Protein AF-M5SFY2-F1 (afdb_monomer_lite)

Foldseek 3Di:
DPPCQQAPDDPVVVVVLVVLLLPQALVLPLLLQLLLVVLQQQLVVVLVVCCVVPPCLGCVNVPALLLCCLAFQDPDLPVVLVLLVVLLVLLVVLLVLLVVLLVCLQVWQASSVLSNSLSVSCNVSVVSSVSSSVSSVVLVVSPSNRSNLLVICVLQNDQNSQQLDDDDDDDRDDDPPSPDPSSSSNSCSLQQQGTNNHGLLVVQVVVVVVVDVVVDDPPDPRDYDDSRNRRSVSSSRRSVSNSSSSVSSSVSSVVSNVSSVVVVVLVVCVQDLVNVQLLLVLVLPFPDAFFLAEDEEQAQPLQPDDDPDDSLVSLLVVVLSLLQQLLAQWHKYKYQADNNSFRRADDPPGDVVVVVVVNQVSCCQWKDPHTDQWDKHWHWYAGPVGDTHIMIIIIGFHAQAQIWTDDPNDTWRWHGDTNDIDTDDRVVSNVSGDNRRPGTHCPSSSVVSVVVSVVSVVVVVVVVVVVVVVVD

Radius of gyration: 31.2 Å; chains: 1; bounding box: 59×64×105 Å

Sequence (472 aa):
MSEDKLFGFAPDSFESSEVLHAELLFEKGACVLGRILWHLQNANEHIHVLDREEGDHAPSRIGHPIHWWVNYGESNNQKLKEETSRVLECAQTLKIASLEMQRLAPTINDYRSLVSTLSALVQEHAAELASIEAYLKWLREKSPYAPAMLFAYEVWGSTRRGDRQVGLLGDIPEEGDTNRSDIRSLTEVSLGLMTRKQLSLRFMLDRLAGDYYSDFDPEMPEFSITEQRLVPRVANFVLGECAEYFAFLRDSLRRILSTIETWQQSQTEFESEAYWRRFVEVATATTLQEPEYFDFKQTIDFWLRPKGEPKNKAKFEFCKDVAAFANAGGGVLVVGVTDDREVIGIDAGLDLENCIKSLHDAEARHLRSGNGLIRTIEFSVGDANGSPATCLAILVPETSAPMSVELRGAHYYPIRKGPGKISSSHQQVADNKSQFLKTPSFERLKSRLSAFLEYAISRMEKANVDNEAGDE

Structure (mmCIF, N/CA/C/O backbone):
data_AF-M5SFY2-F1
#
_entry.id   AF-M5SFY2-F1
#
loop_
_atom_site.group_PDB
_atom_site.id
_atom_site.type_symbol
_atom_site.label_atom_id
_atom_site.label_alt_id
_atom_site.label_comp_id
_atom_site.label_asym_id
_atom_site.label_entity_id
_atom_site.label_seq_id
_atom_site.pdbx_PDB_ins_code
_atom_site.Cartn_x
_atom_site.Cartn_y
_atom_site.Cartn_z
_atom_site.occupancy
_atom_site.B_iso_or_equiv
_atom_site.auth_seq_id
_atom_site.auth_comp_id
_atom_site.auth_asym_id
_atom_site.auth_atom_id
_atom_site.pdbx_PDB_model_num
ATOM 1 N N . MET A 1 1 ? 3.144 -1.258 -56.150 1.00 43.19 1 MET A N 1
ATOM 2 C CA . MET A 1 1 ? 4.514 -1.535 -55.668 1.00 43.19 1 MET A CA 1
ATOM 3 C C . MET A 1 1 ? 4.371 -2.104 -54.271 1.00 43.19 1 MET A C 1
ATOM 5 O O . MET A 1 1 ? 3.563 -1.557 -53.536 1.00 43.19 1 MET A O 1
ATOM 9 N N . SER A 1 2 ? 5.026 -3.221 -53.938 1.00 43.78 2 SER A N 1
ATOM 10 C CA . SER A 1 2 ? 5.050 -3.695 -52.546 1.00 43.78 2 SER A CA 1
ATOM 11 C C . SER A 1 2 ? 5.722 -2.631 -51.674 1.00 43.78 2 SER A C 1
ATOM 13 O O . SER A 1 2 ? 6.641 -1.964 -52.155 1.00 43.78 2 SER A O 1
ATOM 15 N N . GLU A 1 3 ? 5.260 -2.452 -50.433 1.00 49.88 3 GLU A N 1
ATOM 16 C CA . GLU A 1 3 ? 5.851 -1.506 -49.467 1.00 49.88 3 GLU A CA 1
ATOM 17 C C . GLU A 1 3 ? 7.378 -1.676 -49.365 1.00 49.88 3 GLU A C 1
ATOM 19 O O . GLU A 1 3 ? 8.102 -0.690 -49.269 1.00 49.88 3 GLU A O 1
ATOM 24 N N . ASP A 1 4 ? 7.877 -2.903 -49.546 1.00 47.03 4 ASP A N 1
ATOM 25 C CA . ASP A 1 4 ? 9.305 -3.251 -49.525 1.00 47.03 4 ASP A CA 1
ATOM 26 C C . ASP A 1 4 ? 10.157 -2.595 -50.622 1.00 47.03 4 ASP A C 1
ATOM 28 O O . ASP A 1 4 ? 11.375 -2.540 -50.497 1.00 47.03 4 ASP A O 1
ATOM 32 N N . LYS A 1 5 ? 9.556 -2.102 -51.715 1.00 48.56 5 LYS A N 1
ATOM 33 C CA . LYS A 1 5 ? 10.296 -1.375 -52.765 1.00 48.56 5 LYS A CA 1
ATOM 34 C C . LYS A 1 5 ? 10.323 0.138 -52.558 1.00 48.56 5 LYS A C 1
ATOM 36 O O . LYS A 1 5 ? 11.124 0.802 -53.202 1.00 48.56 5 LYS A O 1
ATOM 41 N N . LEU A 1 6 ? 9.448 0.685 -51.712 1.00 47.06 6 LEU A N 1
ATOM 42 C CA . LEU A 1 6 ? 9.335 2.134 -51.493 1.00 47.06 6 LEU A CA 1
ATOM 43 C C . LEU A 1 6 ? 10.333 2.667 -50.464 1.00 47.06 6 LEU A C 1
ATOM 45 O O . LEU A 1 6 ? 10.616 3.860 -50.450 1.00 47.06 6 LEU A O 1
ATOM 49 N N . PHE A 1 7 ? 10.903 1.792 -49.642 1.00 52.72 7 PHE A N 1
ATOM 50 C CA . PHE A 1 7 ? 11.922 2.149 -48.668 1.00 52.72 7 PHE A CA 1
ATOM 51 C C . PHE A 1 7 ? 13.176 1.372 -49.033 1.00 52.72 7 PHE A C 1
ATOM 53 O O . PHE A 1 7 ? 13.209 0.168 -48.823 1.00 52.72 7 PHE A O 1
ATOM 60 N N . GLY A 1 8 ? 14.197 2.024 -49.595 1.00 52.31 8 GLY A N 1
ATOM 61 C CA . GLY A 1 8 ? 15.459 1.399 -50.034 1.00 52.31 8 GLY A CA 1
ATOM 62 C C . GLY A 1 8 ? 16.317 0.736 -48.938 1.00 52.31 8 GLY A C 1
ATOM 63 O O . GLY A 1 8 ? 17.539 0.714 -49.049 1.00 52.31 8 GLY A O 1
ATOM 64 N N . PHE A 1 9 ? 15.709 0.227 -47.869 1.00 52.38 9 PHE A N 1
ATOM 65 C CA . PHE A 1 9 ? 16.312 -0.645 -46.876 1.00 52.38 9 PHE A CA 1
ATOM 66 C C . PHE A 1 9 ? 16.173 -2.096 -47.352 1.00 52.38 9 PHE A C 1
ATOM 68 O O . PHE A 1 9 ? 15.064 -2.611 -47.468 1.00 52.38 9 PHE A O 1
ATOM 75 N N . ALA A 1 10 ? 17.294 -2.763 -47.639 1.00 57.50 10 ALA A N 1
ATOM 76 C CA . ALA A 1 10 ? 17.276 -4.179 -47.995 1.00 57.50 10 ALA A CA 1
ATOM 77 C C . ALA A 1 10 ? 16.666 -5.003 -46.835 1.00 57.50 10 ALA A C 1
ATOM 79 O O . ALA A 1 10 ? 17.153 -4.866 -45.703 1.00 57.50 10 ALA A O 1
ATOM 80 N N . PRO A 1 11 ? 15.651 -5.855 -47.089 1.00 53.81 11 PRO A N 1
ATOM 81 C CA . PRO A 1 11 ? 15.040 -6.732 -46.082 1.00 53.81 11 PRO A CA 1
ATOM 82 C C . PRO A 1 11 ? 16.076 -7.526 -45.271 1.00 53.81 11 PRO A C 1
ATOM 84 O O . PRO A 1 11 ? 15.955 -7.647 -44.054 1.00 53.81 11 PRO A O 1
ATOM 87 N N . ASP A 1 12 ? 17.163 -7.936 -45.928 1.00 58.84 12 ASP A N 1
ATOM 88 C CA . ASP A 1 12 ? 18.273 -8.700 -45.348 1.00 58.84 12 ASP A CA 1
ATOM 89 C C . ASP A 1 12 ? 18.976 -7.985 -44.173 1.00 58.84 12 ASP A C 1
ATOM 91 O O . ASP A 1 12 ? 19.565 -8.629 -43.304 1.00 58.84 12 ASP A O 1
ATOM 95 N N . SER A 1 13 ? 18.907 -6.650 -44.092 1.00 61.41 13 SER A N 1
ATOM 96 C CA . SER A 1 13 ? 19.523 -5.902 -42.984 1.00 61.41 13 SER A CA 1
ATOM 97 C C . SER A 1 13 ? 18.715 -5.988 -41.679 1.00 61.41 13 SER A C 1
ATOM 99 O O . SER A 1 13 ? 19.295 -5.928 -40.590 1.00 61.41 13 SER A O 1
ATOM 101 N N . PHE A 1 14 ? 17.401 -6.229 -41.757 1.00 61.75 14 PHE A N 1
ATOM 102 C CA . PHE A 1 14 ? 16.549 -6.422 -40.580 1.00 61.75 14 PHE A CA 1
ATOM 103 C C . PHE A 1 14 ? 16.741 -7.799 -39.947 1.00 61.75 14 PHE A C 1
ATOM 105 O O . PHE A 1 14 ? 16.968 -7.875 -38.741 1.00 61.75 14 PHE A O 1
ATOM 112 N N . GLU A 1 15 ? 16.749 -8.864 -40.753 1.00 62.59 15 GLU A N 1
ATOM 113 C CA . GLU A 1 15 ? 17.027 -10.221 -40.262 1.00 62.59 15 GLU A CA 1
ATOM 114 C C . GLU A 1 15 ? 18.409 -10.292 -39.594 1.00 62.59 15 GLU A C 1
ATOM 116 O O . GLU A 1 15 ? 18.567 -10.885 -38.527 1.00 62.59 15 GLU A O 1
ATOM 121 N N . SER A 1 16 ? 19.403 -9.584 -40.147 1.00 68.38 16 SER A N 1
ATOM 122 C CA . SER A 1 16 ? 20.733 -9.497 -39.533 1.00 68.38 16 SER A CA 1
ATOM 123 C C . SER A 1 16 ? 20.735 -8.807 -38.159 1.00 68.38 16 SER A C 1
ATOM 125 O O . SER A 1 16 ? 21.566 -9.127 -37.310 1.00 68.38 16 SER A O 1
ATOM 127 N N . SER A 1 17 ? 19.789 -7.894 -37.912 1.00 68.06 17 SER A N 1
ATOM 128 C CA . SER A 1 17 ? 19.674 -7.154 -36.650 1.00 68.06 17 SER A CA 1
ATOM 129 C C . SER A 1 17 ? 19.019 -7.991 -35.544 1.00 68.06 17 SER A C 1
ATOM 131 O O . SER A 1 17 ? 19.441 -7.909 -34.391 1.00 68.06 17 SER A O 1
ATOM 133 N N . GLU A 1 18 ? 18.038 -8.835 -35.880 1.00 67.62 18 GLU A N 1
ATOM 134 C CA . GLU A 1 18 ? 17.427 -9.781 -34.930 1.00 67.62 18 GLU A CA 1
ATOM 135 C C . GLU A 1 18 ? 18.418 -10.863 -34.485 1.00 67.62 18 GLU A C 1
ATOM 137 O O . GLU A 1 18 ? 18.537 -11.157 -33.293 1.00 67.62 18 GLU A O 1
ATOM 142 N N . VAL A 1 19 ? 19.195 -11.411 -35.426 1.00 73.19 19 VAL A N 1
ATOM 143 C CA . VAL A 1 19 ? 20.276 -12.358 -35.106 1.00 73.19 19 VAL A CA 1
ATOM 144 C C . VAL A 1 19 ? 21.322 -11.691 -34.208 1.00 73.19 19 VAL A C 1
ATOM 146 O O . VAL A 1 19 ? 21.756 -12.270 -33.213 1.00 73.19 19 VAL A O 1
ATOM 149 N N . LEU A 1 20 ? 21.659 -10.427 -34.481 1.00 73.19 20 LEU A N 1
ATOM 150 C CA . LEU A 1 20 ? 22.608 -9.663 -33.675 1.00 73.19 20 LEU A CA 1
ATOM 151 C C . LEU A 1 20 ? 22.129 -9.422 -32.231 1.00 73.19 20 LEU A C 1
ATOM 153 O O . LEU A 1 20 ? 22.943 -9.468 -31.305 1.00 73.19 20 LEU A O 1
ATOM 157 N N . HIS A 1 21 ? 20.829 -9.175 -32.017 1.00 76.44 21 HIS A N 1
ATOM 158 C CA . HIS A 1 21 ? 20.243 -9.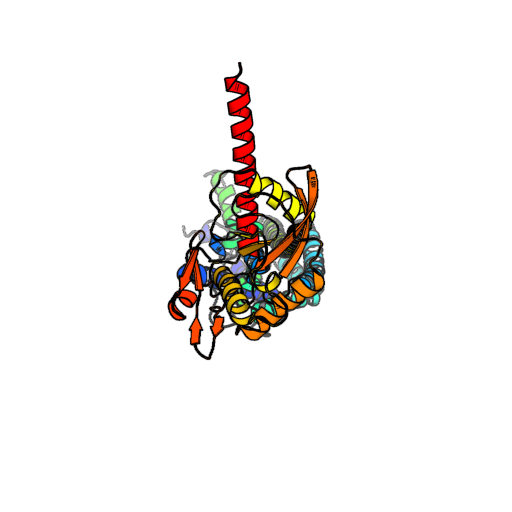105 -30.670 1.00 76.44 21 HIS A CA 1
ATOM 159 C C . HIS A 1 21 ? 20.424 -10.412 -29.912 1.00 76.44 21 HIS A C 1
ATOM 161 O O . HIS A 1 21 ? 20.854 -10.397 -28.755 1.00 76.44 21 HIS A O 1
ATOM 167 N N . ALA A 1 22 ? 20.075 -11.520 -30.575 1.00 74.50 22 ALA A N 1
ATOM 168 C CA . ALA A 1 22 ? 20.136 -12.863 -30.020 1.00 74.50 22 ALA A CA 1
ATOM 169 C C . ALA A 1 22 ? 21.541 -13.166 -29.475 1.00 74.50 22 ALA A C 1
ATOM 171 O O . ALA A 1 22 ? 21.677 -13.575 -28.323 1.00 74.50 22 ALA A O 1
ATOM 172 N N . GLU A 1 23 ? 22.569 -12.878 -30.273 1.00 78.62 23 GLU A N 1
ATOM 173 C CA . GLU A 1 23 ? 23.972 -13.107 -29.922 1.00 78.62 23 GLU A CA 1
ATOM 174 C C . GLU A 1 23 ? 24.456 -12.164 -28.806 1.00 78.62 23 GLU A C 1
ATOM 176 O O . GLU A 1 23 ? 24.963 -12.605 -27.779 1.00 78.62 23 GLU A O 1
ATOM 181 N N . LEU A 1 24 ? 24.288 -10.844 -28.948 1.00 79.69 24 LEU A N 1
ATOM 182 C CA . LEU A 1 24 ? 24.962 -9.891 -28.053 1.00 79.69 24 LEU A CA 1
ATOM 183 C C . LEU A 1 24 ? 24.267 -9.659 -26.706 1.00 79.69 24 LEU A C 1
ATOM 185 O O . LEU A 1 24 ? 24.939 -9.329 -25.723 1.00 79.69 24 LEU A O 1
ATOM 189 N N . LEU A 1 25 ? 22.939 -9.755 -26.638 1.00 83.88 25 LEU A N 1
ATOM 190 C CA . LEU A 1 25 ? 22.196 -9.463 -25.405 1.00 83.88 25 LEU A CA 1
ATOM 191 C C . LEU A 1 25 ? 21.978 -10.719 -24.568 1.00 83.88 25 LEU A C 1
ATOM 193 O O . LEU A 1 25 ? 22.165 -10.700 -23.348 1.00 83.88 25 LEU A O 1
ATOM 197 N N . PHE A 1 26 ? 21.586 -11.819 -25.210 1.00 83.81 26 PHE A N 1
ATOM 198 C CA . PHE A 1 26 ? 21.097 -12.990 -24.488 1.00 83.81 26 PHE A CA 1
ATOM 199 C C . PHE A 1 26 ? 22.206 -13.955 -24.070 1.00 83.81 26 PHE A C 1
ATOM 201 O O . PHE A 1 26 ? 22.071 -14.582 -23.020 1.00 83.81 26 PHE A O 1
ATOM 208 N N . GLU A 1 27 ? 23.345 -13.985 -24.769 1.00 75.81 27 GLU A N 1
ATOM 209 C CA . GLU A 1 27 ? 24.539 -14.713 -24.303 1.00 75.81 27 GLU A CA 1
ATOM 210 C C . GLU A 1 27 ? 25.144 -14.101 -23.029 1.00 75.81 27 GLU A C 1
ATOM 212 O O . GLU A 1 27 ? 25.834 -14.774 -22.266 1.00 75.81 27 GLU A O 1
ATOM 217 N N . LYS A 1 28 ? 24.861 -12.821 -22.766 1.00 73.00 28 LYS A N 1
ATOM 218 C CA . LYS A 1 28 ? 25.480 -12.029 -21.694 1.00 73.00 28 LYS A CA 1
ATOM 219 C C . LYS A 1 28 ? 24.600 -11.837 -20.458 1.00 73.00 28 LYS A C 1
ATOM 221 O O . LYS A 1 28 ? 24.921 -11.024 -19.596 1.00 73.00 28 LYS A O 1
ATOM 226 N N . GLY A 1 29 ? 23.508 -12.594 -20.347 1.00 80.31 29 GLY A N 1
ATOM 227 C CA . GLY A 1 29 ? 22.701 -12.642 -19.125 1.00 80.31 29 GLY A CA 1
ATOM 228 C C . GLY A 1 29 ? 21.648 -11.537 -18.979 1.00 80.31 29 GLY A C 1
ATOM 229 O O . GLY A 1 29 ? 21.069 -11.403 -17.902 1.00 80.31 29 GLY A O 1
ATOM 230 N N . ALA A 1 30 ? 21.304 -10.802 -20.047 1.00 91.75 30 ALA A N 1
ATOM 231 C CA . ALA A 1 30 ? 20.264 -9.759 -20.010 1.00 91.75 30 ALA A CA 1
ATOM 232 C C . ALA A 1 30 ? 18.838 -10.265 -19.714 1.00 91.75 30 ALA A C 1
ATOM 234 O O . ALA A 1 30 ? 17.914 -9.473 -19.513 1.00 91.75 30 ALA A O 1
ATOM 235 N N . CYS A 1 31 ? 18.650 -11.582 -19.615 1.00 93.38 31 CYS A N 1
ATOM 236 C CA . CYS A 1 31 ? 17.381 -12.208 -19.244 1.00 93.38 31 CYS A CA 1
ATOM 237 C C . CYS A 1 31 ? 16.899 -11.821 -17.836 1.00 93.38 31 CYS A C 1
ATOM 239 O O . CYS A 1 31 ? 15.710 -11.945 -17.557 1.00 93.38 31 CYS A O 1
ATOM 241 N N . VAL A 1 32 ? 17.781 -11.326 -16.954 1.00 95.31 32 VAL A N 1
ATOM 242 C CA . VAL A 1 32 ? 17.374 -10.802 -15.636 1.00 95.31 32 VAL A CA 1
ATOM 243 C C . VAL A 1 32 ? 16.347 -9.675 -15.756 1.00 95.31 32 VAL A C 1
ATOM 245 O O . VAL A 1 32 ? 15.374 -9.657 -15.009 1.00 95.31 32 VAL A O 1
ATOM 248 N N . LEU A 1 33 ? 16.491 -8.784 -16.743 1.00 96.50 33 LEU A N 1
ATOM 249 C CA . LEU A 1 33 ? 15.528 -7.707 -16.981 1.00 96.50 33 LEU A CA 1
ATOM 250 C C . LEU A 1 33 ? 14.167 -8.251 -17.415 1.00 96.50 33 LEU A C 1
ATOM 252 O O . LEU A 1 33 ? 13.142 -7.836 -16.876 1.00 96.50 33 LEU A O 1
ATOM 256 N N . GLY A 1 34 ? 14.170 -9.232 -18.320 1.00 95.62 34 GLY A N 1
ATOM 257 C CA . GLY A 1 34 ? 12.964 -9.921 -18.755 1.00 95.62 34 GLY A CA 1
ATOM 258 C C . GLY A 1 34 ? 12.252 -10.616 -17.598 1.00 95.62 34 GLY A C 1
ATOM 259 O O . GLY A 1 34 ? 11.040 -10.487 -17.474 1.00 95.62 34 GLY A O 1
ATOM 260 N N . ARG A 1 35 ? 12.987 -11.268 -16.685 1.00 95.88 35 ARG A N 1
ATOM 261 C CA . ARG A 1 35 ? 12.408 -11.880 -15.475 1.00 95.88 35 ARG A CA 1
ATOM 262 C C . ARG A 1 35 ? 11.869 -10.848 -14.485 1.00 95.88 35 ARG A C 1
ATOM 264 O O . ARG A 1 35 ? 10.784 -11.050 -13.944 1.00 95.88 35 ARG A O 1
ATOM 271 N N . ILE A 1 36 ? 12.573 -9.731 -14.277 1.00 97.31 36 ILE A N 1
ATOM 272 C CA . ILE A 1 36 ? 12.071 -8.605 -13.471 1.00 97.31 36 ILE A CA 1
ATOM 273 C C . ILE A 1 36 ? 10.716 -8.157 -14.024 1.00 97.31 36 ILE A C 1
ATOM 275 O O . ILE A 1 36 ? 9.729 -8.169 -13.292 1.00 97.31 36 ILE A O 1
ATOM 279 N N . LEU A 1 37 ? 10.635 -7.833 -15.318 1.00 96.69 37 LEU A N 1
ATOM 280 C CA . LEU A 1 37 ? 9.388 -7.378 -15.930 1.00 96.69 37 LEU A CA 1
ATOM 281 C C . LEU A 1 37 ? 8.314 -8.481 -15.970 1.00 96.69 37 LEU A C 1
ATOM 283 O O . LEU A 1 37 ? 7.137 -8.177 -15.780 1.00 96.69 37 LEU A O 1
ATOM 287 N N . TRP A 1 38 ? 8.701 -9.751 -16.122 1.00 96.00 38 TRP A N 1
ATOM 288 C CA . TRP A 1 38 ? 7.795 -10.898 -16.015 1.00 96.00 38 TRP A CA 1
ATOM 289 C C . TRP A 1 38 ? 7.101 -10.930 -14.650 1.00 96.00 38 TRP A C 1
ATOM 291 O O . TRP A 1 38 ? 5.877 -10.992 -14.587 1.00 96.00 38 TRP A O 1
ATOM 301 N N . HIS A 1 39 ? 7.855 -10.809 -13.547 1.00 95.94 39 HIS A N 1
ATOM 302 C CA . HIS A 1 39 ? 7.282 -10.802 -12.195 1.00 95.94 39 HIS A CA 1
ATOM 303 C C . HIS A 1 39 ? 6.276 -9.662 -12.002 1.00 95.94 39 HIS A C 1
ATOM 305 O O . HIS A 1 39 ? 5.235 -9.858 -11.372 1.00 95.94 39 HIS A O 1
ATOM 311 N N . LEU A 1 40 ? 6.579 -8.487 -12.556 1.00 96.00 40 LEU A N 1
ATOM 312 C CA . LEU A 1 40 ? 5.711 -7.314 -12.502 1.00 96.00 40 LEU A CA 1
ATOM 313 C C . LEU A 1 40 ? 4.402 -7.527 -13.272 1.00 96.00 40 LEU A C 1
ATOM 315 O O . LEU A 1 40 ? 3.323 -7.262 -12.738 1.00 96.00 40 LEU A O 1
ATOM 319 N N . GLN A 1 41 ? 4.487 -8.023 -14.509 1.00 95.00 41 GLN A N 1
ATOM 320 C CA . GLN A 1 41 ? 3.314 -8.254 -15.354 1.00 95.00 41 GLN A CA 1
ATOM 321 C C . GLN A 1 41 ? 2.455 -9.400 -14.827 1.00 95.00 41 GLN A C 1
ATOM 323 O O . GLN A 1 41 ? 1.243 -9.228 -14.711 1.00 95.00 41 GLN A O 1
ATOM 328 N N . ASN A 1 42 ? 3.074 -10.507 -14.411 1.00 93.94 42 ASN A N 1
ATOM 329 C CA . ASN A 1 42 ? 2.370 -11.662 -13.859 1.00 93.94 42 ASN A CA 1
ATOM 330 C C . ASN A 1 42 ? 1.573 -11.274 -12.606 1.00 93.94 42 ASN A C 1
ATOM 332 O O . ASN A 1 42 ? 0.394 -11.597 -12.477 1.00 93.94 42 ASN A O 1
ATOM 336 N N . ALA A 1 43 ? 2.185 -10.515 -11.692 1.00 92.94 43 ALA A N 1
ATOM 337 C CA . ALA A 1 43 ? 1.485 -10.025 -10.508 1.00 92.94 43 ALA A CA 1
ATOM 338 C C . ALA A 1 43 ? 0.321 -9.081 -10.860 1.00 92.94 43 ALA A C 1
ATOM 340 O O . ALA A 1 43 ? -0.719 -9.116 -10.204 1.00 92.94 43 ALA A O 1
ATOM 341 N N . ASN A 1 44 ? 0.463 -8.259 -11.904 1.00 90.69 44 ASN A N 1
ATOM 342 C CA . ASN A 1 44 ? -0.616 -7.386 -12.364 1.00 90.69 44 ASN A CA 1
ATOM 343 C C . ASN A 1 44 ? -1.777 -8.167 -13.011 1.00 90.69 44 ASN A C 1
ATOM 345 O O . ASN A 1 44 ? -2.935 -7.826 -12.783 1.00 90.69 44 ASN A O 1
ATOM 349 N N . GLU A 1 45 ? -1.499 -9.211 -13.793 1.00 89.12 45 GLU A N 1
ATOM 350 C CA . GLU A 1 45 ? -2.540 -10.096 -14.341 1.00 89.12 45 GLU A CA 1
ATOM 351 C C . GLU A 1 45 ? -3.330 -10.782 -13.226 1.00 89.12 45 GLU A C 1
ATOM 353 O O . GLU A 1 45 ? -4.559 -10.817 -13.258 1.00 89.12 45 GLU A O 1
ATOM 358 N N . HIS A 1 46 ? -2.630 -11.229 -12.187 1.00 86.56 46 HIS A N 1
ATOM 359 C CA . HIS A 1 46 ? -3.238 -11.795 -10.995 1.00 86.56 46 HIS A CA 1
ATOM 360 C C . HIS A 1 46 ? -4.148 -10.798 -10.250 1.00 86.56 46 HIS A C 1
ATOM 362 O O . HIS A 1 46 ? -5.236 -11.188 -9.831 1.00 86.56 46 HIS A O 1
ATOM 368 N N . ILE A 1 47 ? -3.782 -9.512 -10.146 1.00 83.25 47 ILE A N 1
ATOM 369 C CA . ILE A 1 47 ? -4.680 -8.483 -9.578 1.00 83.25 47 ILE A CA 1
ATOM 370 C C . ILE A 1 47 ? -5.977 -8.368 -10.388 1.00 83.25 47 ILE A C 1
ATOM 372 O O . ILE A 1 47 ? -7.052 -8.279 -9.808 1.00 83.25 47 ILE A O 1
ATOM 376 N N . HIS A 1 48 ? -5.909 -8.429 -11.719 1.00 79.94 48 HIS A N 1
ATOM 377 C CA . HIS A 1 48 ? -7.114 -8.361 -12.551 1.00 79.94 48 HIS A CA 1
ATOM 378 C C . HIS A 1 48 ? -8.043 -9.568 -12.386 1.00 79.94 48 HIS A C 1
ATOM 380 O O . HIS A 1 48 ? -9.245 -9.446 -12.629 1.00 79.94 48 HIS A O 1
ATOM 386 N N . VAL A 1 49 ? -7.506 -10.727 -11.995 1.00 80.88 49 VAL A N 1
ATOM 387 C CA . VAL A 1 49 ? -8.319 -11.888 -11.614 1.00 80.88 49 VAL A CA 1
ATOM 388 C C . VAL A 1 49 ? -9.002 -11.624 -10.275 1.00 80.88 49 VAL A C 1
ATOM 390 O O . VAL A 1 49 ? -10.223 -11.757 -10.205 1.00 80.88 49 VAL A O 1
ATOM 393 N N . LEU A 1 50 ? -8.259 -11.141 -9.271 1.00 72.75 50 LEU A N 1
ATOM 394 C CA . LEU A 1 50 ? -8.831 -10.753 -7.975 1.00 72.75 50 LEU A CA 1
ATOM 395 C C . LEU A 1 50 ? -9.960 -9.729 -8.119 1.00 72.75 50 LEU A C 1
ATOM 397 O O . LEU A 1 50 ? -11.021 -9.880 -7.524 1.00 72.75 50 LEU A O 1
ATOM 401 N N . ASP A 1 51 ? -9.782 -8.723 -8.976 1.00 74.88 51 ASP A N 1
ATOM 402 C CA . ASP A 1 51 ? -10.792 -7.691 -9.227 1.00 74.88 51 ASP A CA 1
ATOM 403 C C . ASP A 1 51 ? -12.145 -8.247 -9.691 1.00 74.88 51 ASP A C 1
ATOM 405 O O . ASP A 1 51 ? -13.193 -7.644 -9.439 1.00 74.88 51 ASP A O 1
ATOM 409 N N . ARG A 1 52 ? -12.135 -9.388 -10.390 1.00 73.44 52 ARG A N 1
ATOM 410 C CA . ARG A 1 52 ? -13.355 -10.059 -10.857 1.00 73.44 52 ARG A CA 1
ATOM 411 C C . ARG A 1 52 ? -14.016 -10.881 -9.760 1.00 73.44 52 ARG A C 1
ATOM 413 O O . ARG A 1 52 ? -15.233 -11.044 -9.797 1.00 73.44 52 ARG A O 1
ATOM 420 N N . GLU A 1 53 ? -13.231 -11.392 -8.820 1.00 74.44 53 GLU A N 1
ATOM 421 C CA . GLU A 1 53 ? -13.700 -12.254 -7.736 1.00 74.44 53 GLU A CA 1
ATOM 422 C C . GLU A 1 53 ? -14.170 -11.447 -6.511 1.00 74.44 53 GLU A C 1
ATOM 424 O O . GLU A 1 53 ? -15.118 -11.853 -5.842 1.00 74.44 53 GLU A O 1
ATOM 429 N N . GLU A 1 54 ? -13.570 -10.282 -6.237 1.00 61.06 54 GLU A N 1
ATOM 430 C CA . GLU A 1 54 ? -13.664 -9.609 -4.928 1.00 61.06 54 GLU A CA 1
ATOM 431 C C . GLU A 1 54 ? -14.601 -8.391 -4.854 1.00 61.06 54 GLU A C 1
ATOM 433 O O . GLU A 1 54 ? -14.840 -7.853 -3.768 1.00 61.06 54 GLU A O 1
ATOM 438 N N . GLY A 1 55 ? -15.140 -7.916 -5.979 1.00 63.44 55 GLY A N 1
ATOM 439 C CA . GLY A 1 55 ? -16.016 -6.740 -5.977 1.00 63.44 55 GLY A CA 1
ATOM 440 C C . GLY A 1 55 ? -15.323 -5.492 -5.405 1.00 63.44 55 GLY A C 1
ATOM 441 O O . GLY A 1 55 ? -14.257 -5.112 -5.880 1.00 63.44 55 GLY A O 1
ATOM 442 N N . ASP A 1 56 ? -15.932 -4.827 -4.414 1.00 54.53 56 ASP A N 1
ATOM 443 C CA . ASP A 1 56 ? -15.515 -3.511 -3.880 1.00 54.53 56 ASP A CA 1
ATOM 444 C C . ASP A 1 56 ? -14.199 -3.496 -3.081 1.00 54.53 56 ASP A C 1
ATOM 446 O O . ASP A 1 56 ? -13.685 -2.421 -2.773 1.00 54.53 56 ASP A O 1
ATOM 450 N N . HIS A 1 57 ? -13.627 -4.657 -2.759 1.00 54.38 57 HIS A N 1
ATOM 451 C CA . HIS A 1 57 ? -12.425 -4.759 -1.918 1.00 54.38 57 HIS A CA 1
ATOM 452 C C . HIS A 1 57 ? -11.130 -5.029 -2.685 1.00 54.38 57 HIS A C 1
ATOM 454 O O . HIS A 1 57 ? -10.061 -5.099 -2.075 1.00 54.38 57 HIS A O 1
ATOM 460 N N . ALA A 1 58 ? -11.219 -5.121 -4.009 1.00 60.16 58 ALA A N 1
ATOM 461 C CA . ALA A 1 58 ? -10.084 -5.482 -4.830 1.00 60.16 58 ALA A CA 1
ATOM 462 C C . ALA A 1 58 ? -9.023 -4.363 -4.917 1.00 60.16 58 ALA A C 1
ATOM 464 O O . ALA A 1 58 ? -9.370 -3.170 -4.890 1.00 60.16 58 ALA A O 1
ATOM 465 N N . PRO A 1 59 ? -7.730 -4.705 -5.091 1.00 61.12 59 PRO A N 1
ATOM 466 C CA . PRO A 1 59 ? -6.640 -3.731 -5.165 1.00 61.12 59 PRO A CA 1
ATOM 467 C C . PRO A 1 59 ? -6.836 -2.644 -6.232 1.00 61.12 59 PRO A C 1
ATOM 469 O O . PRO A 1 59 ? -6.401 -1.509 -6.024 1.00 61.12 59 PRO A O 1
ATOM 472 N N . SER A 1 60 ? -7.498 -2.948 -7.359 1.00 59.41 60 SER A N 1
ATOM 473 C CA . SER A 1 60 ? -7.780 -1.939 -8.392 1.00 59.41 60 SER A CA 1
ATOM 474 C C . SER A 1 60 ? -8.857 -0.932 -7.988 1.00 59.41 60 SER A C 1
ATOM 476 O O . SER A 1 60 ? -8.787 0.222 -8.408 1.00 59.41 60 SER A O 1
ATOM 478 N N . ARG A 1 61 ? -9.834 -1.332 -7.159 1.00 58.50 61 ARG A N 1
ATOM 479 C CA . ARG A 1 61 ? -10.937 -0.464 -6.714 1.00 58.50 61 ARG A CA 1
ATOM 480 C C . ARG A 1 61 ? -10.550 0.413 -5.533 1.00 58.50 61 ARG A C 1
ATOM 482 O O . ARG A 1 61 ? -11.018 1.541 -5.440 1.00 58.50 61 ARG A O 1
ATOM 489 N N . ILE A 1 62 ? -9.625 -0.062 -4.697 1.00 54.03 62 ILE A N 1
ATOM 490 C CA . ILE A 1 62 ? -8.959 0.750 -3.662 1.00 54.03 62 ILE A CA 1
ATOM 491 C C . ILE A 1 62 ? -7.947 1.733 -4.301 1.00 54.03 62 ILE A C 1
ATOM 493 O O . ILE A 1 62 ? -7.387 2.600 -3.635 1.00 54.03 62 ILE A O 1
ATOM 497 N N . GLY A 1 63 ? -7.748 1.648 -5.621 1.00 57.72 63 GLY A N 1
ATOM 498 C CA . GLY A 1 63 ? -7.122 2.681 -6.444 1.00 57.72 63 GLY A CA 1
ATOM 499 C C . GLY A 1 63 ? -5.596 2.643 -6.489 1.00 57.72 63 GLY A C 1
ATOM 500 O O . GLY A 1 63 ? -5.013 3.242 -7.387 1.00 57.72 63 GLY A O 1
ATOM 501 N N . HIS A 1 64 ? -4.926 1.924 -5.580 1.00 82.62 64 HIS A N 1
ATOM 502 C CA . HIS A 1 64 ? -3.461 1.918 -5.496 1.00 82.62 64 HIS A CA 1
ATOM 503 C C . HIS A 1 64 ? -2.927 0.585 -4.928 1.00 82.62 64 HIS A C 1
ATOM 505 O O . HIS A 1 64 ? -2.992 0.385 -3.712 1.00 82.62 64 HIS A O 1
ATOM 511 N N . PRO A 1 65 ? -2.319 -0.307 -5.747 1.00 88.12 65 PRO A N 1
ATOM 512 C CA . PRO A 1 65 ? -1.728 -1.569 -5.276 1.00 88.12 65 PRO A CA 1
ATOM 513 C C . PRO A 1 65 ? -0.727 -1.392 -4.126 1.00 88.12 65 PRO A C 1
ATOM 515 O O . PRO A 1 65 ? -0.675 -2.213 -3.215 1.00 88.12 65 PRO A O 1
ATOM 518 N N . ILE A 1 66 ? 0.031 -0.289 -4.144 1.00 93.06 66 ILE A N 1
ATOM 519 C CA . ILE A 1 66 ? 0.974 0.084 -3.081 1.00 93.06 66 ILE A CA 1
ATOM 520 C C . ILE A 1 66 ? 0.229 0.336 -1.766 1.00 93.06 66 ILE A C 1
ATOM 522 O O . ILE A 1 66 ? 0.553 -0.271 -0.749 1.00 93.06 66 ILE A O 1
ATOM 526 N N . HIS A 1 67 ? -0.795 1.193 -1.792 1.00 88.81 67 HIS A N 1
ATOM 527 C CA . HIS A 1 67 ? -1.600 1.500 -0.611 1.00 88.81 67 HIS A CA 1
ATOM 528 C C . HIS A 1 67 ? -2.278 0.243 -0.068 1.00 88.81 67 HIS A C 1
ATOM 530 O O . HIS A 1 67 ? -2.233 -0.012 1.132 1.00 88.81 67 HIS A O 1
ATOM 536 N N . TRP A 1 68 ? -2.875 -0.563 -0.948 1.00 85.88 68 TRP A N 1
ATOM 537 C CA . TRP A 1 68 ? -3.523 -1.802 -0.542 1.00 85.88 68 TRP A CA 1
ATOM 538 C C . TRP A 1 68 ? -2.551 -2.747 0.170 1.00 85.88 68 TRP A C 1
ATOM 540 O O . TRP A 1 68 ? -2.839 -3.226 1.265 1.00 85.88 68 TRP A O 1
ATOM 550 N N . TRP A 1 69 ? -1.370 -2.970 -0.411 1.00 88.62 69 TRP A N 1
ATOM 551 C CA . TRP A 1 69 ? -0.388 -3.873 0.176 1.00 88.62 69 TRP A CA 1
ATOM 552 C C . TRP A 1 69 ? 0.121 -3.374 1.531 1.00 88.62 69 TRP A C 1
ATOM 554 O O . TRP A 1 69 ? 0.125 -4.143 2.485 1.00 88.62 69 TRP A O 1
ATOM 564 N N . VAL A 1 70 ? 0.486 -2.093 1.643 1.00 90.69 70 VAL A N 1
ATOM 565 C CA . VAL A 1 70 ? 1.012 -1.512 2.894 1.00 90.69 70 VAL A CA 1
ATOM 566 C C . VAL A 1 70 ? -0.018 -1.557 4.030 1.00 90.69 70 VAL A C 1
ATOM 568 O O . VAL A 1 70 ? 0.346 -1.813 5.175 1.00 90.69 70 VAL A O 1
ATOM 571 N N . ASN A 1 71 ? -1.299 -1.331 3.733 1.00 84.69 71 ASN A N 1
ATOM 572 C CA . ASN A 1 71 ? -2.347 -1.263 4.757 1.00 84.69 71 ASN A CA 1
ATOM 573 C C . ASN A 1 71 ? -2.970 -2.625 5.102 1.00 84.69 71 ASN A C 1
ATOM 575 O O . ASN A 1 71 ? -3.424 -2.823 6.229 1.00 84.69 71 ASN A O 1
ATOM 579 N N . TYR A 1 72 ? -3.028 -3.552 4.140 1.00 81.00 72 TYR A N 1
ATOM 580 C CA . TYR A 1 72 ? -3.818 -4.784 4.273 1.00 81.00 72 TYR A CA 1
ATOM 581 C C . TYR A 1 72 ? -3.042 -6.067 3.944 1.00 81.00 72 TYR A C 1
ATOM 583 O O . TYR A 1 72 ? -3.322 -7.112 4.531 1.00 81.00 72 TYR A O 1
ATOM 591 N N . GLY A 1 73 ? -2.086 -6.013 3.010 1.00 82.56 73 GLY A N 1
ATOM 592 C CA . GLY A 1 73 ? -1.381 -7.198 2.504 1.00 82.56 73 GLY A CA 1
ATOM 593 C C . GLY A 1 73 ? -0.112 -7.579 3.278 1.00 82.56 73 GLY A C 1
ATOM 594 O O . GLY A 1 73 ? 0.207 -8.768 3.400 1.00 82.56 73 GLY A O 1
ATOM 595 N N . GLU A 1 74 ? 0.612 -6.588 3.800 1.00 89.94 74 GLU A N 1
ATOM 596 C CA . GLU A 1 74 ? 1.866 -6.752 4.531 1.00 89.94 74 GLU A CA 1
ATOM 597 C C . GLU A 1 74 ? 1.631 -6.822 6.043 1.00 89.94 74 GLU A C 1
ATOM 599 O O . GLU A 1 74 ? 1.068 -5.919 6.652 1.00 89.94 74 GLU A O 1
ATOM 604 N N . SER A 1 75 ? 2.135 -7.879 6.676 1.00 87.69 75 SER A N 1
ATOM 605 C CA . SER A 1 75 ? 2.067 -8.040 8.132 1.00 87.69 75 SER A CA 1
ATOM 606 C C . SER A 1 75 ? 3.237 -7.374 8.864 1.00 87.69 75 SER A C 1
ATOM 608 O O . SER A 1 75 ? 3.165 -7.159 10.070 1.00 87.69 75 SER A O 1
ATOM 610 N N . ASN A 1 76 ? 4.348 -7.096 8.172 1.00 92.62 76 ASN A N 1
ATOM 611 C CA . ASN A 1 76 ? 5.533 -6.462 8.745 1.00 92.62 76 ASN A CA 1
ATOM 612 C C . ASN A 1 76 ? 6.047 -5.325 7.846 1.00 92.62 76 ASN A C 1
ATOM 614 O O . ASN A 1 76 ? 6.994 -5.490 7.069 1.00 92.62 76 ASN A O 1
ATOM 618 N N . ASN A 1 77 ? 5.428 -4.151 7.998 1.00 93.81 77 ASN A N 1
ATOM 619 C CA . ASN A 1 77 ? 5.790 -2.941 7.258 1.00 93.81 77 ASN A CA 1
ATOM 620 C C . ASN A 1 77 ? 7.218 -2.455 7.547 1.00 93.81 77 ASN A C 1
ATOM 622 O O . ASN A 1 77 ? 7.836 -1.849 6.675 1.00 93.81 77 ASN A O 1
ATOM 626 N N . GLN A 1 78 ? 7.783 -2.759 8.720 1.00 95.69 78 GLN A N 1
ATOM 627 C CA . GLN A 1 78 ? 9.162 -2.388 9.043 1.00 95.69 78 GLN A CA 1
ATOM 628 C C . GLN A 1 78 ? 10.169 -3.193 8.209 1.00 95.69 78 GLN A C 1
ATOM 630 O O . GLN A 1 78 ? 11.045 -2.612 7.574 1.00 95.69 78 GLN A O 1
ATOM 635 N N . LYS A 1 79 ? 9.990 -4.516 8.114 1.00 96.81 79 LYS A N 1
ATOM 636 C CA . LYS A 1 79 ? 10.822 -5.359 7.243 1.00 96.81 79 LYS A CA 1
ATOM 637 C C . LYS A 1 79 ? 10.643 -4.997 5.767 1.00 96.81 79 LYS A C 1
ATOM 639 O O . LYS A 1 79 ? 11.614 -4.991 5.018 1.00 96.81 79 LYS A O 1
ATOM 644 N N . LEU A 1 80 ? 9.415 -4.678 5.344 1.00 97.31 80 LEU A N 1
ATOM 645 C CA . LEU A 1 80 ? 9.171 -4.177 3.989 1.00 97.31 80 LEU A CA 1
ATOM 646 C C . LEU A 1 80 ? 9.941 -2.874 3.729 1.00 97.31 80 LEU A C 1
ATOM 648 O O . LEU A 1 80 ? 10.588 -2.763 2.690 1.00 97.31 80 LEU A O 1
ATOM 652 N N . LYS A 1 81 ? 9.932 -1.926 4.675 1.00 98.12 81 LYS A N 1
ATOM 653 C CA . LYS A 1 81 ? 10.690 -0.668 4.598 1.00 98.12 81 LYS A CA 1
ATOM 654 C C . LYS A 1 81 ? 12.190 -0.911 4.446 1.00 98.12 81 LYS A C 1
ATOM 656 O O . LYS A 1 81 ? 12.814 -0.299 3.583 1.00 98.12 81 LYS A O 1
ATOM 661 N N . GLU A 1 82 ? 12.755 -1.804 5.252 1.00 98.25 82 GLU A N 1
ATOM 662 C CA . GLU A 1 82 ? 14.180 -2.156 5.223 1.00 98.25 82 GLU A CA 1
ATOM 663 C C . GLU A 1 82 ? 14.591 -2.763 3.873 1.00 98.25 82 GLU A C 1
ATOM 665 O O . GLU A 1 82 ? 15.500 -2.246 3.220 1.00 98.25 82 GLU A O 1
ATOM 670 N N . GLU A 1 83 ? 13.879 -3.791 3.398 1.00 98.31 83 GLU A N 1
ATOM 671 C CA . GLU A 1 83 ? 14.180 -4.429 2.106 1.00 98.31 83 GLU A CA 1
ATOM 672 C C . GLU A 1 83 ? 13.977 -3.468 0.926 1.00 98.31 83 GLU A C 1
ATOM 674 O O . GLU A 1 83 ? 14.820 -3.397 0.030 1.00 98.31 83 GLU A O 1
ATOM 679 N N . THR A 1 84 ? 12.900 -2.674 0.947 1.00 98.56 84 THR A N 1
ATOM 680 C CA . THR A 1 84 ? 12.629 -1.660 -0.087 1.00 98.56 84 THR A CA 1
ATOM 681 C C . THR A 1 84 ? 13.735 -0.604 -0.118 1.00 98.56 84 THR A C 1
ATOM 683 O O . THR A 1 84 ? 14.166 -0.210 -1.200 1.00 98.56 84 THR A O 1
ATOM 686 N N . SER A 1 85 ? 14.221 -0.157 1.047 1.00 98.50 85 SER A N 1
ATOM 687 C CA . SER A 1 85 ? 15.282 0.858 1.137 1.00 98.50 85 SER A CA 1
ATOM 688 C C . SER A 1 85 ? 16.600 0.343 0.566 1.00 98.50 85 SER A C 1
ATOM 690 O O . SER A 1 85 ? 17.230 1.036 -0.228 1.00 98.50 85 SER A O 1
ATOM 692 N N . ARG A 1 86 ? 16.975 -0.900 0.894 1.00 98.12 86 ARG A N 1
ATOM 693 C CA . ARG A 1 86 ? 18.173 -1.554 0.348 1.00 98.12 86 ARG A CA 1
ATOM 694 C C . ARG A 1 86 ? 18.127 -1.641 -1.179 1.00 98.12 86 ARG A C 1
ATOM 696 O O . ARG A 1 86 ? 19.100 -1.337 -1.857 1.00 98.12 86 ARG A O 1
ATOM 703 N N . VAL A 1 87 ? 16.988 -2.046 -1.737 1.00 98.50 87 VAL A N 1
ATOM 704 C CA . VAL A 1 87 ? 16.827 -2.234 -3.191 1.00 98.50 87 VAL A CA 1
ATOM 705 C C . VAL A 1 87 ? 16.683 -0.896 -3.923 1.00 98.50 87 VAL A C 1
ATOM 707 O O . VAL A 1 87 ? 17.070 -0.781 -5.088 1.00 98.50 87 VAL A O 1
ATOM 710 N N . LEU A 1 88 ? 16.177 0.141 -3.247 1.00 98.69 88 LEU A N 1
ATOM 711 C CA . LEU A 1 88 ? 16.108 1.496 -3.789 1.00 98.69 88 LEU A CA 1
ATOM 712 C C . LEU A 1 88 ? 17.494 2.037 -4.156 1.00 98.69 88 LEU A C 1
ATOM 714 O O . LEU A 1 88 ? 17.608 2.718 -5.175 1.00 98.69 88 LEU A O 1
ATOM 718 N N . GLU A 1 89 ? 18.534 1.723 -3.383 1.00 98.38 89 GLU A N 1
ATOM 719 C CA . GLU A 1 89 ? 19.912 2.114 -3.708 1.00 98.38 89 GLU A CA 1
ATOM 720 C C . GLU A 1 89 ? 20.366 1.488 -5.036 1.00 98.38 89 GLU A C 1
ATOM 722 O O . GLU A 1 89 ? 20.822 2.205 -5.927 1.00 98.38 89 GLU A O 1
ATOM 727 N N . CYS A 1 90 ? 20.123 0.187 -5.235 1.00 98.50 90 CYS A N 1
ATOM 728 C CA . CYS A 1 90 ? 20.405 -0.506 -6.497 1.00 98.50 90 CYS A CA 1
ATOM 729 C C . CYS A 1 90 ? 19.656 0.123 -7.686 1.00 98.50 90 CYS A C 1
ATOM 731 O O . CYS A 1 90 ? 20.245 0.403 -8.732 1.00 98.50 90 CYS A O 1
ATOM 733 N N . ALA A 1 91 ? 18.357 0.397 -7.527 1.00 98.56 91 ALA A N 1
ATOM 734 C CA . ALA A 1 91 ? 17.551 1.032 -8.571 1.00 98.56 91 ALA A CA 1
ATOM 735 C C . ALA A 1 91 ? 18.002 2.476 -8.863 1.00 98.56 91 ALA A C 1
ATOM 737 O O . ALA A 1 91 ? 17.934 2.938 -10.003 1.00 98.56 91 ALA A O 1
ATOM 738 N N . GLN A 1 92 ? 18.481 3.197 -7.847 1.00 98.69 92 GLN A N 1
ATOM 739 C CA . GLN A 1 92 ? 19.033 4.540 -7.995 1.00 98.69 92 GLN A CA 1
ATOM 740 C C . GLN A 1 92 ? 20.348 4.533 -8.786 1.00 98.69 92 GLN A C 1
ATOM 742 O O . GLN A 1 92 ? 20.516 5.407 -9.640 1.00 98.69 92 GLN A O 1
ATOM 747 N N . THR A 1 93 ? 21.230 3.555 -8.558 1.00 98.62 93 THR A N 1
ATOM 748 C CA . THR A 1 93 ? 22.455 3.351 -9.352 1.00 98.62 93 THR A CA 1
ATOM 749 C C . THR A 1 93 ? 22.119 3.105 -10.821 1.00 98.62 93 THR A C 1
ATOM 751 O O . THR A 1 93 ? 22.576 3.848 -11.686 1.00 98.62 93 THR A O 1
ATOM 754 N N . LEU A 1 94 ? 21.225 2.151 -11.104 1.00 98.56 94 LEU A N 1
ATOM 755 C CA . LEU A 1 94 ? 20.787 1.831 -12.469 1.00 98.56 94 LEU A CA 1
ATOM 756 C C . LEU A 1 94 ? 20.143 3.029 -13.184 1.00 98.56 94 LEU A C 1
ATOM 758 O O . LEU A 1 94 ? 20.379 3.262 -14.370 1.00 98.56 94 LEU A O 1
ATOM 762 N N . LYS A 1 95 ? 19.354 3.835 -12.464 1.00 98.44 95 LYS A N 1
ATOM 763 C CA . LYS A 1 95 ? 18.770 5.071 -13.003 1.00 98.44 95 LYS A CA 1
ATOM 764 C C . LYS A 1 95 ? 19.845 6.095 -13.389 1.00 98.44 95 LYS A C 1
ATOM 766 O O . LYS A 1 95 ? 19.714 6.755 -14.414 1.00 98.44 95 LYS A O 1
ATOM 771 N N . ILE A 1 96 ? 20.883 6.270 -12.571 1.00 98.62 96 ILE A N 1
ATOM 772 C CA . ILE A 1 96 ? 21.979 7.202 -12.883 1.00 98.62 96 ILE A CA 1
ATOM 773 C C . ILE A 1 96 ? 22.759 6.698 -14.098 1.00 98.62 96 ILE A C 1
ATOM 775 O O . ILE A 1 96 ? 22.903 7.442 -15.066 1.00 98.62 96 ILE A O 1
ATOM 779 N N . ALA A 1 97 ? 23.166 5.428 -14.084 1.00 98.50 97 ALA A N 1
ATOM 780 C CA . ALA A 1 97 ? 23.942 4.823 -15.161 1.00 98.50 97 ALA A CA 1
ATOM 781 C C . ALA A 1 97 ? 23.201 4.853 -16.507 1.00 98.50 97 ALA A C 1
ATOM 783 O O . ALA A 1 97 ? 23.766 5.235 -17.529 1.00 98.50 97 ALA A O 1
ATOM 784 N N . SER A 1 98 ? 21.901 4.542 -16.519 1.00 98.31 98 SER A N 1
ATOM 785 C CA . SER A 1 98 ? 21.093 4.605 -17.745 1.00 98.31 98 SER A CA 1
ATOM 786 C C . SER A 1 98 ? 20.905 6.031 -18.281 1.00 98.31 98 SER A C 1
ATOM 788 O O . SER A 1 98 ? 20.906 6.226 -19.496 1.00 98.31 98 SER A O 1
ATOM 790 N N . LEU A 1 99 ? 20.815 7.048 -17.415 1.00 98.25 99 LEU A N 1
ATOM 791 C CA . LEU A 1 99 ? 20.789 8.455 -17.839 1.00 98.25 99 LEU A CA 1
ATOM 792 C C . LEU A 1 99 ? 22.135 8.922 -18.403 1.00 98.25 99 LEU A C 1
ATOM 794 O O . LEU A 1 99 ? 22.169 9.712 -19.346 1.00 98.25 99 LEU A O 1
ATOM 798 N N . GLU A 1 100 ? 23.249 8.463 -17.837 1.00 97.94 100 GLU A N 1
ATOM 799 C CA . GLU A 1 100 ? 24.581 8.741 -18.379 1.00 97.94 100 GLU A CA 1
ATOM 800 C C . GLU A 1 100 ? 24.777 8.060 -19.731 1.00 97.94 100 GLU A C 1
ATOM 802 O O . GLU A 1 100 ? 25.211 8.707 -20.684 1.00 97.94 100 GLU A O 1
ATOM 807 N N . MET A 1 101 ? 24.346 6.804 -19.850 1.00 97.31 101 MET A N 1
ATOM 808 C CA . MET A 1 101 ? 24.310 6.067 -21.108 1.00 97.31 101 MET A CA 1
ATOM 809 C C . MET A 1 101 ? 23.469 6.795 -22.165 1.00 97.31 101 MET A C 1
ATOM 811 O O . MET A 1 101 ? 23.907 6.922 -23.305 1.00 97.31 101 MET A O 1
ATOM 815 N N . GLN A 1 102 ? 22.308 7.353 -21.805 1.00 96.81 102 GLN A N 1
ATOM 816 C CA . GLN A 1 102 ? 21.477 8.138 -22.726 1.00 96.81 102 GLN A CA 1
ATOM 817 C C . GLN A 1 102 ? 22.230 9.332 -23.337 1.00 96.81 102 GLN A C 1
ATOM 819 O O . GLN A 1 102 ? 22.010 9.669 -24.501 1.00 96.81 102 GLN A O 1
ATOM 824 N N . ARG A 1 103 ? 23.168 9.948 -22.604 1.00 96.69 103 ARG A N 1
ATOM 825 C CA . ARG A 1 103 ? 23.995 11.054 -23.126 1.00 96.69 103 ARG A CA 1
ATOM 826 C C . ARG A 1 103 ? 24.966 10.609 -24.222 1.00 96.69 103 ARG A C 1
ATOM 828 O O . ARG A 1 103 ? 25.452 11.461 -24.959 1.00 96.69 103 ARG A O 1
ATOM 835 N N . LEU A 1 104 ? 25.222 9.306 -24.350 1.00 95.38 104 LEU A N 1
ATOM 836 C CA . LEU A 1 104 ? 26.021 8.722 -25.428 1.00 95.38 104 LEU A CA 1
ATOM 837 C C . LEU A 1 104 ? 25.222 8.550 -26.727 1.00 95.38 104 LEU A C 1
ATOM 839 O O . LEU A 1 104 ? 25.820 8.277 -27.759 1.00 95.38 104 LEU A O 1
ATOM 843 N N . ALA A 1 105 ? 23.897 8.745 -26.728 1.00 95.75 105 ALA A N 1
ATOM 844 C CA . ALA A 1 105 ? 23.076 8.571 -27.930 1.00 95.75 105 ALA A CA 1
ATOM 845 C C . ALA A 1 105 ? 23.625 9.282 -29.190 1.00 95.75 105 ALA A C 1
ATOM 847 O O . ALA A 1 105 ? 23.629 8.656 -30.249 1.00 95.75 105 ALA A O 1
ATOM 848 N N . PRO A 1 106 ? 24.149 10.528 -29.122 1.00 96.00 106 PRO A N 1
ATOM 849 C CA . PRO A 1 106 ? 24.699 11.208 -30.296 1.00 96.00 106 PRO A CA 1
ATOM 850 C C . PRO A 1 106 ? 25.991 10.593 -30.852 1.00 96.00 106 PRO A C 1
ATOM 852 O O . PRO A 1 106 ? 26.374 10.927 -31.970 1.00 96.00 106 PRO A O 1
ATOM 855 N N . THR A 1 107 ? 26.696 9.751 -30.088 1.00 96.25 107 THR A N 1
ATOM 856 C CA . THR A 1 107 ? 27.959 9.126 -30.519 1.00 96.25 107 THR A CA 1
ATOM 857 C C . THR A 1 107 ? 27.758 7.746 -31.149 1.00 96.25 107 THR A C 1
ATOM 859 O O . THR A 1 107 ? 28.698 7.196 -31.724 1.00 96.25 107 THR A O 1
ATOM 862 N N . ILE A 1 108 ? 26.544 7.193 -31.076 1.00 96.06 108 ILE A N 1
ATOM 863 C CA . ILE A 1 108 ? 26.202 5.873 -31.606 1.00 96.06 108 ILE A CA 1
ATOM 864 C C . ILE A 1 108 ? 25.811 6.006 -33.079 1.00 96.06 108 ILE A C 1
ATOM 866 O O . ILE A 1 108 ? 24.761 6.554 -33.414 1.00 96.06 108 ILE A O 1
ATOM 870 N N . ASN A 1 109 ? 26.671 5.487 -33.957 1.00 93.06 109 ASN A N 1
ATOM 871 C CA . ASN A 1 109 ? 26.529 5.621 -35.411 1.00 93.06 109 ASN A CA 1
ATOM 872 C C . ASN A 1 109 ? 26.120 4.326 -36.124 1.00 93.06 109 ASN A C 1
ATOM 874 O O . ASN A 1 109 ? 25.769 4.373 -37.299 1.00 93.06 109 ASN A O 1
ATOM 878 N N . ASP A 1 110 ? 26.151 3.192 -35.428 1.00 93.00 110 ASP A N 1
ATOM 879 C CA . ASP A 1 110 ? 25.755 1.887 -35.950 1.00 93.00 110 ASP A CA 1
ATOM 880 C C . ASP A 1 110 ? 24.964 1.097 -34.896 1.00 93.00 110 ASP A C 1
ATOM 882 O O . ASP A 1 110 ? 25.082 1.321 -33.683 1.00 93.00 110 ASP A O 1
ATOM 886 N N . TYR A 1 111 ? 24.122 0.179 -35.364 1.00 91.00 111 TYR A N 1
ATOM 887 C CA . TYR A 1 111 ? 23.210 -0.559 -34.495 1.00 91.00 111 TYR A CA 1
ATOM 888 C C . TYR A 1 111 ? 23.927 -1.537 -33.552 1.00 91.00 111 TYR A C 1
ATOM 890 O O . TYR A 1 111 ? 23.513 -1.733 -32.408 1.00 91.00 111 TYR A O 1
ATOM 898 N N . ARG A 1 112 ? 25.051 -2.117 -33.990 1.00 92.31 112 ARG A N 1
ATOM 899 C CA . ARG A 1 112 ? 25.861 -3.023 -33.164 1.00 92.31 112 ARG A CA 1
ATOM 900 C C . ARG A 1 112 ? 26.433 -2.295 -31.951 1.00 92.31 112 ARG A C 1
ATOM 902 O O . ARG A 1 112 ? 26.421 -2.860 -30.855 1.00 92.31 112 ARG A O 1
ATOM 909 N N . SER A 1 113 ? 26.890 -1.057 -32.121 1.00 94.00 113 SER A N 1
ATOM 910 C CA . SER A 1 113 ? 27.345 -0.200 -31.025 1.00 94.00 113 SER A CA 1
ATOM 911 C C . SER A 1 113 ? 26.227 0.056 -30.013 1.00 94.00 113 SER A C 1
ATOM 913 O O . SER A 1 113 ? 26.464 -0.110 -28.821 1.00 94.00 113 SER A O 1
ATOM 915 N N . LEU A 1 114 ? 24.992 0.337 -30.459 1.00 95.19 114 LEU A N 1
ATOM 916 C CA . LEU A 1 114 ? 23.832 0.497 -29.565 1.00 95.19 114 LEU A CA 1
ATOM 917 C C . LEU A 1 114 ? 23.603 -0.742 -28.689 1.00 95.19 114 LEU A C 1
ATOM 919 O O . LEU A 1 114 ? 23.531 -0.646 -27.464 1.00 95.19 114 LEU A O 1
ATOM 923 N N . VAL A 1 115 ? 23.512 -1.913 -29.322 1.00 94.88 115 VAL A N 1
ATOM 924 C CA . VAL A 1 115 ? 23.266 -3.187 -28.631 1.00 94.88 115 VAL A CA 1
ATOM 925 C C . VAL A 1 115 ? 24.419 -3.521 -27.678 1.00 94.88 115 VAL A C 1
ATOM 927 O O . VAL A 1 115 ? 24.191 -3.974 -26.556 1.00 94.88 115 VAL A O 1
ATOM 930 N N . SER A 1 116 ? 25.660 -3.240 -28.083 1.00 93.75 116 SER A N 1
ATOM 931 C CA . SER A 1 116 ? 26.850 -3.447 -27.249 1.00 93.75 116 SER A CA 1
ATOM 932 C C . SER A 1 116 ? 26.862 -2.535 -26.023 1.00 93.75 116 SER A C 1
ATOM 934 O O . SER A 1 116 ? 27.212 -2.993 -24.938 1.00 93.75 116 SER A O 1
ATOM 936 N N . THR A 1 117 ? 26.440 -1.276 -26.166 1.00 96.19 117 THR A N 1
ATOM 937 C CA . THR A 1 117 ? 26.303 -0.325 -25.055 1.00 96.19 117 THR A CA 1
ATOM 938 C C . THR A 1 117 ? 25.247 -0.783 -24.046 1.00 96.19 117 THR A C 1
ATOM 940 O O . THR A 1 117 ? 25.523 -0.800 -22.849 1.00 96.19 117 THR A O 1
ATOM 943 N N . LEU A 1 118 ? 24.073 -1.229 -24.509 1.00 96.75 118 LEU A N 1
ATOM 944 C CA . LEU A 1 118 ? 23.034 -1.794 -23.633 1.00 96.75 118 LEU A CA 1
ATOM 945 C C . LEU A 1 118 ? 23.524 -3.053 -22.906 1.00 96.75 118 LEU A C 1
ATOM 947 O O . LEU A 1 118 ? 23.305 -3.216 -21.708 1.00 96.75 118 LEU A O 1
ATOM 951 N N . SER A 1 119 ? 24.215 -3.933 -23.632 1.00 95.38 119 SER A N 1
ATOM 952 C CA . SER A 1 119 ? 24.806 -5.149 -23.075 1.00 95.38 119 SER A CA 1
ATOM 953 C C . SER A 1 119 ? 25.839 -4.820 -21.990 1.00 95.38 119 SER A C 1
ATOM 955 O O . SER A 1 119 ? 25.804 -5.409 -20.912 1.00 95.38 119 SER A O 1
ATOM 957 N N . ALA A 1 120 ? 26.702 -3.826 -22.223 1.00 95.81 120 ALA A N 1
ATOM 958 C CA . ALA A 1 120 ? 27.686 -3.372 -21.242 1.00 95.81 120 ALA A CA 1
ATOM 959 C C . ALA A 1 120 ? 27.029 -2.853 -19.953 1.00 95.81 120 ALA A C 1
ATOM 961 O O . ALA A 1 120 ? 27.445 -3.268 -18.876 1.00 95.81 120 ALA A O 1
ATOM 962 N N . LEU A 1 121 ? 25.961 -2.047 -20.052 1.00 96.75 121 LEU A N 1
ATOM 963 C CA . LEU A 1 121 ? 25.202 -1.572 -18.885 1.00 96.75 121 LEU A CA 1
ATOM 964 C C . LEU A 1 121 ? 24.695 -2.741 -18.025 1.00 96.75 121 LEU A C 1
ATOM 966 O O . LEU A 1 121 ? 24.836 -2.734 -16.803 1.00 96.75 121 LEU A O 1
ATOM 970 N N . VAL A 1 122 ? 24.100 -3.751 -18.663 1.00 96.62 122 VAL A N 1
ATOM 971 C CA . VAL A 1 122 ? 23.567 -4.932 -17.968 1.00 96.62 122 VAL A CA 1
ATOM 972 C C . VAL A 1 122 ? 24.678 -5.720 -17.277 1.00 96.62 122 VAL A C 1
ATOM 974 O O . VAL A 1 122 ? 24.488 -6.185 -16.156 1.00 96.62 122 VAL A O 1
ATOM 977 N N . GLN A 1 123 ? 25.826 -5.879 -17.937 1.00 95.62 123 GLN A N 1
ATOM 978 C CA . GLN A 1 123 ? 26.967 -6.607 -17.384 1.00 95.62 123 GLN A CA 1
ATOM 979 C C . GLN A 1 123 ? 27.605 -5.867 -16.206 1.00 95.62 123 GLN A C 1
ATOM 981 O O . GLN A 1 123 ? 27.907 -6.489 -15.189 1.00 95.62 123 GLN A O 1
ATOM 986 N N . GLU A 1 124 ? 27.791 -4.555 -16.336 1.00 97.25 124 GLU A N 1
ATOM 987 C CA . GLU A 1 124 ? 28.383 -3.705 -15.302 1.00 97.25 124 GLU A CA 1
ATOM 988 C C . GLU A 1 124 ? 27.522 -3.665 -14.034 1.00 97.25 124 GLU A C 1
ATOM 990 O O . GLU A 1 124 ? 28.059 -3.727 -12.930 1.00 97.25 124 GLU A O 1
ATOM 995 N N . HIS A 1 125 ? 26.194 -3.662 -14.186 1.00 97.81 125 HIS A N 1
ATOM 996 C CA . HIS A 1 125 ? 25.240 -3.593 -13.073 1.00 97.81 125 HIS A CA 1
ATOM 997 C C . HIS A 1 125 ? 24.502 -4.910 -12.793 1.00 97.81 125 HIS A C 1
ATOM 999 O O . HIS A 1 125 ? 23.350 -4.928 -12.343 1.00 97.81 125 HIS A O 1
ATOM 1005 N N . ALA A 1 126 ? 25.146 -6.047 -13.070 1.00 96.50 126 ALA A N 1
ATOM 1006 C CA . ALA A 1 126 ? 24.536 -7.360 -12.873 1.00 96.50 126 ALA A CA 1
ATOM 1007 C C . ALA A 1 126 ? 24.143 -7.618 -11.403 1.00 96.50 126 ALA A C 1
ATOM 1009 O O . ALA A 1 126 ? 23.125 -8.261 -11.138 1.00 96.50 126 ALA A O 1
ATOM 1010 N N . ALA A 1 127 ? 24.912 -7.094 -10.441 1.00 97.25 127 ALA A N 1
ATOM 1011 C CA . ALA A 1 127 ? 24.655 -7.267 -9.010 1.00 97.25 127 ALA A CA 1
ATOM 1012 C C . ALA A 1 127 ? 23.412 -6.490 -8.535 1.00 97.25 127 ALA A C 1
ATOM 1014 O O . ALA A 1 127 ? 22.600 -7.007 -7.759 1.00 97.25 127 ALA A O 1
ATOM 1015 N N . GLU A 1 128 ? 23.227 -5.264 -9.024 1.00 98.50 128 GLU A N 1
ATOM 1016 C CA . GLU A 1 128 ? 22.054 -4.434 -8.762 1.00 98.50 128 GLU A CA 1
ATOM 1017 C C . GLU A 1 128 ? 20.796 -5.063 -9.364 1.00 98.50 128 GLU A C 1
ATOM 1019 O O . GLU A 1 128 ? 19.765 -5.148 -8.693 1.00 98.50 128 GLU A O 1
ATOM 1024 N N . LEU A 1 129 ? 20.888 -5.566 -10.599 1.00 97.88 129 LEU A N 1
ATOM 1025 C CA . LEU A 1 129 ? 19.790 -6.269 -11.266 1.00 97.88 129 LEU A CA 1
ATOM 1026 C C . LEU A 1 129 ? 19.396 -7.548 -10.519 1.00 97.88 129 LEU A C 1
ATOM 1028 O O . LEU A 1 129 ? 18.211 -7.763 -10.259 1.00 97.88 129 LEU A O 1
ATOM 1032 N N . ALA A 1 130 ? 20.373 -8.358 -10.103 1.00 96.88 130 ALA A N 1
ATOM 1033 C CA . ALA A 1 130 ? 20.124 -9.549 -9.293 1.00 96.88 130 ALA A CA 1
ATOM 1034 C C . ALA A 1 130 ? 19.464 -9.202 -7.947 1.00 96.88 130 ALA A C 1
ATOM 1036 O O . ALA A 1 130 ? 18.566 -9.910 -7.493 1.00 96.88 130 ALA A O 1
ATOM 1037 N N . SER A 1 131 ? 19.852 -8.081 -7.329 1.00 98.12 131 SER A N 1
ATOM 1038 C CA . SER A 1 131 ? 19.248 -7.605 -6.079 1.00 98.12 131 SER A CA 1
ATOM 1039 C C . SER A 1 131 ? 17.779 -7.203 -6.250 1.00 98.12 131 SER A C 1
ATOM 1041 O O . SER A 1 131 ? 16.958 -7.521 -5.387 1.00 98.12 131 SER A O 1
ATOM 1043 N N . ILE A 1 132 ? 17.429 -6.550 -7.365 1.00 98.50 132 ILE A N 1
ATOM 1044 C CA . ILE A 1 132 ? 16.035 -6.221 -7.706 1.00 98.50 132 ILE A CA 1
ATOM 1045 C C . ILE A 1 132 ? 15.233 -7.496 -7.997 1.00 98.50 132 ILE A C 1
ATOM 1047 O O . ILE A 1 132 ? 14.116 -7.640 -7.499 1.00 98.50 132 ILE A O 1
ATOM 1051 N N . GLU A 1 133 ? 15.790 -8.444 -8.756 1.00 97.69 133 GLU A N 1
ATOM 1052 C CA . GLU A 1 133 ? 15.128 -9.724 -9.039 1.00 97.69 133 GLU A CA 1
ATOM 1053 C C . GLU A 1 133 ? 14.852 -10.511 -7.745 1.00 97.69 133 GLU A C 1
ATOM 1055 O O . GLU A 1 133 ? 13.730 -10.971 -7.523 1.00 97.69 133 GLU A O 1
ATOM 1060 N N . ALA A 1 134 ? 15.842 -10.612 -6.853 1.00 97.75 134 ALA A N 1
ATOM 1061 C CA . ALA A 1 134 ? 15.697 -11.277 -5.559 1.00 97.75 134 ALA A CA 1
ATOM 1062 C C . ALA A 1 134 ? 14.603 -10.631 -4.695 1.00 97.75 134 ALA A C 1
ATOM 1064 O O . ALA A 1 134 ? 13.821 -11.331 -4.053 1.00 97.75 134 ALA A O 1
ATOM 1065 N N . TYR A 1 135 ? 14.496 -9.301 -4.720 1.00 98.44 135 TYR A N 1
ATOM 1066 C CA . TYR A 1 135 ? 13.434 -8.578 -4.025 1.00 98.44 135 TYR A CA 1
ATOM 1067 C C . TYR A 1 135 ? 12.038 -8.893 -4.579 1.00 98.44 135 TYR A C 1
ATOM 1069 O O . TYR A 1 135 ? 11.102 -9.109 -3.809 1.00 98.44 135 TYR A O 1
ATOM 1077 N N . LEU A 1 136 ? 11.885 -8.991 -5.903 1.00 97.81 136 LEU A N 1
ATOM 1078 C CA . LEU A 1 136 ? 10.614 -9.384 -6.521 1.00 97.81 136 LEU A CA 1
ATOM 1079 C C . LEU A 1 136 ? 10.235 -10.835 -6.202 1.00 97.81 136 LEU A C 1
ATOM 1081 O O . LEU A 1 136 ? 9.065 -11.109 -5.929 1.00 97.81 136 LEU A O 1
ATOM 1085 N N . LYS A 1 137 ? 11.211 -11.753 -6.176 1.00 96.38 137 LYS A N 1
ATOM 1086 C CA . LYS A 1 137 ? 11.002 -13.139 -5.724 1.00 96.38 137 LYS A CA 1
ATOM 1087 C C . LYS A 1 137 ? 10.535 -13.174 -4.267 1.00 96.38 137 LYS A C 1
ATOM 1089 O O . LYS A 1 137 ? 9.516 -13.798 -3.981 1.00 96.38 137 LYS A O 1
ATOM 1094 N N . TRP A 1 138 ? 11.195 -12.421 -3.386 1.00 97.44 138 TRP A N 1
ATOM 1095 C CA . TRP A 1 138 ? 10.811 -12.283 -1.978 1.00 97.44 138 TRP A CA 1
ATOM 1096 C C . TRP A 1 138 ? 9.391 -11.722 -1.797 1.00 97.44 138 TRP A C 1
ATOM 1098 O O . TRP A 1 138 ? 8.611 -12.246 -1.000 1.00 97.44 138 TRP A O 1
ATOM 1108 N N . LEU A 1 139 ? 9.009 -10.693 -2.563 1.00 96.44 139 LEU A N 1
ATOM 1109 C CA . LEU A 1 139 ? 7.632 -10.187 -2.566 1.00 96.44 139 LEU A CA 1
ATOM 1110 C C . LEU A 1 139 ? 6.645 -11.275 -3.007 1.00 96.44 139 LEU A C 1
ATOM 1112 O O . LEU A 1 139 ? 5.622 -11.481 -2.351 1.00 96.44 139 LEU A O 1
ATOM 1116 N N . ARG A 1 140 ? 6.960 -12.007 -4.082 1.00 94.50 140 ARG A N 1
ATOM 1117 C CA . ARG A 1 140 ? 6.101 -13.075 -4.609 1.00 94.50 140 ARG A CA 1
ATOM 1118 C C . ARG A 1 140 ? 5.885 -14.209 -3.607 1.00 94.50 140 ARG A C 1
ATOM 1120 O O . ARG A 1 140 ? 4.774 -14.722 -3.510 1.00 94.50 140 ARG A O 1
ATOM 1127 N N . GLU A 1 141 ? 6.916 -14.589 -2.855 1.00 94.56 141 GLU A N 1
ATOM 1128 C CA . GLU A 1 141 ? 6.819 -15.601 -1.791 1.00 94.56 141 GLU A CA 1
ATOM 1129 C C . GLU A 1 141 ? 5.818 -15.202 -0.699 1.00 94.56 141 GLU A C 1
ATOM 1131 O O . GLU A 1 141 ? 5.129 -16.058 -0.146 1.00 94.56 141 GLU A O 1
ATOM 1136 N N . LYS A 1 142 ? 5.682 -13.901 -0.412 1.00 92.25 142 LYS A N 1
ATOM 1137 C CA . LYS A 1 142 ? 4.648 -13.400 0.506 1.00 92.25 142 LYS A CA 1
ATOM 1138 C C . LYS A 1 142 ? 3.251 -13.399 -0.111 1.00 92.25 142 LYS A C 1
ATOM 1140 O O . LYS A 1 142 ? 2.258 -13.553 0.612 1.00 92.25 142 LYS A O 1
ATOM 1145 N N . SER A 1 143 ? 3.162 -13.115 -1.408 1.00 90.38 143 SER A N 1
ATOM 1146 C CA . SER A 1 143 ? 1.922 -13.109 -2.185 1.00 90.38 143 SER A CA 1
ATOM 1147 C C . SER A 1 143 ? 2.204 -12.969 -3.683 1.00 90.38 143 SER A C 1
ATOM 1149 O O . SER A 1 143 ? 2.989 -12.095 -4.060 1.00 90.38 143 SER A O 1
ATOM 1151 N N . PRO A 1 144 ? 1.488 -13.701 -4.558 1.00 90.69 144 PRO A N 1
ATOM 1152 C CA . PRO A 1 144 ? 1.632 -13.560 -6.007 1.00 90.69 144 PRO A CA 1
ATOM 1153 C C . PRO A 1 144 ? 1.318 -12.144 -6.526 1.00 90.69 144 PRO A C 1
ATOM 1155 O O . PRO A 1 144 ? 1.803 -11.774 -7.591 1.00 90.69 144 PRO A O 1
ATOM 1158 N N . TYR A 1 145 ? 0.566 -11.336 -5.769 1.00 89.06 145 TYR A N 1
ATOM 1159 C CA . TYR A 1 145 ? 0.162 -9.973 -6.142 1.00 89.06 145 TYR A CA 1
ATOM 1160 C C . TYR A 1 145 ? 1.163 -8.890 -5.710 1.00 89.06 145 TYR A C 1
ATOM 1162 O O . TYR A 1 145 ? 1.166 -7.794 -6.265 1.00 89.06 145 TYR A O 1
ATOM 1170 N N . ALA A 1 146 ? 2.017 -9.165 -4.717 1.00 93.31 146 ALA A N 1
ATOM 1171 C CA . ALA A 1 146 ? 2.880 -8.149 -4.108 1.00 93.31 146 ALA A CA 1
ATOM 1172 C C . ALA A 1 146 ? 3.858 -7.466 -5.090 1.00 93.31 146 ALA A C 1
ATOM 1174 O O . ALA A 1 146 ? 4.026 -6.247 -4.990 1.00 93.31 146 ALA A O 1
ATOM 1175 N N . PRO A 1 147 ? 4.459 -8.169 -6.078 1.00 96.50 147 PRO A N 1
ATOM 1176 C CA . PRO A 1 147 ? 5.304 -7.523 -7.085 1.00 96.50 147 PRO A CA 1
ATOM 1177 C C . PRO A 1 147 ? 4.608 -6.401 -7.871 1.00 96.50 147 PRO A C 1
ATOM 1179 O O . PRO A 1 147 ? 5.273 -5.465 -8.310 1.00 96.50 147 PRO A O 1
ATOM 1182 N N . ALA A 1 148 ? 3.276 -6.429 -8.007 1.00 94.19 148 ALA A N 1
ATOM 1183 C CA . ALA A 1 148 ? 2.532 -5.417 -8.755 1.00 94.19 148 ALA A CA 1
ATOM 1184 C C . ALA A 1 148 ? 2.611 -4.011 -8.134 1.00 94.19 148 ALA A C 1
ATOM 1186 O O . ALA A 1 148 ? 2.352 -3.026 -8.826 1.00 94.19 148 ALA A O 1
ATOM 1187 N N . MET A 1 149 ? 3.029 -3.882 -6.866 1.00 95.19 149 MET A N 1
ATOM 1188 C CA . MET A 1 149 ? 3.379 -2.584 -6.276 1.00 95.19 149 MET A CA 1
ATOM 1189 C C . MET A 1 149 ? 4.422 -1.829 -7.109 1.00 95.19 149 MET A C 1
ATOM 1191 O O . MET A 1 149 ? 4.349 -0.608 -7.223 1.00 95.19 149 MET A O 1
ATOM 1195 N N . LEU A 1 150 ? 5.369 -2.551 -7.720 1.00 97.19 150 LEU A N 1
ATOM 1196 C CA . LEU A 1 150 ? 6.419 -1.975 -8.561 1.00 97.19 150 LEU A CA 1
ATOM 1197 C C . LEU A 1 150 ? 5.957 -1.704 -9.999 1.00 97.19 150 LEU A C 1
ATOM 1199 O O . LEU A 1 150 ? 6.734 -1.194 -10.800 1.00 97.19 150 LEU A O 1
ATOM 1203 N N . PHE A 1 151 ? 4.699 -2.014 -10.321 1.00 95.19 151 PHE A N 1
ATOM 1204 C CA . PHE A 1 151 ? 4.078 -1.826 -11.635 1.00 95.19 151 PHE A CA 1
ATOM 1205 C C . PHE A 1 151 ? 2.744 -1.064 -11.543 1.00 95.19 151 PHE A C 1
ATOM 1207 O O . PHE A 1 151 ? 1.834 -1.219 -12.367 1.00 95.19 151 PHE A O 1
ATOM 1214 N N . ALA A 1 152 ? 2.615 -0.244 -10.496 1.00 92.69 152 ALA A N 1
ATOM 1215 C CA . ALA A 1 152 ? 1.413 0.521 -10.209 1.00 92.69 152 ALA A CA 1
ATOM 1216 C C . ALA A 1 152 ? 1.194 1.650 -11.230 1.00 92.69 152 ALA A C 1
ATOM 1218 O O . ALA A 1 152 ? 2.130 2.341 -11.643 1.00 92.69 152 ALA A O 1
ATOM 1219 N N . TYR A 1 153 ? -0.074 1.881 -11.583 1.00 91.81 153 TYR A N 1
ATOM 1220 C CA . TYR A 1 153 ? -0.482 2.927 -12.527 1.00 91.81 153 TYR A CA 1
ATOM 1221 C C . TYR A 1 153 ? 0.004 4.319 -12.120 1.00 91.81 153 TYR A C 1
ATOM 1223 O O . TYR A 1 153 ? 0.359 5.117 -12.973 1.00 91.81 153 TYR A O 1
ATOM 1231 N N . GLU A 1 154 ? 0.024 4.618 -10.824 1.00 91.31 154 GLU A N 1
ATOM 1232 C CA . GLU A 1 154 ? 0.423 5.931 -10.316 1.00 91.31 154 GLU A CA 1
ATOM 1233 C C . GLU A 1 154 ? 1.837 6.347 -10.751 1.00 91.31 154 GLU A C 1
ATOM 1235 O O . GLU A 1 154 ? 2.087 7.529 -10.965 1.00 91.31 154 GLU A O 1
ATOM 1240 N N . VAL A 1 155 ? 2.748 5.381 -10.906 1.00 95.44 155 VAL A N 1
ATOM 1241 C CA . VAL A 1 155 ? 4.137 5.649 -11.299 1.00 95.44 155 VAL A CA 1
ATOM 1242 C C . VAL A 1 155 ? 4.338 5.462 -12.798 1.00 95.44 155 VAL A C 1
ATOM 1244 O O . VAL A 1 155 ? 4.982 6.287 -13.437 1.00 95.44 155 VAL A O 1
ATOM 1247 N N . TRP A 1 156 ? 3.780 4.392 -13.368 1.00 95.12 156 TRP A N 1
ATOM 1248 C CA . TRP A 1 156 ? 4.000 4.048 -14.775 1.00 95.12 156 TRP A CA 1
ATOM 1249 C C . TRP A 1 156 ? 3.030 4.771 -15.722 1.00 95.12 156 TRP A C 1
ATOM 1251 O O . TRP A 1 156 ? 3.376 5.060 -16.859 1.00 95.12 156 TRP A O 1
ATOM 1261 N N . GLY A 1 157 ? 1.810 5.078 -15.287 1.00 94.19 157 GLY A N 1
ATOM 1262 C CA . GLY A 1 157 ? 0.704 5.526 -16.141 1.00 94.19 157 GLY A CA 1
ATOM 1263 C C . GLY A 1 157 ? 0.119 4.405 -17.018 1.00 94.19 157 GLY A C 1
ATOM 1264 O O . GLY A 1 157 ? 0.758 3.381 -17.258 1.00 94.19 157 GLY A O 1
ATOM 1265 N N . SER A 1 158 ? -1.106 4.587 -17.533 1.00 90.69 158 SER A N 1
ATOM 1266 C CA . SER A 1 158 ? -1.787 3.589 -18.396 1.00 90.69 158 SER A CA 1
ATOM 1267 C C . SER A 1 158 ? -0.973 3.281 -19.636 1.00 90.69 158 SER A C 1
ATOM 1269 O O . SER A 1 158 ? -0.690 2.121 -19.925 1.00 90.69 158 SER A O 1
ATOM 1271 N N . THR A 1 159 ? -0.640 4.334 -20.382 1.00 92.06 159 THR A N 1
ATOM 1272 C CA . THR A 1 159 ? -0.078 4.217 -21.725 1.00 92.06 159 THR A CA 1
ATOM 1273 C C . THR A 1 159 ? 1.262 3.505 -21.689 1.00 92.06 159 THR A C 1
ATOM 1275 O O . THR A 1 159 ? 1.443 2.514 -22.385 1.00 92.06 159 THR A O 1
ATOM 1278 N N . ARG A 1 160 ? 2.180 3.933 -20.814 1.00 92.31 160 ARG A N 1
ATOM 1279 C CA . ARG A 1 160 ? 3.523 3.342 -20.735 1.00 92.31 160 ARG A CA 1
ATOM 1280 C C . ARG A 1 160 ? 3.511 1.914 -20.216 1.00 92.31 160 ARG A C 1
ATOM 1282 O O . ARG A 1 160 ? 4.354 1.122 -20.630 1.00 92.31 160 ARG A O 1
ATOM 1289 N N . ARG A 1 161 ? 2.568 1.586 -19.328 1.00 92.12 161 ARG A N 1
ATOM 1290 C CA . ARG A 1 161 ? 2.362 0.218 -18.852 1.00 92.12 161 ARG A CA 1
ATOM 1291 C C . ARG A 1 161 ? 1.843 -0.678 -19.976 1.00 92.12 161 ARG A C 1
ATOM 1293 O O . ARG A 1 161 ? 2.375 -1.764 -20.175 1.00 92.12 161 ARG A O 1
ATOM 1300 N N . GLY A 1 162 ? 0.856 -0.196 -20.734 1.00 91.31 162 GLY A N 1
ATOM 1301 C CA . GLY A 1 162 ? 0.305 -0.892 -21.898 1.00 91.31 162 GLY A CA 1
ATOM 1302 C C . GLY A 1 162 ? 1.329 -1.082 -23.019 1.00 91.31 162 GLY A C 1
ATOM 1303 O O . GLY A 1 162 ? 1.439 -2.179 -23.558 1.00 91.31 162 GLY A O 1
ATOM 1304 N N . ASP A 1 163 ? 2.139 -0.059 -23.308 1.00 91.38 163 ASP A N 1
ATOM 1305 C CA . ASP A 1 163 ? 3.212 -0.105 -24.314 1.00 91.38 163 ASP A CA 1
ATOM 1306 C C . ASP A 1 163 ? 4.275 -1.178 -23.999 1.00 91.38 163 ASP A C 1
ATOM 1308 O O . ASP A 1 163 ? 4.958 -1.649 -24.911 1.00 91.38 163 ASP A O 1
ATOM 1312 N N . ARG A 1 164 ? 4.405 -1.564 -22.721 1.00 93.44 164 ARG A N 1
ATOM 1313 C CA . ARG A 1 164 ? 5.373 -2.551 -22.222 1.00 93.44 164 ARG A CA 1
ATOM 1314 C C . ARG A 1 164 ? 4.770 -3.932 -21.963 1.00 93.44 164 ARG A C 1
ATOM 1316 O O . ARG A 1 164 ? 5.505 -4.843 -21.594 1.00 93.44 164 ARG A O 1
ATOM 1323 N N . GLN A 1 165 ? 3.461 -4.113 -22.133 1.00 91.56 165 GLN A N 1
ATOM 1324 C CA . GLN A 1 165 ? 2.801 -5.382 -21.841 1.00 91.56 165 GLN A CA 1
ATOM 1325 C C . GLN A 1 165 ? 3.072 -6.418 -22.941 1.00 91.56 165 GLN A C 1
ATOM 1327 O O . GLN A 1 165 ? 2.812 -6.180 -24.124 1.00 91.56 165 GLN A O 1
ATOM 1332 N N . VAL A 1 166 ? 3.555 -7.591 -22.537 1.00 90.44 166 VAL A N 1
ATOM 1333 C CA . VAL A 1 166 ? 3.819 -8.741 -23.409 1.00 90.44 166 VAL A CA 1
ATOM 1334 C C . VAL A 1 166 ? 2.942 -9.897 -22.935 1.00 90.44 166 VAL A C 1
ATOM 1336 O O . VAL A 1 166 ? 2.687 -10.035 -21.744 1.00 90.44 166 VAL A O 1
ATOM 1339 N N . GLY A 1 167 ? 2.433 -10.714 -23.859 1.00 88.06 167 GLY A N 1
ATOM 1340 C CA . GLY A 1 167 ? 1.707 -11.924 -23.471 1.00 88.06 167 GLY A CA 1
ATOM 1341 C C . GLY A 1 167 ? 2.655 -12.897 -22.772 1.00 88.06 167 GLY A C 1
ATOM 1342 O O . GLY A 1 167 ? 3.648 -13.305 -23.372 1.00 88.06 167 GLY A O 1
ATOM 1343 N N . LEU A 1 168 ? 2.362 -13.242 -21.520 1.00 86.81 168 LEU A N 1
ATOM 1344 C CA . LEU A 1 168 ? 3.190 -14.150 -20.729 1.00 86.81 168 LEU A CA 1
ATOM 1345 C C . LEU A 1 168 ? 2.911 -15.607 -21.111 1.00 86.81 168 LEU A C 1
ATOM 1347 O O . LEU A 1 168 ? 1.767 -15.982 -21.380 1.00 86.81 168 LEU A O 1
ATOM 1351 N N . LEU A 1 169 ? 3.954 -16.438 -21.136 1.00 77.38 169 LEU A N 1
ATOM 1352 C CA . LEU A 1 169 ? 3.814 -17.874 -21.364 1.00 77.38 169 LEU A CA 1
ATOM 1353 C C . LEU A 1 169 ? 3.861 -18.623 -20.028 1.00 77.38 169 LEU A C 1
ATOM 1355 O O . LEU A 1 169 ? 4.824 -18.491 -19.285 1.00 77.38 169 LEU A O 1
ATOM 1359 N N . GLY A 1 170 ? 2.855 -19.458 -19.762 1.00 75.44 170 GLY A N 1
ATOM 1360 C CA . GLY A 1 170 ? 2.896 -20.530 -18.757 1.00 75.44 170 GLY A CA 1
ATOM 1361 C C . GLY A 1 170 ? 3.513 -20.181 -17.393 1.00 75.44 170 GLY A C 1
ATOM 1362 O O . GLY A 1 170 ? 3.210 -19.152 -16.795 1.00 75.44 170 GLY A O 1
ATOM 1363 N N . ASP A 1 171 ? 4.340 -21.100 -16.893 1.00 82.38 171 ASP A N 1
ATOM 1364 C CA . ASP A 1 171 ? 4.866 -21.095 -15.528 1.00 82.38 171 ASP A CA 1
ATOM 1365 C C . ASP A 1 171 ? 5.968 -20.050 -15.284 1.00 82.38 171 ASP A C 1
ATOM 1367 O O . ASP A 1 171 ? 6.491 -19.397 -16.193 1.00 82.38 171 ASP A O 1
ATOM 1371 N N . ILE A 1 172 ? 6.349 -19.927 -14.012 1.00 82.69 172 ILE A N 1
ATOM 1372 C CA . ILE A 1 172 ? 7.436 -19.073 -13.528 1.00 82.69 172 ILE A CA 1
ATOM 1373 C C . ILE A 1 172 ? 8.747 -19.387 -14.272 1.00 82.69 172 ILE A C 1
ATOM 1375 O O . ILE A 1 172 ? 9.149 -20.547 -14.287 1.00 82.69 172 ILE A O 1
ATOM 1379 N N . PRO A 1 173 ? 9.452 -18.385 -14.828 1.00 83.69 173 PRO A N 1
ATOM 1380 C CA . PRO A 1 173 ? 10.755 -18.597 -15.449 1.00 83.69 173 PRO A CA 1
ATOM 1381 C C . PRO A 1 173 ? 11.806 -18.984 -14.403 1.00 83.69 173 PRO A C 1
ATOM 1383 O O . PRO A 1 173 ? 11.927 -18.332 -13.359 1.00 83.69 173 PRO A O 1
ATOM 1386 N N . GLU A 1 174 ? 12.584 -20.022 -14.697 1.00 81.38 174 GLU A N 1
ATOM 1387 C CA . GLU A 1 174 ? 13.699 -20.470 -13.866 1.00 81.38 174 GLU A CA 1
ATOM 1388 C C . GLU A 1 174 ? 14.977 -19.652 -14.135 1.00 81.38 174 GLU A C 1
ATOM 1390 O O . GLU A 1 174 ? 15.146 -18.984 -15.166 1.00 81.38 174 GLU A O 1
ATOM 1395 N N . GLU A 1 175 ? 15.914 -19.687 -13.183 1.00 73.50 175 GLU A N 1
ATOM 1396 C CA . GLU A 1 175 ? 17.256 -19.138 -13.391 1.00 73.50 175 GLU A CA 1
ATOM 1397 C C . GLU A 1 175 ? 17.985 -19.962 -14.458 1.00 73.50 175 GLU A C 1
ATOM 1399 O O . GLU A 1 175 ? 18.413 -21.083 -14.210 1.00 73.50 175 GLU A O 1
ATOM 1404 N N . GLY A 1 176 ? 18.117 -19.397 -15.661 1.00 71.81 176 GLY A N 1
ATOM 1405 C CA . GLY A 1 176 ? 18.727 -20.073 -16.812 1.00 71.81 176 GLY A CA 1
ATOM 1406 C C . GLY A 1 176 ? 17.823 -20.167 -18.041 1.00 71.81 176 GLY A C 1
ATOM 1407 O O . GLY A 1 176 ? 18.316 -20.523 -19.109 1.00 71.81 176 GLY A O 1
ATOM 1408 N N . ASP A 1 177 ? 16.549 -19.769 -17.933 1.00 77.25 177 ASP A N 1
ATOM 1409 C CA . ASP A 1 177 ? 15.581 -19.749 -19.041 1.00 77.25 177 ASP A CA 1
ATOM 1410 C C . ASP A 1 177 ? 15.865 -18.643 -20.079 1.00 77.25 177 ASP A C 1
ATOM 1412 O O . ASP A 1 177 ? 15.077 -17.724 -20.302 1.00 77.25 177 ASP A O 1
ATOM 1416 N N . THR A 1 178 ? 17.013 -18.709 -20.750 1.00 74.00 178 THR A N 1
ATOM 1417 C CA . THR A 1 178 ? 17.439 -17.717 -21.753 1.00 74.00 178 THR A CA 1
ATOM 1418 C C . THR A 1 178 ? 16.770 -17.900 -23.119 1.00 74.00 178 THR A C 1
ATOM 1420 O O . THR A 1 178 ? 16.807 -17.005 -23.967 1.00 74.00 178 THR A O 1
ATOM 1423 N N . ASN A 1 179 ? 16.134 -19.052 -23.351 1.00 77.19 179 ASN A N 1
ATOM 1424 C CA . ASN A 1 179 ? 15.506 -19.410 -24.628 1.00 77.19 179 ASN A CA 1
ATOM 1425 C C . ASN A 1 179 ? 13.992 -19.185 -24.664 1.00 77.19 179 ASN A C 1
ATOM 1427 O O . ASN A 1 179 ? 13.369 -19.381 -25.707 1.00 77.19 179 ASN A O 1
ATOM 1431 N N . ARG A 1 180 ? 13.394 -18.757 -23.550 1.00 83.94 180 ARG A N 1
ATOM 1432 C CA . ARG A 1 180 ? 11.970 -18.435 -23.489 1.00 83.94 180 ARG A CA 1
ATOM 1433 C C . ARG A 1 180 ? 11.674 -17.157 -24.274 1.00 83.94 180 ARG A C 1
ATOM 1435 O O . ARG A 1 180 ? 12.234 -16.101 -23.986 1.00 83.94 180 ARG A O 1
ATOM 1442 N N . SER A 1 181 ? 10.798 -17.252 -25.275 1.00 88.88 181 SER A N 1
ATOM 1443 C CA . SER A 1 181 ? 10.502 -16.140 -26.187 1.00 88.88 181 SER A CA 1
ATOM 1444 C C . SER A 1 181 ? 9.872 -14.941 -25.479 1.00 88.88 181 SER A C 1
ATOM 1446 O O . SER A 1 181 ? 10.201 -13.808 -25.808 1.00 88.88 181 SER A O 1
ATOM 1448 N N . ASP A 1 182 ? 9.019 -15.175 -24.479 1.00 90.06 182 ASP A N 1
ATOM 1449 C CA . ASP A 1 182 ? 8.418 -14.112 -23.670 1.00 90.06 182 ASP A CA 1
ATOM 1450 C C . ASP A 1 182 ? 9.469 -13.362 -22.844 1.00 90.06 182 ASP A C 1
ATOM 1452 O O . ASP A 1 182 ? 9.484 -12.135 -22.859 1.00 90.06 182 ASP A O 1
ATOM 1456 N N . ILE A 1 183 ? 10.407 -14.069 -22.202 1.00 92.81 183 ILE A N 1
ATOM 1457 C CA . ILE A 1 183 ? 11.524 -13.448 -21.467 1.00 92.81 183 ILE A CA 1
ATOM 1458 C C . ILE A 1 183 ? 12.406 -12.616 -22.395 1.00 92.81 183 ILE A C 1
ATOM 1460 O O . ILE A 1 183 ? 12.808 -11.515 -22.017 1.00 92.81 183 ILE A O 1
ATOM 1464 N N . ARG A 1 184 ? 12.665 -13.092 -23.618 1.00 92.19 184 ARG A N 1
ATOM 1465 C CA . ARG A 1 184 ? 13.423 -12.322 -24.610 1.00 92.19 184 ARG A CA 1
ATOM 1466 C C . ARG A 1 184 ? 12.716 -11.026 -24.988 1.00 92.19 184 ARG A C 1
ATOM 1468 O O . ARG A 1 184 ? 13.317 -9.961 -24.864 1.00 92.19 184 ARG A O 1
ATOM 1475 N N . SER A 1 185 ? 11.433 -11.103 -25.340 1.00 92.94 185 SER A N 1
ATOM 1476 C CA . SER A 1 185 ? 10.631 -9.917 -25.652 1.00 92.94 185 SER A CA 1
ATOM 1477 C C . SER A 1 185 ? 10.537 -8.958 -24.465 1.00 92.94 185 SER A C 1
ATOM 1479 O O . SER A 1 185 ? 10.666 -7.751 -24.637 1.00 92.94 185 SER A O 1
ATOM 1481 N N . LEU A 1 186 ? 10.372 -9.468 -23.243 1.00 94.88 186 LEU A N 1
ATOM 1482 C CA . LEU A 1 186 ? 10.348 -8.651 -22.029 1.00 94.88 186 LEU A CA 1
ATOM 1483 C C . LEU A 1 186 ? 11.694 -7.956 -21.777 1.00 94.88 186 LEU A C 1
ATOM 1485 O O . LEU A 1 186 ? 11.705 -6.781 -21.423 1.00 94.88 186 LEU A O 1
ATOM 1489 N N . THR A 1 187 ? 12.825 -8.632 -22.009 1.00 95.50 187 THR A N 1
ATOM 1490 C CA . THR A 1 187 ? 14.157 -8.009 -21.951 1.00 95.50 187 THR A CA 1
ATOM 1491 C C . THR A 1 187 ? 14.293 -6.895 -22.990 1.00 95.50 187 THR A C 1
ATOM 1493 O O . THR A 1 187 ? 14.761 -5.808 -22.654 1.00 95.50 187 THR A O 1
ATOM 1496 N N . GLU A 1 188 ? 13.867 -7.127 -24.233 1.00 95.44 188 GLU A N 1
ATOM 1497 C CA . GLU A 1 188 ? 13.901 -6.106 -25.289 1.00 95.44 188 GLU A CA 1
ATOM 1498 C C . GLU A 1 188 ? 13.018 -4.903 -24.942 1.00 95.44 188 GLU A C 1
ATOM 1500 O O . GLU A 1 188 ? 13.432 -3.762 -25.140 1.00 95.44 188 GLU A O 1
ATOM 1505 N N . VAL A 1 189 ? 11.841 -5.137 -24.355 1.00 96.44 189 VAL A N 1
ATOM 1506 C CA . VAL A 1 189 ? 10.958 -4.082 -23.844 1.00 96.44 189 VAL A CA 1
ATOM 1507 C C . VAL A 1 189 ? 11.628 -3.289 -22.717 1.00 96.44 189 VAL A C 1
ATOM 1509 O O . VAL A 1 189 ? 11.623 -2.059 -22.748 1.00 96.44 189 VAL A O 1
ATOM 1512 N N . SER A 1 190 ? 12.240 -3.956 -21.733 1.00 96.94 190 SER A N 1
ATOM 1513 C CA . SER A 1 190 ? 12.949 -3.290 -20.629 1.00 96.94 190 SER A CA 1
ATOM 1514 C C . SER A 1 190 ? 14.129 -2.437 -21.106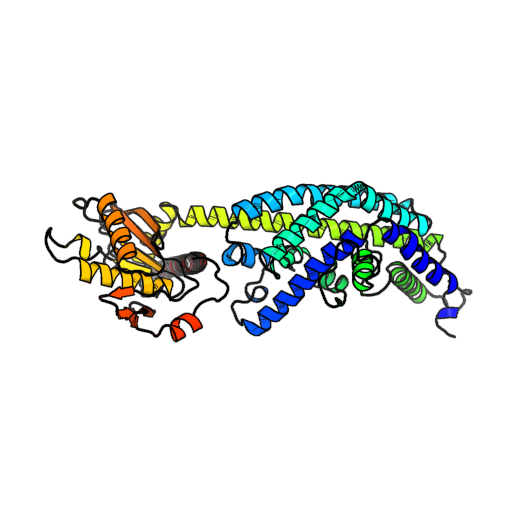 1.00 96.94 190 SER A C 1
ATOM 1516 O O . SER A 1 190 ? 14.399 -1.384 -20.532 1.00 96.94 190 SER A O 1
ATOM 1518 N N . LEU A 1 191 ? 14.824 -2.872 -22.160 1.00 97.06 191 LEU A N 1
ATOM 1519 C CA . LEU A 1 191 ? 15.940 -2.143 -22.770 1.00 97.06 191 LEU A CA 1
ATOM 1520 C C . LEU A 1 191 ? 15.493 -1.082 -23.788 1.00 97.06 191 LEU A C 1
ATOM 1522 O O . LEU A 1 191 ? 16.339 -0.392 -24.350 1.00 97.06 191 LEU A O 1
ATOM 1526 N N . GLY A 1 192 ? 14.189 -0.948 -24.047 1.00 97.06 192 GLY A N 1
ATOM 1527 C CA . GLY A 1 192 ? 13.650 -0.004 -25.026 1.00 97.06 192 GLY A CA 1
ATOM 1528 C C . GLY A 1 192 ? 13.849 -0.419 -26.488 1.00 97.06 192 GLY A C 1
ATOM 1529 O O . GLY A 1 192 ? 13.561 0.374 -27.382 1.00 97.06 192 GLY A O 1
ATOM 1530 N N . LEU A 1 193 ? 14.325 -1.639 -26.757 1.00 96.12 193 LEU A N 1
ATOM 1531 C CA . LEU A 1 193 ? 14.503 -2.207 -28.102 1.00 96.12 193 LEU A CA 1
ATOM 1532 C C . LEU A 1 193 ? 13.184 -2.654 -28.736 1.00 96.12 193 LEU A C 1
ATOM 1534 O O . LEU A 1 193 ? 13.104 -2.774 -29.958 1.00 96.12 193 LEU A O 1
ATOM 1538 N N . MET A 1 194 ? 12.152 -2.863 -27.920 1.00 94.69 194 MET A N 1
ATOM 1539 C CA . MET A 1 194 ? 10.798 -3.173 -28.358 1.00 94.69 194 MET A CA 1
ATOM 1540 C C . MET A 1 194 ? 9.795 -2.229 -27.691 1.00 94.69 194 MET A C 1
ATOM 1542 O O . MET A 1 194 ? 9.844 -1.995 -26.486 1.00 94.69 194 MET A O 1
ATOM 1546 N N . THR A 1 195 ? 8.856 -1.706 -28.474 1.00 92.12 195 THR A N 1
ATOM 1547 C CA . THR A 1 195 ? 7.750 -0.864 -28.008 1.00 92.12 195 THR A CA 1
ATOM 1548 C C . THR A 1 195 ? 6.483 -1.243 -28.761 1.00 92.12 195 THR A C 1
ATOM 1550 O O . THR A 1 195 ? 6.535 -1.529 -29.955 1.00 92.12 195 THR A O 1
ATOM 1553 N N . ARG A 1 196 ? 5.329 -1.299 -28.083 1.00 87.44 196 ARG A N 1
ATOM 1554 C CA . ARG A 1 196 ? 4.034 -1.608 -28.729 1.00 87.44 196 ARG A CA 1
ATOM 1555 C C . ARG A 1 196 ? 4.051 -2.891 -29.570 1.00 87.44 196 ARG A C 1
ATOM 1557 O O . ARG A 1 196 ? 3.399 -2.964 -30.608 1.00 87.44 196 ARG A O 1
ATOM 1564 N N . LYS A 1 197 ? 4.778 -3.912 -29.098 1.00 87.44 197 LYS A N 1
ATOM 1565 C CA . LYS A 1 197 ? 4.959 -5.215 -29.773 1.00 87.44 197 LYS A CA 1
ATOM 1566 C C . LYS A 1 197 ? 5.709 -5.140 -31.113 1.00 87.44 197 LYS A C 1
ATOM 1568 O O . LYS A 1 197 ? 5.599 -6.053 -31.924 1.00 87.44 197 LYS A O 1
ATOM 1573 N N . GLN A 1 198 ? 6.468 -4.071 -31.343 1.00 91.19 198 GLN A N 1
ATOM 1574 C CA . GLN A 1 198 ? 7.282 -3.863 -32.537 1.00 91.19 198 GLN A CA 1
ATOM 1575 C C . GLN A 1 198 ? 8.704 -3.453 -32.136 1.00 91.19 198 GLN A C 1
ATOM 1577 O O . GLN A 1 198 ? 8.905 -2.782 -31.124 1.00 91.19 198 GLN A O 1
ATOM 1582 N N . LEU A 1 199 ? 9.708 -3.837 -32.929 1.00 91.94 199 LEU A N 1
ATOM 1583 C CA . LEU A 1 199 ? 11.082 -3.375 -32.724 1.00 91.94 199 LEU A CA 1
ATOM 1584 C C . LEU A 1 199 ? 11.166 -1.850 -32.863 1.00 91.94 199 LEU A C 1
ATOM 1586 O O . LEU A 1 199 ? 10.678 -1.275 -33.838 1.00 91.94 199 LEU A O 1
ATOM 1590 N N . SER A 1 200 ? 11.857 -1.200 -31.930 1.00 94.25 200 SER A N 1
ATOM 1591 C CA . SER A 1 200 ? 12.055 0.252 -31.905 1.00 94.25 200 SER A CA 1
ATOM 1592 C C . SER A 1 200 ? 12.765 0.766 -33.158 1.00 94.25 200 SER A C 1
ATOM 1594 O O . SER A 1 200 ? 12.463 1.859 -33.635 1.00 94.25 200 SER A O 1
ATOM 1596 N N . LEU A 1 201 ? 13.657 -0.043 -33.743 1.00 92.88 201 LEU A N 1
ATOM 1597 C CA . LEU A 1 201 ? 14.274 0.232 -35.042 1.00 92.88 201 LEU A CA 1
ATOM 1598 C C . LEU A 1 201 ? 13.214 0.419 -36.136 1.00 92.88 201 LEU A C 1
ATOM 1600 O O . LEU A 1 201 ? 13.226 1.422 -36.849 1.00 92.88 201 LEU A O 1
ATOM 1604 N N . ARG A 1 202 ? 12.270 -0.524 -36.237 1.00 91.12 202 ARG A N 1
ATOM 1605 C CA . ARG A 1 202 ? 11.202 -0.479 -37.236 1.00 91.12 202 ARG A CA 1
ATOM 1606 C C . ARG A 1 202 ? 10.211 0.644 -36.938 1.00 91.12 202 ARG A C 1
ATOM 1608 O O . ARG A 1 202 ? 9.882 1.396 -37.846 1.00 91.12 202 ARG A O 1
ATOM 1615 N N . PHE A 1 203 ? 9.823 0.822 -35.676 1.00 93.06 203 PHE A N 1
ATOM 1616 C CA . PHE A 1 203 ? 8.960 1.926 -35.250 1.00 93.06 203 PHE A CA 1
ATOM 1617 C C . PHE A 1 203 ? 9.525 3.295 -35.671 1.00 93.06 203 PHE A C 1
ATOM 1619 O O . PHE A 1 203 ? 8.806 4.145 -36.199 1.00 93.06 203 PHE A O 1
ATOM 1626 N N . MET A 1 204 ? 10.831 3.509 -35.487 1.00 94.69 204 MET A N 1
ATOM 1627 C CA . MET A 1 204 ? 11.486 4.752 -35.894 1.00 94.69 204 MET A CA 1
ATOM 1628 C C . MET A 1 204 ? 11.653 4.870 -37.408 1.00 94.69 204 MET A C 1
ATOM 1630 O O . MET A 1 204 ? 11.559 5.983 -37.928 1.00 94.69 204 MET A O 1
ATOM 1634 N N . LEU A 1 205 ? 11.871 3.760 -38.119 1.00 91.88 205 LEU A N 1
ATOM 1635 C CA . LEU A 1 205 ? 11.869 3.762 -39.580 1.00 91.88 205 LEU A CA 1
ATOM 1636 C C . LEU A 1 205 ? 10.502 4.202 -40.118 1.00 91.88 205 LEU A C 1
ATOM 1638 O O . LEU A 1 205 ? 10.452 5.125 -40.926 1.00 91.88 205 LEU A O 1
ATOM 1642 N N . ASP A 1 206 ? 9.416 3.597 -39.631 1.00 90.88 206 ASP A N 1
ATOM 1643 C CA . ASP A 1 206 ? 8.045 3.915 -40.045 1.00 90.88 206 ASP A CA 1
ATOM 1644 C C . ASP A 1 206 ? 7.707 5.385 -39.738 1.00 90.88 206 ASP A C 1
ATOM 1646 O O . ASP A 1 206 ? 7.121 6.083 -40.565 1.00 90.88 206 ASP A O 1
ATOM 1650 N N . ARG A 1 207 ? 8.146 5.900 -38.579 1.00 92.56 207 ARG A N 1
ATOM 1651 C CA . ARG A 1 207 ? 7.974 7.313 -38.216 1.00 92.56 207 ARG A CA 1
ATOM 1652 C C . ARG A 1 207 ? 8.709 8.252 -39.171 1.00 92.56 207 ARG A C 1
ATOM 1654 O O . ARG A 1 207 ? 8.124 9.224 -39.633 1.00 92.56 207 ARG A O 1
ATOM 1661 N N . LEU A 1 208 ? 9.973 7.959 -39.480 1.00 90.88 208 LEU A N 1
ATOM 1662 C CA . LEU A 1 208 ? 10.745 8.768 -40.423 1.00 90.88 208 LEU A CA 1
ATOM 1663 C C . LEU A 1 208 ? 10.155 8.715 -41.824 1.00 90.88 208 LEU A C 1
ATOM 1665 O O . LEU A 1 208 ? 10.055 9.751 -42.468 1.00 90.88 208 LEU A O 1
ATOM 1669 N N . ALA A 1 209 ? 9.754 7.532 -42.282 1.00 88.62 209 ALA A N 1
ATOM 1670 C CA . ALA A 1 209 ? 9.050 7.367 -43.542 1.00 88.62 209 ALA A CA 1
ATOM 1671 C C . ALA A 1 209 ? 7.785 8.235 -43.589 1.00 88.62 209 ALA A C 1
ATOM 1673 O O . ALA A 1 209 ? 7.577 8.936 -44.573 1.00 88.62 209 ALA A O 1
ATOM 1674 N N . GLY A 1 210 ? 6.987 8.241 -42.517 1.00 88.81 210 GLY A N 1
ATOM 1675 C CA . GLY A 1 210 ? 5.800 9.086 -42.392 1.00 88.81 210 GLY A CA 1
ATOM 1676 C C . GLY A 1 210 ? 6.106 10.580 -42.513 1.00 88.81 210 GLY A C 1
ATOM 1677 O O . GLY A 1 210 ? 5.485 11.246 -43.339 1.00 88.81 210 GLY A O 1
ATOM 1678 N N . ASP A 1 211 ? 7.098 11.075 -41.760 1.00 87.25 211 ASP A N 1
ATOM 1679 C CA . ASP A 1 211 ? 7.549 12.476 -41.828 1.00 87.25 211 ASP A CA 1
ATOM 1680 C C . ASP A 1 211 ? 7.974 12.854 -43.263 1.00 87.25 211 ASP A C 1
ATOM 1682 O O . ASP A 1 211 ? 7.703 13.949 -43.748 1.00 87.25 211 ASP A O 1
ATOM 1686 N N . TYR A 1 212 ? 8.611 11.923 -43.977 1.00 83.94 212 TYR A N 1
ATOM 1687 C CA . TYR A 1 212 ? 9.002 12.131 -45.367 1.00 83.94 212 TYR A CA 1
ATOM 1688 C C . TYR A 1 212 ? 7.832 12.116 -46.345 1.00 83.94 212 TYR A C 1
ATOM 1690 O O . TYR A 1 212 ? 7.819 12.934 -47.258 1.00 83.94 212 TYR A O 1
ATOM 1698 N N . TYR A 1 213 ? 6.855 11.222 -46.181 1.00 83.00 213 TYR A N 1
ATOM 1699 C CA . TYR A 1 213 ? 5.672 11.204 -47.045 1.00 83.00 213 TYR A CA 1
ATOM 1700 C C . TYR A 1 213 ? 4.850 12.482 -46.925 1.00 83.00 213 TYR A C 1
ATOM 1702 O O . TYR A 1 213 ? 4.304 12.934 -47.929 1.00 83.00 213 TYR A O 1
ATOM 1710 N N . SER A 1 214 ? 4.764 13.078 -45.730 1.00 83.19 214 SER A N 1
ATOM 1711 C CA . SER A 1 214 ? 4.097 14.375 -45.569 1.00 83.19 214 SER A CA 1
ATOM 1712 C C . SER A 1 214 ? 4.799 15.506 -46.320 1.00 83.19 214 SER A C 1
ATOM 1714 O O . SER A 1 214 ? 4.129 16.442 -46.749 1.00 83.19 214 SER A O 1
ATOM 1716 N N . ASP A 1 215 ? 6.111 15.383 -46.528 1.00 81.44 215 ASP A N 1
ATOM 1717 C CA . ASP A 1 215 ? 6.951 16.365 -47.219 1.00 81.44 215 ASP A CA 1
ATOM 1718 C C . ASP A 1 215 ? 7.261 15.961 -48.678 1.00 81.44 215 ASP A C 1
ATOM 1720 O O . ASP A 1 215 ? 8.090 16.592 -49.338 1.00 81.44 215 ASP A O 1
ATOM 1724 N N . PHE A 1 216 ? 6.644 14.886 -49.187 1.00 78.69 216 PHE A N 1
ATOM 1725 C CA . PHE A 1 216 ? 7.023 14.279 -50.462 1.00 78.69 216 PHE A CA 1
ATOM 1726 C C . PHE A 1 216 ? 6.590 15.128 -51.664 1.00 78.69 216 PHE A C 1
ATOM 1728 O O . PHE A 1 216 ? 5.402 15.372 -51.885 1.00 78.69 216 PHE A O 1
ATOM 1735 N N . ASP A 1 217 ? 7.572 15.506 -52.481 1.00 77.81 217 ASP A N 1
ATOM 1736 C CA . ASP A 1 217 ? 7.375 16.078 -53.810 1.00 77.81 217 ASP A CA 1
ATOM 1737 C C . ASP A 1 217 ? 7.303 14.937 -54.850 1.00 77.81 217 ASP A C 1
ATOM 1739 O O . ASP A 1 217 ? 8.278 14.189 -54.977 1.00 77.81 217 ASP A O 1
ATOM 1743 N N . PRO A 1 218 ? 6.193 14.789 -55.606 1.00 77.94 218 PRO A N 1
ATOM 1744 C CA . PRO A 1 218 ? 6.041 13.768 -56.645 1.00 77.94 218 PRO A CA 1
ATOM 1745 C C . PRO A 1 218 ? 7.136 13.767 -57.716 1.00 77.94 218 PRO A C 1
ATOM 1747 O O . PRO A 1 218 ? 7.296 12.762 -58.409 1.00 77.94 218 PRO A O 1
ATOM 1750 N N . GLU A 1 219 ? 7.859 14.877 -57.879 1.00 81.44 219 GLU A N 1
ATOM 1751 C CA . GLU A 1 219 ? 8.937 15.014 -58.859 1.00 81.44 219 GLU A CA 1
ATOM 1752 C C . GLU A 1 219 ? 10.323 14.627 -58.309 1.00 81.44 219 GLU A C 1
ATOM 1754 O O . GLU A 1 219 ? 11.292 14.583 -59.073 1.00 81.44 219 GLU A O 1
ATOM 1759 N N . MET A 1 220 ? 10.454 14.309 -57.012 1.00 71.31 220 MET A N 1
ATOM 1760 C CA . MET A 1 220 ? 11.734 13.885 -56.438 1.00 71.31 220 MET A CA 1
ATOM 1761 C C . MET A 1 220 ? 12.058 12.400 -56.703 1.00 71.31 220 MET A C 1
ATOM 1763 O O . MET A 1 220 ? 11.168 11.547 -56.697 1.00 71.31 220 MET A O 1
ATOM 1767 N N . PRO A 1 221 ? 13.345 12.063 -56.933 1.00 66.88 221 PRO A N 1
ATOM 1768 C CA . PRO A 1 221 ? 13.791 10.691 -57.178 1.00 66.88 221 PRO A CA 1
ATOM 1769 C C . PRO A 1 221 ? 13.565 9.764 -55.970 1.00 66.88 221 PRO A C 1
ATOM 1771 O O . PRO A 1 221 ? 13.373 10.232 -54.847 1.00 66.88 221 PRO A O 1
ATOM 1774 N N . GLU A 1 222 ? 13.626 8.444 -56.217 1.00 73.62 222 GLU A N 1
ATOM 1775 C CA . GLU A 1 222 ? 13.498 7.385 -55.201 1.00 73.62 222 GLU A CA 1
ATOM 1776 C C . GLU A 1 222 ? 14.260 7.734 -53.916 1.00 73.62 222 GLU A C 1
ATOM 1778 O O . GLU A 1 222 ? 15.471 7.972 -53.919 1.00 73.62 222 GLU A O 1
ATOM 1783 N N . PHE A 1 223 ? 13.524 7.775 -52.807 1.00 71.25 223 PHE A N 1
ATOM 1784 C CA . PHE A 1 223 ? 14.043 8.181 -51.514 1.00 71.25 223 PHE A CA 1
ATOM 1785 C C . PHE A 1 223 ? 14.447 6.961 -50.675 1.00 71.25 223 PHE A C 1
ATOM 1787 O O . PHE A 1 223 ? 13.686 6.007 -50.515 1.00 71.25 223 PHE A O 1
ATOM 1794 N N . SER A 1 224 ? 15.643 7.011 -50.083 1.00 81.62 224 SER A N 1
ATOM 1795 C CA . SER A 1 224 ? 16.129 5.995 -49.146 1.00 81.62 224 SER A CA 1
ATOM 1796 C C . SER A 1 224 ? 16.509 6.627 -47.810 1.00 81.62 224 SER A C 1
ATOM 1798 O O . SER A 1 224 ? 17.337 7.541 -47.755 1.00 81.62 224 SER A O 1
ATOM 1800 N N . ILE A 1 225 ? 15.961 6.102 -46.715 1.00 85.38 225 ILE A N 1
ATOM 1801 C CA . ILE A 1 225 ? 16.424 6.432 -45.363 1.00 85.38 225 ILE A CA 1
ATOM 1802 C C . ILE A 1 225 ? 17.769 5.734 -45.165 1.00 85.38 225 ILE A C 1
ATOM 1804 O O . ILE A 1 225 ? 17.853 4.521 -45.308 1.00 85.38 225 ILE A O 1
ATOM 1808 N N . THR A 1 226 ? 18.823 6.484 -44.849 1.00 88.25 226 THR A N 1
ATOM 1809 C CA . THR A 1 226 ? 20.150 5.909 -44.590 1.00 88.25 226 THR A CA 1
ATOM 1810 C C . THR A 1 226 ? 20.307 5.509 -43.126 1.00 88.25 226 THR A C 1
ATOM 1812 O O . THR A 1 226 ? 19.733 6.136 -42.229 1.00 88.25 226 THR A O 1
ATOM 1815 N N . GLU A 1 227 ? 21.148 4.507 -42.861 1.00 86.44 227 GLU A N 1
ATOM 1816 C CA . GLU A 1 227 ? 21.491 4.080 -41.498 1.00 86.44 227 GLU A CA 1
ATOM 1817 C C . GLU A 1 227 ? 22.047 5.245 -40.658 1.00 86.44 227 GLU A C 1
ATOM 1819 O O . GLU A 1 227 ? 21.615 5.450 -39.527 1.00 86.44 227 GLU A O 1
ATOM 1824 N N . GLN A 1 228 ? 22.882 6.104 -41.262 1.00 88.38 228 GLN A N 1
ATOM 1825 C CA . GLN A 1 228 ? 23.439 7.314 -40.634 1.00 88.38 228 GLN A CA 1
ATOM 1826 C C . GLN A 1 228 ? 22.370 8.283 -40.101 1.00 88.38 228 GLN A C 1
ATOM 1828 O O . GLN A 1 228 ? 22.627 9.039 -39.167 1.00 88.38 228 GLN A O 1
ATOM 1833 N N . ARG A 1 229 ? 21.167 8.287 -40.690 1.00 89.12 229 ARG A N 1
ATOM 1834 C CA . ARG A 1 229 ? 20.042 9.123 -40.249 1.00 89.12 229 ARG A CA 1
ATOM 1835 C C . ARG A 1 229 ? 19.103 8.384 -39.289 1.00 89.12 229 ARG A C 1
ATOM 1837 O O . ARG A 1 229 ? 18.461 9.031 -38.455 1.00 89.12 229 ARG A O 1
ATOM 1844 N N . LEU A 1 230 ? 18.975 7.067 -39.436 1.00 91.69 230 LEU A N 1
ATOM 1845 C CA . LEU A 1 230 ? 18.083 6.229 -38.636 1.00 91.69 230 LEU A CA 1
ATOM 1846 C C . LEU A 1 230 ? 18.689 5.903 -37.267 1.00 91.69 230 LEU A C 1
ATOM 1848 O O . LEU A 1 230 ? 18.045 6.143 -36.246 1.00 91.69 230 LEU A O 1
ATOM 1852 N N . VAL A 1 231 ? 19.928 5.406 -37.234 1.00 93.50 231 VAL A N 1
ATOM 1853 C CA . VAL A 1 231 ? 20.547 4.857 -36.020 1.00 93.50 231 VAL A CA 1
ATOM 1854 C C . VAL A 1 231 ? 20.666 5.876 -34.892 1.00 93.50 231 VAL A C 1
ATOM 1856 O O . VAL A 1 231 ? 20.210 5.544 -33.801 1.00 93.50 231 VAL A O 1
ATOM 1859 N N . PRO A 1 232 ? 21.143 7.121 -35.092 1.00 94.88 232 PRO A N 1
ATOM 1860 C CA . PRO A 1 232 ? 21.217 8.083 -33.989 1.00 94.88 232 PRO A CA 1
ATOM 1861 C C . PRO A 1 232 ? 19.850 8.375 -33.351 1.00 94.88 232 PRO A C 1
ATOM 1863 O O . PRO A 1 232 ? 19.742 8.584 -32.142 1.00 94.88 232 PRO A O 1
ATOM 1866 N N . ARG A 1 233 ? 18.769 8.344 -34.146 1.00 95.50 233 ARG A N 1
ATOM 1867 C CA . ARG A 1 233 ? 17.401 8.524 -33.639 1.00 95.50 233 ARG A CA 1
ATOM 1868 C C . ARG A 1 233 ? 16.898 7.297 -32.888 1.00 95.50 233 ARG A C 1
ATOM 1870 O O . ARG A 1 233 ? 16.269 7.457 -31.845 1.00 95.50 233 ARG A O 1
ATOM 1877 N N . VAL A 1 234 ? 17.184 6.101 -33.402 1.00 95.94 234 VAL A N 1
ATOM 1878 C CA . VAL A 1 234 ? 16.880 4.834 -32.722 1.00 95.94 234 VAL A CA 1
ATOM 1879 C C . VAL A 1 234 ? 17.636 4.757 -31.404 1.00 95.94 234 VAL A C 1
ATOM 1881 O O . VAL A 1 234 ? 17.015 4.503 -30.384 1.00 95.94 234 VAL A O 1
ATOM 1884 N N . ALA A 1 235 ? 18.933 5.064 -31.393 1.00 97.31 235 ALA A N 1
ATOM 1885 C CA . ALA A 1 235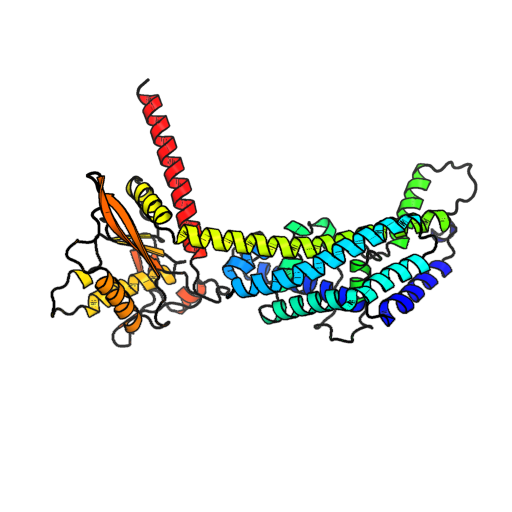 ? 19.750 5.101 -30.188 1.00 97.31 235 ALA A CA 1
ATOM 1886 C C . ALA A 1 235 ? 19.178 6.079 -29.155 1.00 97.31 235 ALA A C 1
ATOM 1888 O O . ALA A 1 235 ? 18.953 5.700 -28.010 1.00 97.31 235 ALA A O 1
ATOM 1889 N N . ASN A 1 236 ? 18.851 7.310 -29.559 1.00 97.56 236 ASN A N 1
ATOM 1890 C CA . ASN A 1 236 ? 18.237 8.279 -28.652 1.00 97.56 236 ASN A CA 1
ATOM 1891 C C . ASN A 1 236 ? 16.894 7.795 -28.078 1.00 97.56 236 ASN A C 1
ATOM 1893 O O . ASN A 1 236 ? 16.629 7.988 -26.893 1.00 97.56 236 ASN A O 1
ATOM 1897 N N . PHE A 1 237 ? 16.056 7.159 -28.903 1.00 97.38 237 PHE A N 1
ATOM 1898 C CA . PHE A 1 237 ? 14.778 6.598 -28.466 1.00 97.38 237 PHE A CA 1
ATOM 1899 C C . PHE A 1 237 ? 14.967 5.420 -27.498 1.00 97.38 237 PHE A C 1
ATOM 1901 O O . PHE A 1 237 ? 14.459 5.458 -26.382 1.00 97.38 237 PHE A O 1
ATOM 1908 N N . VAL A 1 238 ? 15.747 4.412 -27.897 1.00 97.62 238 VAL A N 1
ATOM 1909 C CA . VAL A 1 238 ? 16.004 3.180 -27.137 1.00 97.62 238 VAL A CA 1
ATOM 1910 C C . VAL A 1 238 ? 16.643 3.494 -25.785 1.00 97.62 238 VAL A C 1
ATOM 1912 O O . VAL A 1 238 ? 16.140 3.064 -24.750 1.00 97.62 238 VAL A O 1
ATOM 1915 N N . LEU A 1 239 ? 17.713 4.297 -25.767 1.00 98.19 239 LEU A N 1
ATOM 1916 C CA . LEU A 1 239 ? 18.391 4.657 -24.520 1.00 98.19 239 LEU A CA 1
ATOM 1917 C C . LEU A 1 239 ? 17.503 5.524 -23.615 1.00 98.19 239 LEU A C 1
ATOM 1919 O O . LEU A 1 239 ? 17.584 5.414 -22.394 1.00 98.19 239 LEU A O 1
ATOM 1923 N N . GLY A 1 240 ? 16.626 6.347 -24.200 1.00 98.19 240 GLY A N 1
ATOM 1924 C CA . GLY A 1 240 ? 15.614 7.095 -23.456 1.00 98.19 240 GLY A CA 1
ATOM 1925 C C . GLY A 1 240 ? 14.567 6.196 -22.797 1.00 98.19 240 GLY A C 1
ATOM 1926 O O . GLY A 1 240 ? 14.306 6.346 -21.607 1.00 98.19 240 GLY A O 1
ATOM 1927 N N . GLU A 1 241 ? 14.004 5.233 -23.530 1.00 97.81 241 GLU A N 1
ATOM 1928 C CA . GLU A 1 241 ? 13.021 4.279 -22.991 1.00 97.81 241 GLU A CA 1
ATOM 1929 C C . GLU A 1 241 ? 13.639 3.350 -21.929 1.00 97.81 241 GLU A C 1
ATOM 1931 O O . GLU A 1 241 ? 12.978 3.027 -20.937 1.00 97.81 241 GLU A O 1
ATOM 1936 N N . CYS A 1 242 ? 14.918 2.982 -22.082 1.00 98.19 242 CYS A N 1
ATOM 1937 C CA . CYS A 1 242 ? 15.685 2.248 -21.073 1.00 98.19 242 CYS A CA 1
ATOM 1938 C C . CYS A 1 242 ? 15.879 3.070 -19.784 1.00 98.19 242 CYS A C 1
ATOM 1940 O O . CYS A 1 242 ? 15.626 2.578 -18.681 1.00 98.19 242 CYS A O 1
ATOM 1942 N N . ALA A 1 243 ? 16.272 4.342 -19.904 1.00 98.38 243 ALA A N 1
ATOM 1943 C CA . ALA A 1 243 ? 16.402 5.233 -18.751 1.00 98.38 243 ALA A CA 1
ATOM 1944 C C . ALA A 1 243 ? 15.053 5.467 -18.047 1.00 98.38 243 ALA A C 1
ATOM 1946 O O . ALA A 1 243 ? 14.984 5.484 -16.815 1.00 98.38 243 ALA A O 1
ATOM 1947 N N . GLU A 1 244 ? 13.968 5.593 -18.816 1.00 98.00 244 GLU A N 1
ATOM 1948 C CA . GLU A 1 244 ? 12.605 5.723 -18.291 1.00 98.00 244 GLU A CA 1
ATOM 1949 C C . GLU A 1 244 ? 12.183 4.469 -17.502 1.00 98.00 244 GLU A C 1
ATOM 1951 O O . GLU A 1 244 ? 11.657 4.586 -16.395 1.00 98.00 244 GLU A O 1
ATOM 1956 N N . TYR A 1 245 ? 12.488 3.268 -18.007 1.00 98.12 245 TYR A N 1
ATOM 1957 C CA . TYR A 1 245 ? 12.213 2.004 -17.315 1.00 98.12 245 TYR A CA 1
ATOM 1958 C C . TYR A 1 245 ? 12.844 1.953 -15.912 1.00 98.12 245 TYR A C 1
ATOM 1960 O O . TYR A 1 245 ? 12.155 1.684 -14.922 1.00 98.12 245 TYR A O 1
ATOM 1968 N N . PHE A 1 246 ? 14.139 2.268 -15.793 1.00 98.56 246 PHE A N 1
ATOM 1969 C CA . PHE A 1 246 ? 14.809 2.291 -14.487 1.00 98.56 246 PHE A CA 1
ATOM 1970 C C . PHE A 1 246 ? 14.325 3.434 -13.592 1.00 98.56 246 PHE A C 1
ATOM 1972 O O . PHE A 1 246 ? 14.267 3.275 -12.368 1.00 98.56 246 PHE A O 1
ATOM 1979 N N . ALA A 1 247 ? 13.926 4.569 -14.174 1.00 98.50 247 ALA A N 1
ATOM 1980 C CA . ALA A 1 247 ? 13.277 5.633 -13.424 1.00 98.50 247 ALA A CA 1
ATOM 1981 C C . ALA A 1 247 ? 11.970 5.148 -12.784 1.00 98.50 247 ALA A C 1
ATOM 1983 O O . ALA A 1 247 ? 11.812 5.334 -11.578 1.00 98.50 247 ALA A O 1
ATOM 1984 N N . PHE A 1 248 ? 11.105 4.447 -13.525 1.00 98.31 248 PHE A N 1
ATOM 1985 C CA . PHE A 1 248 ? 9.850 3.918 -12.987 1.00 98.31 248 PHE A CA 1
ATOM 1986 C C . PHE A 1 248 ? 10.048 2.884 -11.878 1.00 98.31 248 PHE A C 1
ATOM 1988 O O . PHE A 1 248 ? 9.346 2.943 -10.866 1.00 98.31 248 PHE A O 1
ATOM 1995 N N . LEU A 1 249 ? 11.019 1.973 -12.005 1.00 98.31 249 LEU A N 1
ATOM 1996 C CA . LEU A 1 249 ? 11.348 1.034 -10.923 1.00 98.31 249 LEU A CA 1
ATOM 1997 C C . LEU A 1 249 ? 11.766 1.779 -9.649 1.00 98.31 249 LEU A C 1
ATOM 1999 O O . LEU A 1 249 ? 11.232 1.532 -8.565 1.00 98.31 249 LEU A O 1
ATOM 2003 N N . ARG A 1 250 ? 12.685 2.741 -9.786 1.00 98.50 250 ARG A N 1
ATOM 2004 C CA . ARG A 1 250 ? 13.182 3.563 -8.677 1.00 98.50 250 ARG A CA 1
ATOM 2005 C C . ARG A 1 250 ? 12.066 4.396 -8.046 1.00 98.50 250 ARG A C 1
ATOM 2007 O O . ARG A 1 250 ? 11.978 4.472 -6.822 1.00 98.50 250 ARG A O 1
ATOM 2014 N N . ASP A 1 251 ? 11.222 5.031 -8.853 1.00 98.38 251 ASP A N 1
ATOM 2015 C CA . ASP A 1 251 ? 10.099 5.841 -8.373 1.00 98.38 251 ASP A CA 1
ATOM 2016 C C . ASP A 1 251 ? 9.023 4.987 -7.691 1.00 98.38 251 ASP A C 1
ATOM 2018 O O . ASP A 1 251 ? 8.484 5.401 -6.666 1.00 98.38 251 ASP A O 1
ATOM 2022 N N . SER A 1 252 ? 8.797 3.756 -8.159 1.00 98.00 252 SER A N 1
ATOM 2023 C CA . SER A 1 252 ? 7.894 2.808 -7.497 1.00 98.00 252 SER A CA 1
ATOM 2024 C C . SER A 1 252 ? 8.393 2.424 -6.104 1.00 98.00 252 SER A C 1
ATOM 2026 O O . SER A 1 252 ? 7.628 2.472 -5.143 1.00 98.00 252 SER A O 1
ATOM 2028 N N . LEU A 1 253 ? 9.690 2.134 -5.958 1.00 98.56 253 LEU A N 1
ATOM 2029 C CA . LEU A 1 253 ? 10.307 1.864 -4.653 1.00 98.56 253 LEU A CA 1
ATOM 2030 C C . LEU A 1 253 ? 10.196 3.070 -3.705 1.00 98.56 253 LEU A C 1
ATOM 2032 O O . LEU A 1 253 ? 9.816 2.910 -2.545 1.00 98.56 253 LEU A O 1
ATOM 2036 N N . ARG A 1 254 ? 10.443 4.296 -4.193 1.00 98.38 254 ARG A N 1
ATOM 2037 C CA . ARG A 1 254 ? 10.243 5.520 -3.390 1.00 98.38 254 ARG A CA 1
ATOM 2038 C C . ARG A 1 254 ? 8.790 5.702 -2.964 1.00 98.38 254 ARG A C 1
ATOM 2040 O O . ARG A 1 254 ? 8.538 6.092 -1.826 1.00 98.38 254 ARG A O 1
ATOM 2047 N N . ARG A 1 255 ? 7.838 5.420 -3.856 1.00 97.31 255 ARG A N 1
ATOM 2048 C CA . ARG A 1 255 ? 6.409 5.525 -3.547 1.00 97.31 255 ARG A CA 1
ATOM 2049 C C . ARG A 1 255 ? 5.995 4.528 -2.467 1.00 97.31 255 ARG A C 1
ATOM 2051 O O . ARG A 1 255 ? 5.242 4.909 -1.574 1.00 97.31 255 ARG A O 1
ATOM 2058 N N . ILE A 1 256 ? 6.526 3.303 -2.497 1.00 97.44 256 ILE A N 1
ATOM 2059 C CA . ILE A 1 256 ? 6.326 2.309 -1.429 1.00 97.44 256 ILE A CA 1
ATOM 2060 C C . ILE A 1 256 ? 6.832 2.859 -0.090 1.00 97.44 256 ILE A C 1
ATOM 2062 O O . ILE A 1 256 ? 6.064 2.889 0.869 1.00 97.44 256 ILE A O 1
ATOM 2066 N N . LEU A 1 257 ? 8.069 3.369 -0.025 1.00 98.25 257 LEU A N 1
ATOM 2067 C CA . LEU A 1 257 ? 8.623 3.937 1.215 1.00 98.25 257 LEU A CA 1
ATOM 2068 C C . LEU A 1 257 ? 7.792 5.105 1.752 1.00 98.25 257 LEU A C 1
ATOM 2070 O O . LEU A 1 257 ? 7.421 5.099 2.921 1.00 98.25 257 LEU A O 1
ATOM 2074 N N . SER A 1 258 ? 7.434 6.059 0.890 1.00 96.88 258 SER A N 1
ATOM 2075 C CA . SER A 1 258 ? 6.594 7.202 1.265 1.00 96.88 258 SER A CA 1
ATOM 2076 C C . SER A 1 258 ? 5.216 6.763 1.778 1.00 96.88 258 SER A C 1
ATOM 2078 O O . SER A 1 258 ? 4.686 7.348 2.724 1.00 96.88 258 SER A O 1
ATOM 2080 N N . THR A 1 259 ? 4.646 5.702 1.199 1.00 95.50 259 THR A N 1
ATOM 2081 C CA . THR A 1 259 ? 3.370 5.136 1.660 1.00 95.50 259 THR A CA 1
ATOM 2082 C C . THR A 1 259 ? 3.521 4.488 3.036 1.00 95.50 259 THR A C 1
ATOM 2084 O O . THR A 1 259 ? 2.674 4.704 3.897 1.00 95.50 259 THR A O 1
ATOM 2087 N N . ILE A 1 260 ? 4.612 3.753 3.280 1.00 96.12 260 ILE A N 1
ATOM 2088 C CA . ILE A 1 260 ? 4.910 3.174 4.600 1.00 96.12 260 ILE A CA 1
ATOM 2089 C C . ILE A 1 260 ? 5.110 4.275 5.646 1.00 96.12 260 ILE A C 1
ATOM 2091 O O . ILE A 1 260 ? 4.608 4.148 6.756 1.00 96.12 260 ILE A O 1
ATOM 2095 N N . GLU A 1 261 ? 5.808 5.360 5.317 1.00 96.12 261 GLU A N 1
ATOM 2096 C CA . GLU A 1 261 ? 6.016 6.490 6.232 1.00 96.12 261 GLU A CA 1
ATOM 2097 C C . GLU A 1 261 ? 4.707 7.200 6.575 1.00 96.12 261 GLU A C 1
ATOM 2099 O O . GLU A 1 261 ? 4.431 7.446 7.748 1.00 96.12 261 GLU A O 1
ATOM 2104 N N . THR A 1 262 ? 3.866 7.451 5.569 1.00 92.81 262 THR A N 1
ATOM 2105 C CA . THR A 1 262 ? 2.524 8.018 5.768 1.00 92.81 262 THR A CA 1
ATOM 2106 C C . THR A 1 262 ? 1.682 7.101 6.653 1.00 92.81 262 THR A C 1
ATOM 2108 O O . THR A 1 262 ? 1.036 7.554 7.598 1.00 92.81 262 THR A O 1
ATOM 2111 N N . TRP A 1 263 ? 1.737 5.791 6.399 1.00 91.12 263 TRP A N 1
ATOM 2112 C CA . TRP A 1 263 ? 1.082 4.794 7.235 1.00 91.12 263 TRP A CA 1
ATOM 2113 C C . TRP A 1 263 ? 1.602 4.847 8.680 1.00 91.12 263 TRP A C 1
ATOM 2115 O O . TRP A 1 263 ? 0.800 5.012 9.594 1.00 91.12 263 TRP A O 1
ATOM 2125 N N . GLN A 1 264 ? 2.920 4.829 8.904 1.00 92.19 264 GLN A N 1
ATOM 2126 C CA . GLN A 1 264 ? 3.534 4.921 10.237 1.00 92.19 264 GLN A CA 1
ATOM 2127 C C . GLN A 1 264 ? 3.106 6.193 10.983 1.00 92.19 264 GLN A C 1
ATOM 2129 O O . GLN A 1 264 ? 2.646 6.108 12.119 1.00 92.19 264 GLN A O 1
ATOM 2134 N N . GLN A 1 265 ? 3.195 7.358 10.335 1.00 90.94 265 GLN A N 1
ATOM 2135 C CA . GLN A 1 265 ? 2.788 8.635 10.922 1.00 90.94 265 GLN A CA 1
ATOM 2136 C C . GLN A 1 265 ? 1.312 8.619 11.311 1.00 90.94 265 GLN A C 1
ATOM 2138 O O . GLN A 1 265 ? 0.950 8.997 12.422 1.00 90.94 265 GLN A O 1
ATOM 2143 N N . SER A 1 266 ? 0.463 8.131 10.411 1.00 88.31 266 SER A N 1
ATOM 2144 C CA . SER A 1 266 ? -0.966 8.058 10.666 1.00 88.31 266 SER A CA 1
ATOM 2145 C C . SER A 1 266 ? -1.302 7.068 11.794 1.00 88.31 266 SER A C 1
ATOM 2147 O O . SER A 1 266 ? -2.313 7.248 12.464 1.00 88.31 266 SER A O 1
ATOM 2149 N N . GLN A 1 267 ? -0.513 6.005 12.001 1.00 87.81 267 GLN A N 1
ATOM 2150 C CA . GLN A 1 267 ? -0.662 5.117 13.162 1.00 87.81 267 GLN A CA 1
ATOM 2151 C C . GLN A 1 267 ? -0.286 5.849 14.452 1.00 87.81 267 GLN A C 1
ATOM 2153 O O . GLN A 1 267 ? -1.056 5.828 15.405 1.00 87.81 267 GLN A O 1
ATOM 2158 N N . THR A 1 268 ? 0.841 6.566 14.463 1.00 90.81 268 THR A N 1
ATOM 2159 C CA . THR A 1 268 ? 1.263 7.371 15.620 1.00 90.81 268 THR A CA 1
ATOM 2160 C C . THR A 1 268 ? 0.236 8.441 15.988 1.00 90.81 268 THR A C 1
ATOM 2162 O O . THR A 1 268 ? -0.035 8.649 17.166 1.00 90.81 268 THR A O 1
ATOM 2165 N N . GLU A 1 269 ? -0.359 9.107 14.999 1.00 91.25 269 GLU A N 1
ATOM 2166 C CA . GLU A 1 269 ? -1.418 10.089 15.233 1.00 91.25 269 GLU A CA 1
ATOM 2167 C C . GLU A 1 269 ? -2.673 9.434 15.821 1.00 91.25 269 GLU A C 1
ATOM 2169 O O . GLU A 1 269 ? -3.184 9.901 16.837 1.00 91.25 269 GLU A O 1
ATOM 2174 N N . PHE A 1 270 ? -3.131 8.326 15.233 1.00 92.19 270 PHE A N 1
ATOM 2175 C CA . PHE A 1 270 ? -4.295 7.576 15.713 1.00 92.19 270 PHE A CA 1
ATOM 2176 C C . PHE A 1 270 ? -4.110 7.034 17.139 1.00 92.19 270 PHE A C 1
ATOM 2178 O O . PHE A 1 270 ? -5.070 6.928 17.899 1.00 92.19 270 PHE A O 1
ATOM 2185 N N . GLU A 1 271 ? -2.875 6.715 17.522 1.00 91.75 271 GLU A N 1
ATOM 2186 C CA . GLU A 1 271 ? -2.523 6.252 18.866 1.00 91.75 271 GLU A CA 1
ATOM 2187 C C . GLU A 1 271 ? -2.220 7.399 19.849 1.00 91.75 271 GLU A C 1
ATOM 2189 O O . GLU A 1 271 ? -1.937 7.152 21.020 1.00 91.75 271 GLU A O 1
ATOM 2194 N N . SER A 1 272 ? -2.292 8.659 19.407 1.00 95.00 272 SER A N 1
ATOM 2195 C CA . SER A 1 272 ? -1.977 9.815 20.247 1.00 95.00 272 SER A CA 1
ATOM 2196 C C . SER A 1 272 ? -3.136 10.228 21.155 1.00 95.00 272 SER A C 1
ATOM 2198 O O . SER A 1 272 ? -4.304 10.212 20.766 1.00 95.00 272 SER A O 1
ATOM 2200 N N . GLU A 1 273 ? -2.802 10.712 22.353 1.00 95.88 273 GLU A N 1
ATOM 2201 C CA . GLU A 1 273 ? -3.772 11.303 23.282 1.00 95.88 273 GLU A CA 1
ATOM 2202 C C . GLU A 1 273 ? -4.565 12.452 22.634 1.00 95.88 273 GLU A C 1
ATOM 2204 O O . GLU A 1 273 ? -5.777 12.574 22.810 1.00 95.88 273 GLU A O 1
ATOM 2209 N N . ALA A 1 274 ? -3.877 13.286 21.847 1.00 96.44 274 ALA A N 1
ATOM 2210 C CA . ALA A 1 274 ? -4.458 14.453 21.195 1.00 96.44 274 ALA A CA 1
ATOM 2211 C C . ALA A 1 274 ? -5.567 14.081 20.200 1.00 96.44 274 ALA A C 1
ATOM 2213 O O . ALA A 1 274 ? -6.585 14.772 20.144 1.00 96.44 274 ALA A O 1
ATOM 2214 N N . TYR A 1 275 ? -5.395 12.985 19.451 1.00 96.88 275 TYR A N 1
ATOM 2215 C CA . TYR A 1 275 ? -6.430 12.478 18.553 1.00 96.88 275 TYR A CA 1
ATOM 2216 C C . TYR A 1 275 ? -7.689 12.084 19.330 1.00 96.88 275 TYR A C 1
ATOM 2218 O O . TYR A 1 275 ? -8.781 12.523 18.977 1.00 96.88 275 TYR A O 1
ATOM 2226 N N . TRP A 1 276 ? -7.546 11.316 20.415 1.00 97.62 276 TRP A N 1
ATOM 2227 C CA . TRP A 1 276 ? -8.691 10.831 21.195 1.00 97.62 276 TRP A CA 1
ATOM 2228 C C . TRP A 1 276 ? -9.398 11.927 21.981 1.00 97.62 276 TRP A C 1
ATOM 2230 O O . TRP A 1 276 ? -10.628 11.950 22.004 1.00 97.62 276 TRP A O 1
ATOM 2240 N N . ARG A 1 277 ? -8.650 12.884 22.540 1.00 97.44 277 ARG A N 1
ATOM 2241 C CA . ARG A 1 277 ? -9.224 14.092 23.143 1.00 97.44 277 ARG A CA 1
ATOM 2242 C C . ARG A 1 277 ? -10.094 14.838 22.133 1.00 97.44 277 ARG A C 1
ATOM 2244 O O . ARG A 1 277 ? -11.278 15.044 22.385 1.00 97.44 277 ARG A O 1
ATOM 2251 N N . ARG A 1 278 ? -9.532 15.153 20.959 1.00 96.94 278 ARG A N 1
ATOM 2252 C CA . ARG A 1 278 ? -10.257 15.836 19.879 1.00 96.94 278 ARG A CA 1
ATOM 2253 C C . ARG A 1 278 ? -11.460 15.025 19.402 1.00 96.94 278 ARG A C 1
ATOM 2255 O O . ARG A 1 278 ? -12.512 15.596 19.130 1.00 96.94 278 ARG A O 1
ATOM 2262 N N . PHE A 1 279 ? -11.307 13.705 19.281 1.00 97.31 279 PHE A N 1
ATOM 2263 C CA . PHE A 1 279 ? -12.394 12.826 18.874 1.00 97.31 279 PHE A CA 1
ATOM 2264 C C . PHE A 1 279 ? -13.576 12.933 19.835 1.00 97.31 279 PHE A C 1
ATOM 2266 O O . PHE A 1 279 ? -14.693 13.159 19.380 1.00 97.31 279 PHE A O 1
ATOM 2273 N N . VAL A 1 280 ? -13.328 12.823 21.144 1.00 97.12 280 VAL A N 1
ATOM 2274 C CA . VAL A 1 280 ? -14.381 12.925 22.160 1.00 97.12 280 VAL A CA 1
ATOM 2275 C C . VAL A 1 280 ? -15.023 14.305 22.153 1.00 97.12 280 VAL A C 1
ATOM 2277 O O . VAL A 1 280 ? -16.241 14.365 22.082 1.00 97.12 280 VAL A O 1
ATOM 2280 N N . GLU A 1 281 ? -14.244 15.389 22.135 1.00 95.94 281 GLU A N 1
ATOM 2281 C CA . GLU A 1 281 ? -14.772 16.764 22.097 1.00 95.94 281 GLU A CA 1
ATOM 2282 C C . GLU A 1 281 ? -15.748 16.990 20.928 1.00 95.94 281 GLU A C 1
ATOM 2284 O O . GLU A 1 281 ? -16.820 17.566 21.104 1.00 95.94 281 GLU A O 1
ATOM 2289 N N . VAL A 1 282 ? -15.409 16.504 19.730 1.00 96.00 282 VAL A N 1
ATOM 2290 C CA . VAL A 1 282 ? -16.275 16.632 18.546 1.00 96.00 282 VAL A CA 1
ATOM 2291 C C . VAL A 1 282 ? -17.471 15.678 18.621 1.00 96.00 282 VAL A C 1
ATOM 2293 O O . VAL A 1 282 ? -18.599 16.055 18.299 1.00 96.00 282 VAL A O 1
ATOM 2296 N N . ALA A 1 283 ? -17.238 14.427 19.022 1.00 95.25 283 ALA A N 1
ATOM 2297 C CA . ALA A 1 283 ? -18.263 13.391 19.046 1.00 95.25 283 ALA A CA 1
ATOM 2298 C C . ALA A 1 283 ? -19.330 13.632 20.128 1.00 95.25 283 ALA A C 1
ATOM 2300 O O . ALA A 1 283 ? -20.483 13.246 19.929 1.00 95.25 283 ALA A O 1
ATOM 2301 N N . THR A 1 284 ? -18.983 14.291 21.237 1.00 95.50 284 THR A N 1
ATOM 2302 C CA . THR A 1 284 ? -19.947 14.673 22.278 1.00 95.50 284 THR A CA 1
ATOM 2303 C C . THR A 1 284 ? -20.706 15.953 21.942 1.00 95.50 284 THR A C 1
ATOM 2305 O O . THR A 1 284 ? -21.882 16.060 22.274 1.00 95.50 284 THR A O 1
ATOM 2308 N N . ALA A 1 285 ? -20.086 16.889 21.215 1.00 94.00 285 ALA A N 1
ATOM 2309 C CA . ALA A 1 285 ? -20.726 18.139 20.798 1.00 94.00 285 ALA A CA 1
ATOM 2310 C C . ALA A 1 285 ? -21.755 17.971 19.663 1.00 94.00 285 ALA A C 1
ATOM 2312 O O . ALA A 1 285 ? -22.582 18.853 19.429 1.00 94.00 285 ALA A O 1
ATOM 2313 N N . THR A 1 286 ? -21.709 16.861 18.922 1.00 91.81 286 THR A N 1
ATOM 2314 C CA . THR A 1 286 ? -22.630 16.618 17.807 1.00 91.81 286 THR A CA 1
ATOM 2315 C C . THR A 1 286 ? -23.937 15.955 18.253 1.00 91.81 286 THR A C 1
ATOM 2317 O O . THR A 1 286 ? -23.975 15.209 19.226 1.00 91.81 286 THR A O 1
ATOM 2320 N N . THR A 1 287 ? -25.021 16.165 17.500 1.00 88.56 287 THR A N 1
ATOM 2321 C CA . THR A 1 287 ? -26.324 15.490 17.684 1.00 88.56 287 THR A CA 1
ATOM 2322 C C . THR A 1 287 ? -26.493 14.256 16.791 1.00 88.56 287 THR A C 1
ATOM 2324 O O . THR A 1 287 ? -27.548 13.621 16.787 1.00 88.56 287 THR A O 1
ATOM 2327 N N . LEU A 1 288 ? -25.469 13.905 16.002 1.00 88.19 288 LEU A N 1
ATOM 2328 C CA . LEU A 1 288 ? -25.491 12.731 15.124 1.00 88.19 288 LEU A CA 1
ATOM 2329 C C . LEU A 1 288 ? -25.667 11.454 15.937 1.00 88.19 288 LEU A C 1
ATOM 2331 O O . LEU A 1 288 ? -24.971 11.292 16.925 1.00 88.19 288 LEU A O 1
ATOM 2335 N N . GLN A 1 289 ? -26.520 10.522 15.514 1.00 87.44 289 GLN A N 1
ATOM 2336 C CA . GLN A 1 289 ? -26.678 9.232 16.195 1.00 87.44 289 GLN A CA 1
ATOM 2337 C C . GLN A 1 289 ? -25.348 8.458 16.267 1.00 87.44 289 GLN A C 1
ATOM 2339 O O . GLN A 1 289 ? -24.550 8.511 15.330 1.00 87.44 289 GLN A O 1
ATOM 2344 N N . GLU A 1 290 ? -25.121 7.726 17.364 1.00 86.00 290 GLU A N 1
ATOM 2345 C CA . GLU A 1 290 ? -23.952 6.848 17.487 1.00 86.00 290 GLU A CA 1
ATOM 2346 C C . GLU A 1 290 ? -23.949 5.779 16.381 1.00 86.00 290 GLU A C 1
ATOM 2348 O O . GLU A 1 290 ? -24.942 5.058 16.211 1.00 86.00 290 GLU A O 1
ATOM 2353 N N . PRO A 1 291 ? -22.862 5.680 15.601 1.00 90.25 291 PRO A N 1
ATOM 2354 C CA . PRO A 1 291 ? -22.741 4.709 14.533 1.00 90.25 291 PRO A CA 1
ATOM 2355 C C . PRO A 1 291 ? -22.335 3.331 15.075 1.00 90.25 291 PRO A C 1
ATOM 2357 O O . PRO A 1 291 ? -22.128 3.115 16.261 1.00 90.25 291 PRO A O 1
ATOM 2360 N N . GLU A 1 292 ? -22.181 2.359 14.180 1.00 92.25 292 GLU A N 1
ATOM 2361 C CA . GLU A 1 292 ? -21.834 0.977 14.540 1.00 92.25 292 GLU A CA 1
ATOM 2362 C C . GLU A 1 292 ? -20.361 0.747 14.924 1.00 92.25 292 GLU A C 1
ATOM 2364 O O . GLU A 1 292 ? -19.992 -0.377 15.246 1.00 92.25 292 GLU A O 1
ATOM 2369 N N . TYR A 1 293 ? -19.499 1.762 14.854 1.00 93.88 293 TYR A N 1
ATOM 2370 C CA . TYR A 1 293 ? -18.047 1.617 15.043 1.00 93.88 293 TYR A CA 1
ATOM 2371 C C . TYR A 1 293 ? -17.497 2.389 16.247 1.00 93.88 293 TYR A C 1
ATOM 2373 O O . TYR A 1 293 ? -16.298 2.319 16.510 1.00 93.88 293 TYR A O 1
ATOM 2381 N N . PHE A 1 294 ? -18.344 3.084 17.008 1.00 95.69 294 PHE A N 1
ATOM 2382 C CA . PHE A 1 294 ? -17.996 3.523 18.356 1.00 95.69 294 PHE A CA 1
ATOM 2383 C C . PHE A 1 294 ? -19.206 3.461 19.290 1.00 95.69 294 PHE A C 1
ATOM 2385 O O . PHE A 1 294 ? -20.339 3.382 18.825 1.00 95.69 294 PHE A O 1
ATOM 2392 N N . ASP A 1 295 ? -18.955 3.442 20.595 1.00 95.81 295 ASP A N 1
ATOM 2393 C CA . ASP A 1 295 ? -19.981 3.358 21.639 1.00 95.81 295 ASP A CA 1
ATOM 2394 C C . ASP A 1 295 ? -19.459 4.058 22.897 1.00 95.81 295 ASP A C 1
ATOM 2396 O O . ASP A 1 295 ? -18.341 3.769 23.348 1.00 95.81 295 ASP A O 1
ATOM 2400 N N . PHE A 1 296 ? -20.247 4.980 23.450 1.00 96.38 296 PHE A N 1
ATOM 2401 C CA . PHE A 1 296 ? -19.916 5.630 24.715 1.00 96.38 296 PHE A CA 1
ATOM 2402 C C . PHE A 1 296 ? -20.325 4.754 25.899 1.00 96.38 296 PHE A C 1
ATOM 2404 O O . PHE A 1 296 ? -21.307 4.007 25.856 1.00 96.38 296 PHE A O 1
ATOM 2411 N N . LYS A 1 297 ? -19.509 4.780 26.953 1.00 95.62 297 LYS A N 1
ATOM 2412 C CA . LYS A 1 297 ? -19.766 4.086 28.214 1.00 95.62 297 LYS A CA 1
ATOM 2413 C C . LYS A 1 297 ? -19.295 4.950 29.371 1.00 95.62 297 LYS A C 1
ATOM 2415 O O . LYS A 1 297 ? -18.135 5.346 29.431 1.00 95.62 297 LYS A O 1
ATOM 2420 N N . GLN A 1 298 ? -20.151 5.162 30.365 1.00 95.19 298 GLN A N 1
ATOM 2421 C CA . GLN A 1 298 ? -19.722 5.816 31.603 1.00 95.19 298 GLN A CA 1
ATOM 2422 C C . GLN A 1 298 ? -18.618 4.997 32.288 1.00 95.19 298 GLN A C 1
ATOM 2424 O O . GLN A 1 298 ? -17.612 5.530 32.742 1.00 95.19 298 GLN A O 1
ATOM 2429 N N . THR A 1 299 ? -18.802 3.679 32.349 1.00 95.12 299 THR A N 1
ATOM 2430 C CA . THR A 1 299 ? -17.870 2.735 32.970 1.00 95.12 299 THR A CA 1
ATOM 2431 C C . THR A 1 299 ? -18.120 1.324 32.439 1.00 95.12 299 THR A C 1
ATOM 2433 O O . THR A 1 299 ? -19.090 1.085 31.719 1.00 95.12 299 THR A O 1
ATOM 2436 N N . ILE A 1 300 ? -17.256 0.373 32.791 1.00 95.19 300 ILE A N 1
ATOM 2437 C CA . ILE A 1 300 ? -17.432 -1.042 32.457 1.00 95.19 300 ILE A CA 1
ATOM 2438 C C . ILE A 1 300 ? -18.086 -1.770 33.638 1.00 95.19 300 ILE A C 1
ATOM 2440 O O . ILE A 1 300 ? -17.551 -1.790 34.746 1.00 95.19 300 ILE A O 1
ATOM 2444 N N . ASP A 1 301 ? -19.213 -2.444 33.395 1.00 92.19 301 ASP A N 1
ATOM 2445 C CA . ASP A 1 301 ? -20.073 -3.061 34.421 1.00 92.19 301 ASP A CA 1
ATOM 2446 C C . ASP A 1 301 ? -19.343 -3.885 35.491 1.00 92.19 301 ASP A C 1
ATOM 2448 O O . ASP A 1 301 ? -19.722 -3.891 36.664 1.00 92.19 301 ASP A O 1
ATOM 2452 N N . PHE A 1 302 ? -18.318 -4.654 35.110 1.00 92.44 302 PHE A N 1
ATOM 2453 C CA . PHE A 1 302 ? -17.609 -5.509 36.064 1.00 92.44 302 PHE A CA 1
ATOM 2454 C C . PHE A 1 302 ? -16.569 -4.767 36.915 1.00 92.44 302 PHE A C 1
ATOM 2456 O O . PHE A 1 302 ? -16.085 -5.351 37.893 1.00 92.44 302 PHE A O 1
ATOM 2463 N N . TRP A 1 303 ? -16.245 -3.510 36.604 1.00 92.69 303 TRP A N 1
ATOM 2464 C CA . TRP A 1 303 ? -15.430 -2.649 37.465 1.00 92.69 303 TRP A CA 1
ATOM 2465 C C . TRP A 1 303 ? -16.218 -2.198 38.694 1.00 92.69 303 TRP A C 1
ATOM 2467 O O . TRP A 1 303 ? -15.704 -2.309 39.803 1.00 92.69 303 TRP A O 1
ATOM 2477 N N . LEU A 1 304 ? -17.499 -1.855 38.524 1.00 86.50 304 LEU A N 1
ATOM 2478 C CA . LEU A 1 304 ? -18.373 -1.399 39.613 1.00 86.50 304 LEU A CA 1
ATOM 2479 C C . LEU A 1 304 ? -18.789 -2.495 40.607 1.00 86.50 304 LEU A C 1
ATOM 2481 O O . LEU A 1 304 ? -19.264 -2.197 41.701 1.00 86.50 304 LEU A O 1
ATOM 2485 N N . ARG A 1 305 ? -18.656 -3.778 40.246 1.00 84.94 305 ARG A N 1
ATOM 2486 C CA . ARG A 1 305 ? -19.140 -4.866 41.109 1.00 84.94 305 ARG A CA 1
ATOM 2487 C C . ARG A 1 305 ? -18.304 -5.008 42.390 1.00 84.94 305 ARG A C 1
ATOM 2489 O O . ARG A 1 305 ? -17.076 -5.161 42.269 1.00 84.94 305 ARG A O 1
ATOM 2496 N N . PRO A 1 306 ? -18.947 -5.089 43.575 1.00 80.62 306 PRO A N 1
ATOM 2497 C CA . PRO A 1 306 ? -18.282 -5.330 44.849 1.00 80.62 306 PRO A CA 1
ATOM 2498 C C . PRO A 1 306 ? -17.364 -6.553 44.843 1.00 80.62 306 PRO A C 1
ATOM 2500 O O . PRO A 1 306 ? -17.551 -7.533 44.110 1.00 80.62 306 PRO A O 1
ATOM 2503 N N . LYS A 1 307 ? -16.350 -6.516 45.710 1.00 74.81 307 LYS A N 1
ATOM 2504 C CA . LYS A 1 307 ? -15.423 -7.634 45.898 1.00 74.81 307 LYS A CA 1
ATOM 2505 C C . LYS A 1 307 ? -16.190 -8.854 46.428 1.00 74.81 307 LYS A C 1
ATOM 2507 O O . LYS A 1 307 ? -16.816 -8.781 47.476 1.00 74.81 307 LYS A O 1
ATOM 2512 N N . GLY A 1 308 ? -16.118 -9.974 45.706 1.00 72.19 308 GLY A N 1
ATOM 2513 C CA . GLY A 1 308 ? -16.814 -11.224 46.050 1.00 72.19 308 GLY A CA 1
ATOM 2514 C C . GLY A 1 308 ? -18.069 -11.507 45.220 1.00 72.19 308 GLY A C 1
ATOM 2515 O O . GLY A 1 308 ? -18.529 -12.647 45.199 1.00 72.19 308 GLY A O 1
ATOM 2516 N N . GLU A 1 309 ? -18.584 -10.530 44.468 1.00 79.88 309 GLU A N 1
ATOM 2517 C CA . GLU A 1 309 ? -19.693 -10.776 43.546 1.00 79.88 309 GLU A CA 1
ATOM 2518 C C . GLU A 1 309 ? -19.243 -11.459 42.243 1.00 79.88 309 GLU A C 1
ATOM 2520 O O . GLU A 1 309 ? -18.142 -11.205 41.738 1.00 79.88 309 GLU A O 1
ATOM 2525 N N . PRO A 1 310 ? -20.092 -12.308 41.633 1.00 83.12 310 PRO A N 1
ATOM 2526 C CA . PRO A 1 310 ? -19.764 -12.971 40.379 1.00 83.12 310 PRO A CA 1
ATOM 2527 C C . PRO A 1 310 ? -19.647 -11.956 39.229 1.00 83.12 310 PRO A C 1
ATOM 2529 O O . PRO A 1 310 ? -20.642 -11.452 38.708 1.00 83.12 310 PRO A O 1
ATOM 2532 N N . LYS A 1 311 ? -18.410 -11.701 38.783 1.00 90.88 311 LYS A N 1
ATOM 2533 C CA . LYS A 1 311 ? -18.092 -10.811 37.646 1.00 90.88 311 LYS A CA 1
ATOM 2534 C C . LYS A 1 311 ? -18.166 -11.496 36.275 1.00 90.88 311 LYS A C 1
ATOM 2536 O O . LYS A 1 311 ? -18.207 -10.816 35.256 1.00 90.88 311 LYS A O 1
ATOM 2541 N N . ASN A 1 312 ? -18.223 -12.830 36.232 1.00 90.25 312 ASN A N 1
ATOM 2542 C CA . ASN A 1 312 ? -18.114 -13.607 34.987 1.00 90.25 312 ASN A CA 1
ATOM 2543 C C . ASN A 1 312 ? -19.182 -13.258 33.939 1.00 90.25 312 ASN A C 1
ATOM 2545 O O . ASN A 1 312 ? -18.862 -13.193 32.760 1.00 90.25 312 ASN A O 1
ATOM 2549 N N . LYS A 1 313 ? -20.436 -13.006 34.341 1.00 91.81 313 LYS A N 1
ATOM 2550 C CA . LYS A 1 313 ? -21.493 -12.635 33.384 1.00 91.81 313 LYS A CA 1
ATOM 2551 C C . LYS A 1 313 ? -21.218 -11.275 32.731 1.00 91.81 313 LYS A C 1
ATOM 2553 O O . LYS A 1 313 ? -21.390 -11.140 31.530 1.00 91.81 313 LYS A O 1
ATOM 2558 N N . ALA A 1 314 ? -20.767 -10.294 33.511 1.00 93.56 314 ALA A N 1
ATOM 2559 C CA . ALA A 1 314 ? -20.443 -8.963 33.001 1.00 93.56 314 ALA A CA 1
ATOM 2560 C C . ALA A 1 314 ? -19.166 -8.976 32.138 1.00 93.56 314 ALA A C 1
ATOM 2562 O O . ALA A 1 314 ? -19.146 -8.368 31.074 1.00 93.56 314 ALA A O 1
ATOM 2563 N N . LYS A 1 315 ? -18.141 -9.752 32.524 1.00 95.19 315 LYS A N 1
ATOM 2564 C CA . LYS A 1 315 ? -16.960 -10.003 31.676 1.00 95.19 315 LYS A CA 1
ATOM 2565 C C . LYS A 1 315 ? -17.334 -10.647 30.335 1.00 95.19 315 LYS A C 1
ATOM 2567 O O . LYS A 1 315 ? -16.809 -10.253 29.299 1.00 95.19 315 LYS A O 1
ATOM 2572 N N . PHE A 1 316 ? -18.265 -11.601 30.353 1.00 94.94 316 PHE A N 1
ATOM 2573 C CA . PHE A 1 316 ? -18.796 -12.228 29.144 1.00 94.94 316 PHE A CA 1
ATOM 2574 C C . PHE A 1 316 ? -19.550 -11.235 28.244 1.00 94.94 316 PHE A C 1
ATOM 2576 O O . PHE A 1 316 ? -19.330 -11.237 27.037 1.00 94.94 316 PHE A O 1
ATOM 2583 N N . GLU A 1 317 ? -20.404 -10.368 28.802 1.00 95.69 317 GLU A N 1
ATOM 2584 C CA . GLU A 1 317 ? -21.113 -9.353 28.006 1.00 95.69 317 GLU A CA 1
ATOM 2585 C C . GLU A 1 317 ? -20.163 -8.327 27.380 1.00 95.69 317 GLU A C 1
ATOM 2587 O O . GLU A 1 317 ? -20.311 -8.043 26.193 1.00 95.69 317 GLU A O 1
ATOM 2592 N N . PHE A 1 318 ? -19.134 -7.883 28.109 1.00 96.31 318 PHE A N 1
ATOM 2593 C CA . PHE A 1 318 ? -18.058 -7.061 27.545 1.00 96.31 318 PHE A CA 1
ATOM 2594 C C . PHE A 1 318 ? -17.360 -7.761 26.371 1.00 96.31 318 PHE A C 1
ATOM 2596 O O . PHE A 1 318 ? -17.189 -7.180 25.303 1.00 96.31 318 PHE A O 1
ATOM 2603 N N . CYS A 1 319 ? -17.018 -9.045 26.516 1.00 96.56 319 CYS A N 1
ATOM 2604 C CA . CYS A 1 319 ? -16.409 -9.802 25.421 1.00 96.56 319 CYS A CA 1
ATOM 2605 C C . CYS A 1 319 ? -17.353 -9.968 24.222 1.00 96.56 319 CYS A C 1
ATOM 2607 O O . CYS A 1 319 ? -16.877 -10.091 23.095 1.00 96.56 319 CYS A O 1
ATOM 2609 N N . LYS A 1 320 ? -18.679 -9.930 24.424 1.00 96.38 320 LYS A N 1
ATOM 2610 C CA . LYS A 1 320 ? -19.639 -9.863 23.311 1.00 96.38 320 LYS A CA 1
ATOM 2611 C C . LYS A 1 320 ? -19.573 -8.541 22.568 1.00 96.38 320 LYS A C 1
ATOM 2613 O O . LYS A 1 320 ? -19.722 -8.573 21.353 1.00 96.38 320 LYS A O 1
ATOM 2618 N N . ASP A 1 321 ? -19.343 -7.424 23.248 1.00 96.62 321 ASP A N 1
ATOM 2619 C CA . ASP A 1 321 ? -19.151 -6.129 22.584 1.00 96.62 321 ASP A CA 1
ATOM 2620 C C . ASP A 1 321 ? -17.845 -6.111 21.786 1.00 96.62 321 ASP A C 1
ATOM 2622 O O . ASP A 1 321 ? -17.849 -5.766 20.605 1.00 96.62 321 ASP A O 1
ATOM 2626 N N . VAL A 1 322 ? -16.756 -6.616 22.373 1.00 96.31 322 VAL A N 1
ATOM 2627 C CA . VAL A 1 322 ? -15.471 -6.771 21.674 1.00 96.31 322 VAL A CA 1
ATOM 2628 C C . VAL A 1 322 ? -15.619 -7.664 20.436 1.00 96.31 322 VAL A C 1
ATOM 2630 O O . VAL A 1 322 ? -15.259 -7.265 19.331 1.00 96.31 322 VAL A O 1
ATOM 2633 N N . ALA A 1 323 ? -16.208 -8.854 20.565 1.00 95.81 323 ALA A N 1
ATOM 2634 C CA . ALA A 1 323 ? -16.418 -9.728 19.412 1.00 95.81 323 ALA A CA 1
ATOM 2635 C C . ALA A 1 323 ? -17.368 -9.109 18.367 1.00 95.81 323 ALA A C 1
ATOM 2637 O O . ALA A 1 323 ? -17.153 -9.304 17.172 1.00 95.81 323 ALA A O 1
ATOM 2638 N N . ALA A 1 324 ? -18.377 -8.337 18.794 1.00 96.19 324 ALA A N 1
ATOM 2639 C CA . ALA A 1 324 ? -19.306 -7.659 17.892 1.00 96.19 324 ALA A CA 1
ATOM 2640 C C . ALA A 1 324 ? -18.591 -6.649 16.991 1.00 96.19 324 ALA A C 1
ATOM 2642 O O . ALA A 1 324 ? -18.818 -6.668 15.782 1.00 96.19 324 ALA A O 1
ATOM 2643 N N . PHE A 1 325 ? -17.712 -5.818 17.559 1.00 96.56 325 PHE A N 1
ATOM 2644 C CA . PHE A 1 325 ? -16.896 -4.878 16.790 1.00 96.56 325 PHE A CA 1
ATOM 2645 C C . PHE A 1 325 ? -15.892 -5.592 15.891 1.00 96.56 325 PHE A C 1
ATOM 2647 O O . PHE A 1 325 ? -15.804 -5.294 14.700 1.00 96.56 325 PHE A O 1
ATOM 2654 N N . ALA A 1 326 ? -15.188 -6.596 16.414 1.00 95.00 326 ALA A N 1
ATOM 2655 C CA . ALA A 1 326 ? -14.206 -7.349 15.638 1.00 95.00 326 ALA A CA 1
ATOM 2656 C C . ALA A 1 326 ? -14.819 -8.085 14.429 1.00 95.00 326 ALA A C 1
ATOM 2658 O O . ALA A 1 326 ? -14.119 -8.380 13.455 1.00 95.00 326 ALA A O 1
ATOM 2659 N N . ASN A 1 327 ? -16.121 -8.383 14.481 1.00 94.50 327 ASN A N 1
ATOM 2660 C CA . ASN A 1 327 ? -16.900 -8.965 13.388 1.00 94.50 327 ASN A CA 1
ATOM 2661 C C . ASN A 1 327 ? -17.578 -7.932 12.469 1.00 94.50 327 ASN A C 1
ATOM 2663 O O . ASN A 1 327 ? -18.140 -8.335 11.456 1.00 94.50 327 ASN A O 1
ATOM 2667 N N . ALA A 1 328 ? -17.535 -6.637 12.797 1.00 93.56 328 ALA A N 1
ATOM 2668 C CA . ALA A 1 328 ? -18.231 -5.559 12.084 1.00 93.56 328 ALA A CA 1
ATOM 2669 C C . ALA A 1 328 ? -17.277 -4.480 11.523 1.00 93.56 328 ALA A C 1
ATOM 2671 O O . ALA A 1 328 ? -17.656 -3.322 11.336 1.00 93.56 328 ALA A O 1
ATOM 2672 N N . GLY A 1 329 ? -16.027 -4.843 11.227 1.00 91.25 329 GLY A N 1
ATOM 2673 C CA . GLY A 1 329 ? -15.040 -3.901 10.686 1.00 91.25 329 GLY A CA 1
ATOM 2674 C C . GLY A 1 329 ? -14.257 -3.113 11.737 1.00 91.25 329 GLY A C 1
ATOM 2675 O O . GLY A 1 329 ? -13.731 -2.045 11.425 1.00 91.25 329 GLY A O 1
ATOM 2676 N N . GLY A 1 330 ? -14.196 -3.626 12.968 1.00 95.06 330 GLY A N 1
ATOM 2677 C CA . GLY A 1 330 ? -13.553 -2.968 14.101 1.00 95.06 330 GLY A CA 1
ATOM 2678 C C . GLY A 1 330 ? -14.443 -1.911 14.756 1.00 95.06 330 GLY A C 1
ATOM 2679 O O . GLY A 1 330 ? -15.511 -1.560 14.252 1.00 95.06 330 GLY A O 1
ATOM 2680 N N . GLY A 1 331 ? -14.004 -1.418 15.910 1.00 96.81 331 GLY A N 1
ATOM 2681 C CA . GLY A 1 331 ? -14.743 -0.436 16.694 1.00 96.81 331 GLY A CA 1
ATOM 2682 C C . GLY A 1 331 ? -13.971 0.083 17.897 1.00 96.81 331 GLY A C 1
ATOM 2683 O O . GLY A 1 331 ? -12.901 -0.427 18.224 1.00 96.81 331 GLY A O 1
ATOM 2684 N N . VAL A 1 332 ? -14.527 1.084 18.571 1.00 97.62 332 VAL A N 1
ATOM 2685 C CA . VAL A 1 332 ? -13.978 1.617 19.823 1.00 97.62 332 VAL A CA 1
ATOM 2686 C C . VAL A 1 332 ? -15.057 1.744 20.897 1.00 97.62 332 VAL A C 1
ATOM 2688 O O . VAL A 1 332 ? -16.143 2.255 20.642 1.00 97.62 332 VAL A O 1
ATOM 2691 N N . LEU A 1 333 ? -14.748 1.296 22.114 1.00 97.25 333 LEU A N 1
ATOM 2692 C CA . LEU A 1 333 ? -15.503 1.675 23.312 1.00 97.25 333 LEU A CA 1
ATOM 2693 C C . LEU A 1 333 ? -14.801 2.872 23.948 1.00 97.25 333 LEU A C 1
ATOM 2695 O O . LEU A 1 333 ? -13.623 2.763 24.292 1.00 97.25 333 LEU A O 1
ATOM 2699 N N . VAL A 1 334 ? -15.500 3.988 24.127 1.00 97.62 334 VAL A N 1
ATOM 2700 C CA . VAL A 1 334 ? -14.953 5.156 24.827 1.00 97.62 334 VAL A CA 1
ATOM 2701 C C . VAL A 1 334 ? -15.549 5.210 26.227 1.00 97.62 334 VAL A C 1
ATOM 2703 O O . VAL A 1 334 ? -16.747 5.433 26.397 1.00 97.62 334 VAL A O 1
ATOM 2706 N N . VAL A 1 335 ? -14.701 4.975 27.226 1.00 97.69 335 VAL A N 1
ATOM 2707 C CA . VAL A 1 335 ? -15.077 4.895 28.637 1.00 97.69 335 VAL A CA 1
ATOM 2708 C C . VAL A 1 335 ? -14.802 6.218 29.350 1.00 97.69 335 VAL A C 1
ATOM 2710 O O . VAL A 1 335 ? -13.735 6.802 29.166 1.00 97.69 335 VAL A O 1
ATOM 2713 N N . GLY A 1 336 ? -15.740 6.657 30.190 1.00 96.56 336 GLY A N 1
ATOM 2714 C CA . GLY A 1 336 ? -15.728 7.963 30.859 1.00 96.56 336 GLY A CA 1
ATOM 2715 C C . GLY A 1 336 ? -16.671 8.989 30.219 1.00 96.56 336 GLY A C 1
ATOM 2716 O O . GLY A 1 336 ? -16.603 10.173 30.551 1.00 96.56 336 GLY A O 1
ATOM 2717 N N . VAL A 1 337 ? -17.553 8.543 29.318 1.00 97.00 337 VAL A N 1
ATOM 2718 C CA . VAL A 1 337 ? -18.560 9.372 28.640 1.00 97.00 337 VAL A CA 1
ATOM 2719 C C . VAL A 1 337 ? -19.926 8.711 28.797 1.00 97.00 337 VAL A C 1
ATOM 2721 O O . VAL A 1 337 ? -20.055 7.516 28.543 1.00 97.00 337 VAL A O 1
ATOM 2724 N N . THR A 1 338 ? -20.938 9.442 29.257 1.00 95.56 338 THR A N 1
ATOM 2725 C CA . THR A 1 338 ? -22.293 8.896 29.438 1.00 95.56 338 THR A CA 1
ATOM 2726 C C . THR A 1 338 ? -22.973 8.608 28.096 1.00 95.56 338 THR A C 1
ATOM 2728 O O . THR A 1 338 ? -22.553 9.112 27.055 1.00 95.56 338 THR A O 1
ATOM 2731 N N . ASP A 1 339 ? -24.059 7.827 28.116 1.00 92.12 339 ASP A N 1
ATOM 2732 C CA . ASP A 1 339 ? -24.893 7.598 26.923 1.00 92.12 339 ASP A CA 1
ATOM 2733 C C . ASP A 1 339 ? -25.521 8.917 26.403 1.00 92.12 339 ASP A C 1
ATOM 2735 O O . ASP A 1 339 ? -25.808 9.053 25.215 1.00 92.12 339 ASP A O 1
ATOM 2739 N N . ASP A 1 340 ? -25.666 9.919 27.282 1.00 93.38 340 ASP A N 1
ATOM 2740 C CA . ASP A 1 340 ? -26.109 11.283 26.957 1.00 93.38 340 ASP A CA 1
ATOM 2741 C C . ASP A 1 340 ? -24.959 12.195 26.479 1.00 93.38 340 ASP A C 1
ATOM 2743 O O . ASP A 1 340 ? -25.151 13.397 26.300 1.00 93.38 340 ASP A O 1
ATOM 2747 N N . ARG A 1 341 ? -23.766 11.628 26.234 1.00 94.19 341 ARG A N 1
ATOM 2748 C CA . ARG A 1 341 ? -22.554 12.309 25.735 1.00 94.19 341 ARG A CA 1
ATOM 2749 C C . ARG A 1 341 ? -21.907 13.291 26.699 1.00 94.19 341 ARG A C 1
ATOM 2751 O O . ARG A 1 341 ? -21.123 14.144 26.288 1.00 94.19 341 ARG A O 1
ATOM 2758 N N . GLU A 1 342 ? -22.165 13.147 27.989 1.00 95.94 342 GLU A N 1
ATOM 2759 C CA . GLU A 1 342 ? -21.498 13.952 29.004 1.00 95.94 342 GLU A CA 1
ATOM 2760 C C . GLU A 1 342 ? -20.153 13.328 29.374 1.00 95.94 342 GLU A C 1
ATOM 2762 O O . GLU A 1 342 ? -20.060 12.146 29.717 1.00 95.94 342 GLU A O 1
ATOM 2767 N N . VAL A 1 343 ? -19.094 14.133 29.318 1.00 97.19 343 VAL A N 1
ATOM 2768 C CA . VAL A 1 343 ? -17.761 13.733 29.772 1.00 97.19 343 VAL A CA 1
ATOM 2769 C C . VAL A 1 343 ? -17.730 13.795 31.296 1.00 97.19 343 VAL A C 1
ATOM 2771 O O . VAL A 1 343 ? -17.861 14.866 31.883 1.00 97.19 343 VAL A O 1
ATOM 2774 N N . ILE A 1 344 ? -17.537 12.641 31.927 1.00 96.19 344 ILE A N 1
ATOM 2775 C CA . ILE A 1 344 ? -17.504 12.482 33.392 1.00 96.19 344 ILE A CA 1
ATOM 2776 C C . ILE A 1 344 ? -16.180 11.893 33.889 1.00 96.19 344 ILE A C 1
ATOM 2778 O O . ILE A 1 344 ? -15.839 12.024 35.062 1.00 96.19 344 ILE A O 1
ATOM 2782 N N . GLY A 1 345 ? -15.432 11.246 32.994 1.00 94.69 345 GLY A N 1
ATOM 2783 C CA . GLY A 1 345 ? -14.224 10.508 33.322 1.00 94.69 345 GLY A CA 1
ATOM 2784 C C . GLY A 1 345 ? -14.476 9.188 34.050 1.00 94.69 345 GLY A C 1
ATOM 2785 O O . GLY A 1 345 ? -15.585 8.838 34.455 1.00 94.69 345 GLY A O 1
ATOM 2786 N N . ILE A 1 346 ? -13.400 8.426 34.192 1.00 92.88 346 ILE A N 1
ATOM 2787 C CA . ILE A 1 346 ? -13.336 7.225 35.015 1.00 92.88 346 ILE A CA 1
ATOM 2788 C C . ILE A 1 346 ? -13.170 7.666 36.472 1.00 92.88 346 ILE A C 1
ATOM 2790 O O . ILE A 1 346 ? -12.361 8.543 36.771 1.00 92.88 346 ILE A O 1
ATOM 2794 N N . ASP A 1 347 ? -13.947 7.057 37.370 1.00 85.69 347 ASP A N 1
ATOM 2795 C CA . ASP A 1 347 ? -13.942 7.358 38.805 1.00 85.69 347 ASP A CA 1
ATOM 2796 C C . ASP A 1 347 ? -12.513 7.359 39.378 1.00 85.69 347 ASP A C 1
ATOM 2798 O O . ASP A 1 347 ? -11.785 6.373 39.253 1.00 85.69 347 ASP A O 1
ATOM 2802 N N . ALA A 1 348 ? -12.136 8.451 40.051 1.00 75.50 348 ALA A N 1
ATOM 2803 C CA . ALA A 1 348 ? -10.831 8.626 40.689 1.00 75.50 348 ALA A CA 1
ATOM 2804 C C . ALA A 1 348 ? -10.527 7.568 41.771 1.00 75.50 348 ALA A C 1
ATOM 2806 O O . ALA A 1 348 ? -9.372 7.391 42.154 1.00 75.50 348 ALA A O 1
ATOM 2807 N N . GLY A 1 349 ? -11.546 6.863 42.277 1.00 79.06 349 GLY A N 1
ATOM 2808 C CA . GLY A 1 349 ? -11.389 5.727 43.186 1.00 79.06 349 GLY A CA 1
ATOM 2809 C C . GLY A 1 349 ? -11.021 4.400 42.506 1.00 79.06 349 GLY A C 1
ATOM 2810 O O . GLY A 1 349 ? -10.691 3.436 43.204 1.00 79.06 349 GLY A O 1
ATOM 2811 N N . LEU A 1 350 ? -11.082 4.316 41.173 1.00 84.94 350 LEU A N 1
ATOM 2812 C CA . LEU A 1 350 ? -10.703 3.125 40.418 1.00 84.94 350 LEU A CA 1
ATOM 2813 C C . LEU A 1 350 ? -9.211 3.145 40.079 1.00 84.94 350 LEU A C 1
ATOM 2815 O O . LEU A 1 350 ? -8.682 4.085 39.498 1.00 84.94 350 LEU A O 1
ATOM 2819 N N . ASP A 1 351 ? -8.541 2.038 40.381 1.00 89.38 351 ASP A N 1
ATOM 2820 C CA . ASP A 1 351 ? -7.188 1.783 39.898 1.00 89.38 351 ASP A CA 1
ATOM 2821 C C . ASP A 1 351 ? -7.249 1.381 38.417 1.00 89.38 351 ASP A C 1
ATOM 2823 O O . ASP A 1 351 ? -7.628 0.250 38.080 1.00 89.38 351 ASP A O 1
ATOM 2827 N N . LEU A 1 352 ? -6.910 2.325 37.536 1.00 90.75 352 LEU A N 1
ATOM 2828 C CA . LEU A 1 352 ? -6.997 2.157 36.088 1.00 90.75 352 LEU A CA 1
ATOM 2829 C C . LEU A 1 352 ? -6.093 1.029 35.573 1.00 90.75 352 LEU A C 1
ATOM 2831 O O . LEU A 1 352 ? -6.504 0.274 34.693 1.00 90.75 352 LEU A O 1
ATOM 2835 N N . GLU A 1 353 ? -4.912 0.838 36.162 1.00 91.69 353 GLU A N 1
ATOM 2836 C CA . GLU A 1 353 ? -3.997 -0.238 35.772 1.00 91.69 353 GLU A CA 1
ATOM 2837 C C . GLU A 1 353 ? -4.643 -1.608 36.032 1.00 91.69 353 GLU A C 1
ATOM 2839 O O . GLU A 1 353 ? -4.650 -2.497 35.174 1.00 91.69 353 GLU A O 1
ATOM 2844 N N . ASN A 1 354 ? -5.260 -1.774 37.205 1.00 92.31 354 ASN A N 1
ATOM 2845 C CA . ASN A 1 354 ? -6.005 -2.987 37.538 1.00 92.31 354 ASN A CA 1
ATOM 2846 C C . ASN A 1 354 ? -7.287 -3.142 36.704 1.00 92.31 354 ASN A C 1
ATOM 2848 O O . ASN A 1 354 ? -7.664 -4.267 36.356 1.00 92.31 354 ASN A O 1
ATOM 2852 N N . CYS A 1 355 ? -7.935 -2.037 36.333 1.00 93.31 355 CYS A N 1
ATOM 2853 C CA . CYS A 1 355 ? -9.063 -2.047 35.408 1.00 93.31 355 CYS A CA 1
ATOM 2854 C C . CYS A 1 355 ? -8.640 -2.577 34.030 1.00 93.31 355 CYS A C 1
ATOM 2856 O O . CYS A 1 355 ? -9.266 -3.521 33.540 1.00 93.31 355 CYS A O 1
ATOM 2858 N N . ILE A 1 356 ? -7.538 -2.082 33.461 1.00 94.19 356 ILE A N 1
ATOM 2859 C CA . ILE A 1 356 ? -6.984 -2.544 32.177 1.00 94.19 356 ILE A CA 1
ATOM 2860 C C . ILE A 1 356 ? -6.594 -4.026 32.249 1.00 94.19 356 ILE A C 1
ATOM 2862 O O . ILE A 1 356 ? -7.017 -4.815 31.401 1.00 94.19 356 ILE A O 1
ATOM 2866 N N . LYS A 1 357 ? -5.891 -4.458 33.308 1.00 93.56 357 LYS A N 1
ATOM 2867 C CA . LYS A 1 357 ? -5.588 -5.888 33.535 1.00 93.56 357 LYS A CA 1
ATOM 2868 C C . LYS A 1 357 ? -6.854 -6.743 33.519 1.00 93.56 357 LYS A C 1
ATOM 2870 O O . LYS A 1 357 ? -6.901 -7.797 32.889 1.00 93.56 357 LYS A O 1
ATOM 2875 N N . SER A 1 358 ? -7.919 -6.268 34.163 1.00 93.62 358 SER A N 1
ATOM 2876 C CA . SER A 1 358 ? -9.177 -7.009 34.243 1.00 93.62 358 SER A CA 1
ATOM 2877 C C . SER A 1 358 ? -9.925 -7.134 32.905 1.00 93.62 358 SER A C 1
ATOM 2879 O O . SER A 1 358 ? -10.691 -8.098 32.761 1.00 93.62 358 SER A O 1
ATOM 2881 N N . LEU A 1 359 ? -9.698 -6.213 31.950 1.00 95.00 359 LEU A N 1
ATOM 2882 C CA . LEU A 1 359 ? -10.183 -6.311 30.565 1.00 95.00 359 LEU A CA 1
ATOM 2883 C C . LEU A 1 359 ? -9.473 -7.452 29.832 1.00 95.00 359 LEU A C 1
ATOM 2885 O O . LEU A 1 359 ? -10.139 -8.328 29.279 1.00 95.00 359 LEU A O 1
ATOM 2889 N N . HIS A 1 360 ? -8.140 -7.495 29.897 1.00 93.94 360 HIS A N 1
ATOM 2890 C CA . HIS A 1 360 ? -7.351 -8.565 29.282 1.00 93.94 360 HIS A CA 1
ATOM 2891 C C . HIS A 1 360 ? -7.646 -9.936 29.905 1.00 93.94 360 HIS A C 1
ATOM 2893 O O . HIS A 1 360 ? -7.756 -10.929 29.191 1.00 93.94 360 HIS A O 1
ATOM 2899 N N . ASP A 1 361 ? -7.893 -10.000 31.218 1.00 92.94 361 ASP A N 1
ATOM 2900 C CA . ASP A 1 361 ? -8.369 -11.225 31.874 1.00 92.94 361 ASP A CA 1
ATOM 2901 C C . ASP A 1 361 ? -9.735 -11.692 31.347 1.00 92.94 361 ASP A C 1
ATOM 2903 O O . ASP A 1 361 ? -10.035 -12.889 31.349 1.00 92.94 361 ASP A O 1
ATOM 2907 N N . ALA A 1 362 ? -10.622 -10.754 30.995 1.00 93.50 362 ALA A N 1
ATOM 2908 C CA . ALA A 1 362 ? -11.930 -11.083 30.437 1.00 93.50 362 ALA A CA 1
ATOM 2909 C C . ALA A 1 362 ? -11.774 -11.657 29.026 1.00 93.50 362 ALA A C 1
ATOM 2911 O O . ALA A 1 362 ? -12.319 -12.726 28.746 1.00 93.50 362 ALA A O 1
ATOM 2912 N N . GLU A 1 363 ? -10.978 -10.987 28.194 1.00 93.62 363 GLU A N 1
ATOM 2913 C CA . GLU A 1 363 ? -10.601 -11.444 26.861 1.00 93.62 363 GLU A CA 1
ATOM 2914 C C . GLU A 1 363 ? -10.010 -12.858 26.903 1.00 93.62 363 GLU A C 1
ATOM 2916 O O . GLU A 1 363 ? -10.565 -13.762 26.282 1.00 93.62 363 GLU A O 1
ATOM 2921 N N . ALA A 1 364 ? -8.970 -13.077 27.712 1.00 91.62 364 ALA A N 1
ATOM 2922 C CA . ALA A 1 364 ? -8.269 -14.356 27.803 1.00 91.62 364 ALA A CA 1
ATOM 2923 C C . ALA A 1 364 ? -9.179 -15.520 28.215 1.00 91.62 364 ALA A C 1
ATOM 2925 O O . ALA A 1 364 ? -8.921 -16.683 27.908 1.00 91.62 364 ALA A O 1
ATOM 2926 N N . ARG A 1 365 ? -10.248 -15.212 28.954 1.00 91.62 365 ARG A N 1
ATOM 2927 C CA . ARG A 1 365 ? -11.203 -16.203 29.447 1.00 91.62 365 ARG A CA 1
ATOM 2928 C C . ARG A 1 365 ? -12.319 -16.508 28.455 1.00 91.62 365 ARG A C 1
ATOM 2930 O O . ARG A 1 365 ? -12.821 -17.630 28.463 1.00 91.62 365 ARG A O 1
ATOM 2937 N N . HIS A 1 366 ? -12.774 -15.517 27.695 1.00 94.06 366 HIS A N 1
ATOM 2938 C CA . HIS A 1 366 ? -14.024 -15.614 26.940 1.00 94.06 366 HIS A CA 1
ATOM 2939 C C . HIS A 1 366 ? -13.845 -15.532 25.421 1.00 94.06 366 HIS A C 1
ATOM 2941 O O . HIS A 1 366 ? -14.738 -15.989 24.708 1.00 94.06 366 HIS A O 1
ATOM 2947 N N . LEU A 1 367 ? -12.734 -14.991 24.911 1.00 92.50 367 LEU A N 1
ATOM 2948 C CA . LEU A 1 367 ? -12.443 -14.900 23.479 1.00 92.50 367 LEU A CA 1
ATOM 2949 C C . LEU A 1 367 ? -11.521 -16.042 23.042 1.00 92.50 367 LEU A C 1
ATOM 2951 O O . LEU A 1 367 ? -10.479 -16.293 23.639 1.00 92.50 367 LEU A O 1
ATOM 2955 N N . ARG A 1 368 ? -11.903 -16.751 21.973 1.00 81.19 368 ARG A N 1
ATOM 2956 C CA . ARG A 1 368 ? -11.172 -17.947 21.516 1.00 81.19 368 ARG A CA 1
ATOM 2957 C C . ARG A 1 368 ? -9.889 -17.658 20.739 1.00 81.19 368 ARG A C 1
ATOM 2959 O O . ARG A 1 368 ? -9.029 -18.527 20.655 1.00 81.19 368 ARG A O 1
ATOM 2966 N N . SER A 1 369 ? -9.774 -16.474 20.151 1.00 67.75 369 SER A N 1
ATOM 2967 C CA . SER A 1 369 ? -8.736 -16.154 19.161 1.00 67.75 369 SER A CA 1
ATOM 2968 C C . SER A 1 369 ? -7.394 -15.740 19.774 1.00 67.75 369 SER A C 1
ATOM 2970 O O . SER A 1 369 ? -6.501 -15.320 19.045 1.00 67.75 369 SER A O 1
ATOM 2972 N N . GLY A 1 370 ? -7.238 -15.895 21.093 1.00 60.09 370 GLY A N 1
ATOM 2973 C CA . GLY A 1 370 ? -6.034 -15.536 21.838 1.00 60.09 370 GLY A CA 1
ATOM 2974 C C . GLY A 1 370 ? -6.135 -14.179 22.535 1.00 60.09 370 GLY A C 1
ATOM 2975 O O . GLY A 1 370 ? -7.068 -13.413 22.311 1.00 60.09 370 GLY A O 1
ATOM 2976 N N . ASN A 1 371 ? -5.168 -13.928 23.418 1.00 67.00 371 ASN A N 1
ATOM 2977 C CA . ASN A 1 371 ? -5.041 -12.697 24.199 1.00 67.00 371 ASN A CA 1
ATOM 2978 C C . ASN A 1 371 ? -4.502 -11.552 23.324 1.00 67.00 371 ASN A C 1
ATOM 2980 O O . ASN A 1 371 ? -3.656 -11.797 22.464 1.00 67.00 371 ASN A O 1
ATOM 2984 N N . GLY A 1 372 ? -4.884 -10.306 23.618 1.00 82.62 372 GLY A N 1
ATOM 2985 C CA . GLY A 1 372 ? -4.266 -9.112 23.030 1.00 82.62 372 GLY A CA 1
ATOM 2986 C C . GLY A 1 372 ? -4.930 -8.586 21.754 1.00 82.62 372 GLY A C 1
ATOM 2987 O O . GLY A 1 372 ? -4.287 -7.883 20.978 1.00 82.62 372 GLY A O 1
ATOM 2988 N N . LEU A 1 373 ? -6.199 -8.913 21.520 1.00 90.38 373 LEU A N 1
ATOM 2989 C CA . LEU A 1 373 ? -7.036 -8.325 20.480 1.00 90.38 373 LEU A CA 1
ATOM 2990 C C . LEU A 1 373 ? -7.288 -6.840 20.740 1.00 90.38 373 LEU A C 1
ATOM 2992 O O . LEU A 1 373 ? -7.261 -6.049 19.802 1.00 90.38 373 LEU A O 1
ATOM 2996 N N . ILE A 1 374 ? -7.564 -6.466 21.991 1.00 94.25 374 ILE A N 1
ATOM 2997 C CA . ILE A 1 374 ? -7.880 -5.079 22.340 1.00 94.25 374 ILE A CA 1
ATOM 2998 C C . ILE A 1 374 ? -6.610 -4.259 22.576 1.00 94.25 374 ILE A C 1
ATOM 3000 O O . ILE A 1 374 ? -5.642 -4.745 23.163 1.00 94.25 374 ILE A O 1
ATOM 3004 N N . ARG A 1 375 ? -6.640 -2.987 22.170 1.00 94.88 375 ARG A N 1
ATOM 3005 C CA . ARG A 1 375 ? -5.668 -1.965 22.591 1.00 94.88 375 ARG A CA 1
ATOM 3006 C C . ARG A 1 375 ? -6.371 -0.916 23.435 1.00 94.88 375 ARG A C 1
ATOM 3008 O O . ARG A 1 375 ? -7.545 -0.643 23.217 1.00 94.88 375 ARG A O 1
ATOM 3015 N N . THR A 1 376 ? -5.664 -0.325 24.385 1.00 96.06 376 THR A N 1
ATOM 3016 C CA . THR A 1 376 ? -6.218 0.708 25.265 1.00 96.06 376 THR A CA 1
ATOM 3017 C C . THR A 1 376 ? -5.394 1.980 25.179 1.00 96.06 376 THR A C 1
ATOM 3019 O O . THR A 1 376 ? -4.168 1.905 25.241 1.00 96.06 376 THR A O 1
ATOM 3022 N N . ILE A 1 377 ? -6.059 3.128 25.074 1.00 96.56 377 ILE A N 1
ATOM 3023 C CA . ILE A 1 377 ? -5.429 4.450 25.085 1.00 96.56 377 ILE A CA 1
ATOM 3024 C C . ILE A 1 377 ? -6.082 5.276 26.185 1.00 96.56 377 ILE A C 1
ATOM 3026 O O . ILE A 1 377 ? -7.295 5.486 26.176 1.00 96.56 377 ILE A O 1
ATOM 3030 N N . GLU A 1 378 ? -5.272 5.713 27.141 1.00 96.19 378 GLU A N 1
ATOM 3031 C CA . GLU A 1 378 ? -5.671 6.653 28.184 1.00 96.19 378 GLU A CA 1
ATOM 3032 C C . GLU A 1 378 ? -5.499 8.083 27.670 1.00 96.19 378 GLU A C 1
ATOM 3034 O O . GLU A 1 378 ? -4.509 8.392 27.003 1.00 96.19 378 GLU A O 1
ATOM 3039 N N . PHE A 1 379 ? -6.468 8.949 27.959 1.00 96.81 379 PHE A N 1
ATOM 3040 C CA . PHE A 1 379 ? -6.400 10.358 27.588 1.00 96.81 379 PHE A CA 1
ATOM 3041 C C . PHE A 1 379 ? -7.207 11.240 28.534 1.00 96.81 379 PHE A C 1
ATOM 3043 O O . PHE A 1 379 ? -8.168 10.785 29.153 1.00 96.81 379 PHE A O 1
ATOM 3050 N N . SER A 1 380 ? -6.835 12.518 28.630 1.00 96.12 380 SER A N 1
ATOM 3051 C CA . SER A 1 380 ? -7.584 13.506 29.406 1.00 96.12 380 SER A CA 1
ATOM 3052 C C . SER A 1 380 ? -8.367 14.456 28.503 1.00 96.12 380 SER A C 1
ATOM 3054 O O . SER A 1 380 ? -7.857 14.913 27.479 1.00 96.12 380 SER A O 1
ATOM 3056 N N . VAL A 1 381 ? -9.602 14.768 28.887 1.00 96.75 381 VAL A N 1
ATOM 3057 C CA . VAL A 1 381 ? -10.506 15.711 28.210 1.00 96.75 381 VAL A CA 1
ATOM 3058 C C . VAL A 1 381 ? -11.252 16.537 29.264 1.00 96.75 381 VAL A C 1
ATOM 3060 O O . VAL A 1 381 ? -11.422 16.078 30.391 1.00 96.75 381 VAL A O 1
ATOM 3063 N N . GLY A 1 382 ? -11.651 17.768 28.942 1.00 95.44 382 GLY A N 1
ATOM 3064 C CA . GLY A 1 382 ? -12.428 18.601 29.863 1.00 95.44 382 GLY A CA 1
ATOM 3065 C C . GLY A 1 382 ? -13.836 18.042 30.089 1.00 95.44 382 GLY A C 1
ATOM 3066 O O . GLY A 1 382 ? -14.521 17.696 29.129 1.00 95.44 382 GLY A O 1
ATOM 3067 N N . ASP A 1 383 ? -14.267 17.962 31.346 1.00 93.62 383 ASP A N 1
ATOM 3068 C CA . ASP A 1 383 ? -15.660 17.696 31.709 1.00 93.62 383 ASP A CA 1
ATOM 3069 C C . ASP A 1 383 ? -16.561 18.919 31.436 1.00 93.62 383 ASP A C 1
ATOM 3071 O O . ASP A 1 383 ? -16.111 19.965 30.957 1.00 93.62 383 ASP A O 1
ATOM 3075 N N . ALA A 1 384 ? -17.846 18.819 31.787 1.00 89.62 384 ALA A N 1
ATOM 3076 C CA . ALA A 1 384 ? -18.800 19.925 31.653 1.00 89.62 384 ALA A CA 1
ATOM 3077 C C . ALA A 1 384 ? -18.400 21.207 32.422 1.00 89.62 384 ALA A C 1
ATOM 3079 O O . ALA A 1 384 ? -18.875 22.294 32.096 1.00 89.62 384 ALA A O 1
ATOM 3080 N N . ASN A 1 385 ? -17.520 21.101 33.423 1.00 91.19 385 ASN A N 1
ATOM 3081 C CA . ASN A 1 385 ? -16.998 22.222 34.206 1.00 91.19 385 ASN A CA 1
ATOM 3082 C C . ASN A 1 385 ? -15.614 22.693 33.716 1.00 91.19 385 ASN A C 1
ATOM 3084 O O . ASN A 1 385 ? -15.009 23.565 34.343 1.00 91.19 385 ASN A O 1
ATOM 3088 N N . GLY A 1 386 ? -15.082 22.104 32.641 1.00 90.31 386 GLY A N 1
ATOM 3089 C CA . GLY A 1 386 ? -13.729 22.351 32.141 1.00 90.31 386 GLY A CA 1
ATOM 3090 C C . GLY A 1 386 ? -12.616 21.733 32.996 1.00 90.31 386 GLY A C 1
ATOM 3091 O O . GLY A 1 386 ? -11.442 22.034 32.778 1.00 90.31 386 GLY A O 1
ATOM 3092 N N . SER A 1 387 ? -12.953 20.885 33.969 1.00 93.75 387 SER A N 1
ATOM 3093 C CA . SER A 1 387 ? -11.976 20.148 34.771 1.00 93.75 387 SER A CA 1
ATOM 3094 C C . SER A 1 387 ? -11.459 18.931 33.999 1.00 93.75 387 SER A C 1
ATOM 3096 O O . SER A 1 387 ? -12.227 18.296 33.279 1.00 93.75 387 SER A O 1
ATOM 3098 N N . PRO A 1 388 ? -10.169 18.571 34.121 1.00 94.12 388 PRO A N 1
ATOM 3099 C CA . PRO A 1 388 ? -9.623 17.421 33.411 1.00 94.12 388 PRO A CA 1
ATOM 3100 C C . PRO A 1 388 ? -10.239 16.116 33.933 1.00 94.12 388 PRO A C 1
ATOM 3102 O O . PRO A 1 388 ? -10.094 15.770 35.105 1.00 94.12 388 PRO A O 1
ATOM 3105 N N . ALA A 1 389 ? -10.880 15.372 33.039 1.00 95.94 389 ALA A N 1
ATOM 3106 C CA . ALA A 1 389 ? -11.440 14.051 33.272 1.00 95.94 389 ALA A CA 1
ATOM 3107 C C . ALA A 1 389 ? -10.627 12.997 32.508 1.00 95.94 389 ALA A C 1
ATOM 3109 O O . ALA A 1 389 ? -10.287 13.183 31.338 1.00 95.94 389 ALA A O 1
ATOM 3110 N N . THR A 1 390 ? -10.292 11.888 33.171 1.00 96.44 390 THR A N 1
ATOM 3111 C CA . THR A 1 390 ? -9.532 10.785 32.556 1.00 96.44 390 THR A CA 1
ATOM 3112 C C . THR A 1 390 ? -10.489 9.832 31.857 1.00 96.44 390 THR A C 1
ATOM 3114 O O . THR A 1 390 ? -11.406 9.318 32.489 1.00 96.44 390 THR A O 1
ATOM 3117 N N . CYS A 1 391 ? -10.273 9.573 30.574 1.00 97.56 391 CYS A N 1
ATOM 3118 C CA . CYS A 1 391 ? -11.063 8.659 29.756 1.00 97.56 391 CYS A CA 1
ATOM 3119 C C . CYS A 1 391 ? -10.185 7.528 29.200 1.00 97.56 391 CYS A C 1
ATOM 3121 O O . CYS A 1 391 ? -8.955 7.615 29.184 1.00 97.56 391 CYS A O 1
ATOM 3123 N N . LEU A 1 392 ? -10.827 6.457 28.731 1.00 97.69 392 LEU A N 1
ATOM 3124 C CA . LEU A 1 392 ? -10.148 5.300 28.144 1.00 97.69 392 LEU A CA 1
ATOM 3125 C C . LEU A 1 392 ? -10.804 4.905 26.820 1.00 97.69 392 LEU A C 1
ATOM 3127 O O . LEU A 1 392 ? -11.977 4.545 26.792 1.00 97.69 392 LEU A O 1
ATOM 3131 N N . ALA A 1 393 ? -10.038 4.900 25.734 1.00 98.00 393 ALA A N 1
ATOM 3132 C CA . ALA A 1 393 ? -10.455 4.322 24.462 1.00 98.00 393 ALA A CA 1
ATOM 3133 C C . ALA A 1 393 ? -10.001 2.860 24.401 1.00 98.00 393 ALA A C 1
ATOM 3135 O O . ALA A 1 393 ? -8.808 2.572 24.470 1.00 98.00 393 ALA A O 1
ATOM 3136 N N . ILE A 1 394 ? -10.945 1.929 24.265 1.00 97.69 394 ILE A N 1
ATOM 3137 C CA . ILE A 1 394 ? -10.683 0.501 24.061 1.00 97.69 394 ILE A CA 1
ATOM 3138 C C . ILE A 1 394 ? -10.900 0.199 22.580 1.00 97.69 394 ILE A C 1
ATOM 3140 O O . ILE A 1 394 ? -12.033 0.082 22.111 1.00 97.69 394 ILE A O 1
ATOM 3144 N N . LEU A 1 395 ? -9.802 0.084 21.843 1.00 97.31 395 LEU A N 1
ATOM 3145 C CA . LEU A 1 395 ? -9.786 -0.178 20.413 1.00 97.31 395 LEU A CA 1
ATOM 3146 C C . LEU A 1 395 ? -9.921 -1.669 20.143 1.00 97.31 395 LEU A C 1
ATOM 3148 O O . LEU A 1 395 ? -9.184 -2.488 20.696 1.00 97.31 395 LEU A O 1
ATOM 3152 N N . VAL A 1 396 ? -10.813 -2.003 19.219 1.00 96.50 396 VAL A N 1
ATOM 3153 C CA . VAL A 1 396 ? -11.049 -3.361 18.746 1.00 96.50 396 VAL A CA 1
ATOM 3154 C C . VAL A 1 396 ? -10.791 -3.412 17.238 1.00 96.50 396 VAL A C 1
ATOM 3156 O O . VAL A 1 396 ? -11.503 -2.752 16.477 1.00 96.50 396 VAL A O 1
ATOM 3159 N N . PRO A 1 397 ? -9.793 -4.179 16.773 1.00 94.38 397 PRO A N 1
ATOM 3160 C CA . PRO A 1 397 ? -9.487 -4.275 15.356 1.00 94.38 397 PRO A CA 1
ATOM 3161 C C . PRO A 1 397 ? -10.520 -5.143 14.635 1.00 94.38 397 PRO A C 1
ATOM 3163 O O . PRO A 1 397 ? -11.137 -6.039 15.218 1.00 94.38 397 PRO A O 1
ATOM 3166 N N . GLU A 1 398 ? -10.662 -4.929 13.331 1.00 92.75 398 GLU A N 1
ATOM 3167 C CA . GLU A 1 398 ? -11.278 -5.922 12.457 1.00 92.75 398 GLU A CA 1
ATOM 3168 C C . GLU A 1 398 ? -10.399 -7.171 12.446 1.00 92.75 398 GLU A C 1
ATOM 3170 O O . GLU A 1 398 ? -9.176 -7.082 12.383 1.00 92.75 398 GLU A O 1
ATOM 3175 N N . THR A 1 399 ? -11.010 -8.346 12.509 1.00 91.25 399 THR A N 1
ATOM 3176 C CA . THR A 1 399 ? -10.288 -9.626 12.464 1.00 91.25 399 THR A CA 1
ATOM 3177 C C . THR A 1 399 ? -10.621 -10.362 11.181 1.00 91.25 399 THR A C 1
ATOM 3179 O O . THR A 1 399 ? -11.728 -10.219 10.670 1.00 91.25 399 THR A O 1
ATOM 3182 N N . SER A 1 400 ? -9.699 -11.188 10.694 1.00 86.94 400 SER A N 1
ATOM 3183 C CA . SER A 1 400 ? -9.869 -11.966 9.463 1.00 86.94 400 SER A CA 1
ATOM 3184 C C . SER A 1 400 ? -10.791 -13.176 9.615 1.00 86.94 400 SER A C 1
ATOM 3186 O O . SER A 1 400 ? -11.555 -13.500 8.713 1.00 86.94 400 SER A O 1
ATOM 3188 N N . ALA A 1 401 ? -10.777 -13.814 10.786 1.00 90.00 401 ALA A N 1
ATOM 3189 C CA . ALA A 1 401 ? -11.625 -14.959 11.108 1.00 90.00 401 ALA A CA 1
ATOM 3190 C C . ALA A 1 401 ? -12.809 -14.558 12.007 1.00 90.00 401 ALA A C 1
ATOM 3192 O O . ALA A 1 401 ? -12.677 -13.617 12.798 1.00 90.00 401 ALA A O 1
ATOM 3193 N N . PRO A 1 402 ? -13.965 -15.248 11.935 1.00 92.94 402 PRO A N 1
ATOM 3194 C CA . PRO A 1 402 ? -15.092 -15.011 12.835 1.00 92.94 402 PRO A CA 1
ATOM 3195 C C . PRO A 1 402 ? -14.701 -15.075 14.312 1.00 92.94 402 PRO A C 1
ATOM 3197 O O . PRO A 1 402 ? -14.202 -16.088 14.799 1.00 92.94 4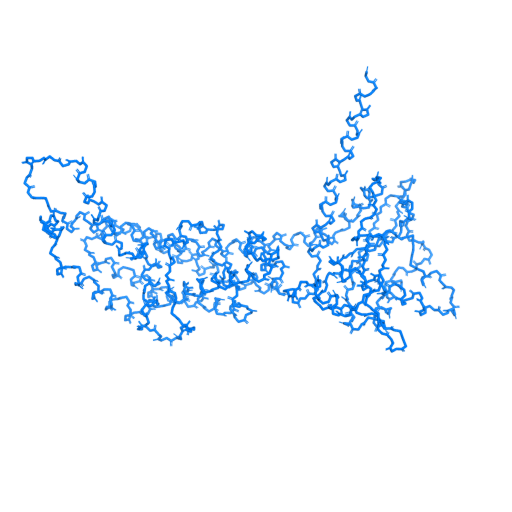02 PRO A O 1
ATOM 3200 N N . MET A 1 403 ? -14.986 -14.003 15.048 1.00 93.69 403 MET A N 1
ATOM 3201 C CA . MET A 1 403 ? -14.746 -13.934 16.484 1.00 93.69 403 MET A CA 1
ATOM 3202 C C . MET A 1 403 ? -15.932 -14.511 17.240 1.00 93.69 403 MET A C 1
ATOM 3204 O O . MET A 1 403 ? -17.059 -14.028 17.104 1.00 93.69 403 MET A O 1
ATOM 3208 N N . SER A 1 404 ? -15.666 -15.528 18.059 1.00 94.94 404 SER A N 1
ATOM 3209 C CA . SER A 1 404 ? -16.653 -16.109 18.966 1.00 94.94 404 SER A CA 1
ATOM 3210 C C . SER A 1 404 ? -16.349 -15.773 20.418 1.00 94.94 404 SER A C 1
ATOM 3212 O O . SER A 1 404 ? -15.184 -15.799 20.823 1.00 94.94 404 SER A O 1
ATOM 3214 N N . VAL A 1 405 ? -17.402 -15.604 21.211 1.00 95.00 405 VAL A N 1
ATOM 3215 C CA . VAL A 1 405 ? -17.331 -15.594 22.674 1.00 95.00 405 VAL A CA 1
ATOM 3216 C C . VAL A 1 405 ? -17.828 -16.929 23.210 1.00 95.00 405 VAL A C 1
ATOM 3218 O O . VAL A 1 405 ? -18.850 -17.436 22.743 1.00 95.00 405 VAL A O 1
ATOM 3221 N N . GLU A 1 406 ? -17.131 -17.492 24.193 1.00 93.56 406 GLU A N 1
ATOM 3222 C CA . GLU A 1 406 ? -17.493 -18.761 24.818 1.00 93.56 406 GLU A CA 1
ATOM 3223 C C . GLU A 1 406 ? -18.060 -18.567 26.232 1.00 93.56 406 GLU A C 1
ATOM 3225 O O . GLU A 1 406 ? -17.502 -17.863 27.084 1.00 93.56 406 GLU A O 1
ATOM 3230 N N . LEU A 1 407 ? -19.176 -19.247 26.503 1.00 92.38 407 LEU A N 1
ATOM 3231 C CA . LEU A 1 407 ? -19.713 -19.405 27.849 1.00 92.38 407 LEU A CA 1
ATOM 3232 C C . LEU A 1 407 ? -20.218 -20.831 28.041 1.00 92.38 407 LEU A C 1
ATOM 3234 O O . LEU A 1 407 ? -21.206 -21.232 27.432 1.00 92.38 407 LEU A O 1
ATOM 3238 N N . ARG A 1 408 ? -19.566 -21.576 28.943 1.00 90.31 408 ARG A N 1
ATOM 3239 C CA . ARG A 1 408 ? -19.947 -22.954 29.309 1.00 90.31 408 ARG A CA 1
ATOM 3240 C C . ARG A 1 408 ? -20.038 -23.886 28.085 1.00 90.31 408 ARG A C 1
ATOM 3242 O O . ARG A 1 408 ? -20.986 -24.657 27.974 1.00 90.31 408 ARG A O 1
ATOM 3249 N N . GLY A 1 409 ? -19.081 -23.780 27.160 1.00 89.75 409 GLY A N 1
ATOM 3250 C CA . GLY A 1 409 ? -19.020 -24.584 25.934 1.00 89.75 409 GLY A CA 1
A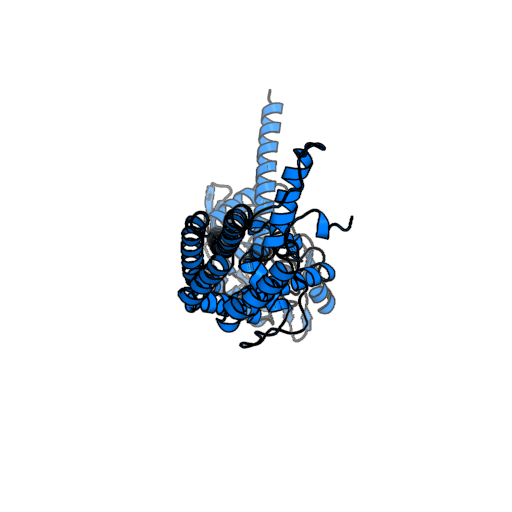TOM 3251 C C . GLY A 1 409 ? -19.954 -24.136 24.803 1.00 89.75 409 GLY A C 1
ATOM 3252 O O . GLY A 1 409 ? -19.880 -24.688 23.710 1.00 89.75 409 GLY A O 1
ATOM 3253 N N . ALA A 1 410 ? -20.818 -23.139 25.025 1.00 92.69 410 ALA A N 1
ATOM 3254 C CA . ALA A 1 410 ? -21.614 -22.535 23.961 1.00 92.69 410 ALA A CA 1
ATOM 3255 C C . ALA A 1 410 ? -20.850 -21.375 23.307 1.00 92.69 410 ALA A C 1
ATOM 3257 O O . ALA A 1 410 ? -20.314 -20.511 24.007 1.00 92.69 410 ALA A O 1
ATOM 3258 N N . HIS A 1 411 ? -20.851 -21.349 21.972 1.00 93.75 411 HIS A N 1
ATOM 3259 C CA . HIS A 1 411 ? -20.220 -20.310 21.160 1.00 93.75 411 HIS A CA 1
ATOM 3260 C C . HIS A 1 411 ? -21.249 -19.312 20.642 1.00 93.75 411 HIS A C 1
ATOM 3262 O O . HIS A 1 411 ? -22.289 -19.693 20.105 1.00 93.75 411 HIS A O 1
ATOM 3268 N N . TYR A 1 412 ? -20.917 -18.032 20.758 1.00 95.69 412 TYR A N 1
ATOM 3269 C CA . TYR A 1 412 ? -21.736 -16.927 20.279 1.00 95.69 412 TYR A CA 1
ATOM 3270 C C . TYR A 1 412 ? -20.919 -16.080 19.315 1.00 95.69 412 TYR A C 1
ATOM 3272 O O . TYR A 1 412 ? -19.794 -15.706 19.640 1.00 95.69 412 TYR A O 1
ATOM 3280 N N . TYR A 1 413 ? -21.498 -15.741 18.164 1.00 96.19 413 TYR A N 1
ATOM 3281 C CA . TYR A 1 413 ? -20.870 -14.885 17.159 1.00 96.19 413 TYR A CA 1
ATOM 3282 C C . TYR A 1 413 ? -21.641 -13.568 17.050 1.00 96.19 413 TYR A C 1
ATOM 3284 O O . TYR A 1 413 ? -22.520 -13.429 16.193 1.00 96.19 413 TYR A O 1
ATOM 3292 N N . PRO A 1 414 ? -21.404 -12.619 17.968 1.00 96.19 414 PRO A N 1
ATOM 3293 C CA . PRO A 1 414 ? -22.088 -11.341 17.926 1.00 96.19 414 PRO A CA 1
ATOM 3294 C C . PRO A 1 414 ? -21.574 -10.495 16.754 1.00 96.19 414 PRO A C 1
ATOM 3296 O O . PRO A 1 414 ? -20.398 -10.562 16.397 1.00 96.19 414 PRO A O 1
ATOM 3299 N N . ILE A 1 415 ? -22.459 -9.693 16.169 1.00 94.31 415 ILE A N 1
ATOM 3300 C CA . ILE A 1 415 ? -22.153 -8.687 15.144 1.00 94.31 415 ILE A CA 1
ATOM 3301 C C . ILE A 1 415 ? -22.823 -7.380 15.572 1.00 94.31 415 ILE A C 1
ATOM 3303 O O . ILE A 1 415 ? -23.992 -7.392 15.975 1.00 94.31 415 ILE A O 1
ATOM 3307 N N . ARG A 1 416 ? -22.097 -6.262 15.496 1.00 93.00 416 ARG A N 1
ATOM 3308 C CA . ARG A 1 416 ? -22.660 -4.933 15.763 1.00 93.00 416 ARG A CA 1
ATOM 3309 C C . ARG A 1 416 ? -23.582 -4.517 14.606 1.00 93.00 416 ARG A C 1
ATOM 3311 O O . ARG A 1 416 ? -23.256 -4.737 13.445 1.00 93.00 416 ARG A O 1
ATOM 3318 N N . LYS A 1 417 ? -24.752 -3.964 14.926 1.00 89.88 417 LYS A N 1
ATOM 3319 C CA . LYS A 1 417 ? -25.687 -3.360 13.963 1.00 89.88 417 LYS A CA 1
ATOM 3320 C C . LYS A 1 417 ? -26.263 -2.089 14.576 1.00 89.88 417 LYS A C 1
ATOM 3322 O O . LYS A 1 417 ? -27.096 -2.164 15.483 1.00 89.88 417 LYS A O 1
ATOM 3327 N N . GLY A 1 418 ? -25.805 -0.935 14.090 1.00 86.81 418 GLY A N 1
ATOM 3328 C CA . GLY A 1 418 ? -26.078 0.355 14.730 1.00 86.81 418 GLY A CA 1
ATOM 3329 C C . GLY A 1 418 ? -25.595 0.368 16.193 1.00 86.81 418 GLY A C 1
ATOM 3330 O O . GLY A 1 418 ? -24.520 -0.171 16.471 1.00 86.81 418 GLY A O 1
ATOM 3331 N N . PRO A 1 419 ? -26.383 0.895 17.149 1.00 84.38 419 PRO A N 1
ATOM 3332 C CA . PRO A 1 419 ? -26.007 0.894 18.567 1.00 84.38 419 PRO A CA 1
ATOM 3333 C C . PRO A 1 419 ? -26.168 -0.485 19.238 1.00 84.38 419 PRO A C 1
ATOM 3335 O O . PRO A 1 419 ? -25.775 -0.677 20.384 1.00 84.38 419 PRO A O 1
ATOM 3338 N N . GLY A 1 420 ? -26.769 -1.463 18.553 1.00 89.44 420 GLY A N 1
ATOM 3339 C CA . GLY A 1 420 ? -27.060 -2.783 19.106 1.00 89.44 420 GLY A CA 1
ATOM 3340 C C . GLY A 1 420 ? -26.102 -3.879 18.640 1.00 89.44 420 GLY A C 1
ATOM 3341 O O . GLY A 1 420 ? -25.264 -3.701 17.756 1.00 89.44 420 GLY A O 1
ATOM 3342 N N . LYS A 1 421 ? -26.285 -5.075 19.206 1.00 93.75 421 LYS A N 1
ATOM 3343 C CA . LYS A 1 421 ? -25.608 -6.311 18.789 1.00 93.75 421 LYS A CA 1
ATOM 3344 C C . LYS A 1 421 ? -26.623 -7.406 18.495 1.00 93.75 421 LYS A C 1
ATOM 3346 O O . LYS A 1 421 ? -27.577 -7.589 19.249 1.00 93.75 421 LYS A O 1
ATOM 3351 N N . ILE A 1 422 ? -26.399 -8.155 17.420 1.00 94.12 422 ILE A N 1
ATOM 3352 C CA . ILE A 1 422 ? -27.188 -9.343 17.075 1.00 94.12 422 ILE A CA 1
ATOM 3353 C C . ILE A 1 422 ? -26.321 -10.594 17.151 1.00 94.12 422 ILE A C 1
ATOM 3355 O O . ILE A 1 422 ? -25.114 -10.532 16.936 1.00 94.12 422 ILE A O 1
ATOM 3359 N N . SER A 1 423 ? -26.935 -11.738 17.444 1.00 93.38 423 SER A N 1
ATOM 3360 C CA . SER A 1 423 ? -26.261 -13.030 17.311 1.00 93.38 423 SER A CA 1
ATOM 3361 C C . SER A 1 423 ? -26.353 -13.508 15.866 1.00 93.38 423 SER A C 1
ATOM 3363 O O . SER A 1 423 ? -27.430 -13.469 15.274 1.00 93.38 423 SER A O 1
ATOM 3365 N N . SER A 1 424 ? -25.241 -13.993 15.326 1.00 93.88 424 SER A N 1
ATOM 3366 C CA . SER A 1 424 ? -25.147 -14.562 13.983 1.00 93.88 424 SER A CA 1
ATOM 3367 C C . SER A 1 424 ? -24.581 -15.985 14.025 1.00 93.88 424 SER A C 1
ATOM 3369 O O . SER A 1 424 ? -24.181 -16.477 15.085 1.00 93.88 424 SER A O 1
ATOM 3371 N N . SER A 1 425 ? -24.564 -16.662 12.879 1.00 94.12 425 SER A N 1
ATOM 3372 C CA . SER A 1 425 ? -23.848 -17.932 12.712 1.00 94.12 425 SER A CA 1
ATOM 3373 C C . SER A 1 425 ? -22.392 -17.703 12.299 1.00 94.12 425 SER A C 1
ATOM 3375 O O . SER A 1 425 ? -22.059 -16.679 11.705 1.00 94.12 425 SER A O 1
ATOM 3377 N N . HIS A 1 426 ? -21.530 -18.691 12.561 1.00 93.00 426 HIS A N 1
ATOM 3378 C CA . HIS A 1 426 ? -20.139 -18.679 12.097 1.00 93.00 426 HIS A CA 1
ATOM 3379 C C . HIS A 1 426 ? -20.039 -18.406 10.589 1.00 93.00 426 HIS A C 1
ATOM 3381 O O . HIS A 1 426 ? -19.253 -17.558 10.179 1.00 93.00 426 HIS A O 1
ATOM 3387 N N . GLN A 1 427 ? -20.859 -19.094 9.784 1.00 92.00 427 GLN A N 1
ATOM 3388 C CA . GLN A 1 427 ? -20.829 -18.970 8.327 1.00 92.00 427 GLN A CA 1
ATOM 3389 C C . GLN A 1 427 ? -21.203 -17.558 7.878 1.00 92.00 427 GLN A C 1
ATOM 3391 O O . GLN A 1 427 ? -20.442 -16.933 7.159 1.00 92.00 427 GLN A O 1
ATOM 3396 N N . GLN A 1 428 ? -22.303 -17.007 8.395 1.00 90.50 428 GLN A N 1
ATOM 3397 C CA . GLN A 1 428 ? -22.719 -15.644 8.054 1.00 90.50 428 GLN A CA 1
ATOM 3398 C C . GLN A 1 428 ? -21.676 -14.596 8.441 1.00 90.50 428 GLN A C 1
ATOM 3400 O O . GLN A 1 428 ? -21.551 -13.579 7.769 1.00 90.50 428 GLN A O 1
ATOM 3405 N N . VAL A 1 429 ? -20.956 -14.792 9.548 1.00 90.06 429 VAL A N 1
ATOM 3406 C CA . VAL A 1 429 ? -19.860 -13.885 9.911 1.00 90.06 429 VAL A CA 1
ATOM 3407 C C . VAL A 1 429 ? -18.725 -14.049 8.910 1.00 90.06 429 VAL A C 1
ATOM 3409 O O . VAL A 1 429 ? -18.267 -13.047 8.386 1.00 90.06 429 VAL A O 1
ATOM 3412 N N . ALA A 1 430 ? -18.311 -15.286 8.619 1.00 89.00 430 ALA A N 1
ATOM 3413 C CA . ALA A 1 430 ? -17.235 -15.585 7.676 1.00 89.00 430 ALA A CA 1
ATOM 3414 C C . ALA A 1 430 ? -17.502 -14.988 6.287 1.00 89.00 430 ALA A C 1
ATOM 3416 O O . ALA A 1 430 ? -16.610 -14.369 5.720 1.00 89.00 430 ALA A O 1
ATOM 3417 N N . ASP A 1 431 ? -18.740 -15.091 5.800 1.00 85.19 431 ASP A N 1
ATOM 3418 C CA . ASP A 1 431 ? -19.166 -14.544 4.508 1.00 85.19 431 ASP A CA 1
ATOM 3419 C C . ASP A 1 431 ? -19.067 -13.008 4.456 1.00 85.19 431 ASP A C 1
ATOM 3421 O O . ASP A 1 431 ? -18.886 -12.436 3.387 1.00 85.19 431 ASP A O 1
ATOM 3425 N N . ASN A 1 432 ? -19.169 -12.332 5.608 1.00 81.88 432 ASN A N 1
ATOM 3426 C CA . ASN A 1 432 ? -19.081 -10.872 5.719 1.00 81.88 432 ASN A CA 1
ATOM 3427 C C . ASN A 1 432 ? -17.659 -10.358 6.002 1.00 81.88 432 ASN A C 1
ATOM 3429 O O . ASN A 1 432 ? -17.458 -9.143 6.071 1.00 81.88 432 ASN A O 1
ATOM 3433 N N . LYS A 1 433 ? -16.677 -11.243 6.217 1.00 82.56 433 LYS A N 1
ATOM 3434 C CA . LYS A 1 433 ? -15.298 -10.840 6.519 1.00 82.56 433 LYS A CA 1
ATOM 3435 C C . LYS A 1 433 ? -14.462 -10.672 5.263 1.00 82.56 433 LYS A C 1
ATOM 3437 O O . LYS A 1 433 ? -14.600 -11.418 4.298 1.00 82.56 433 LYS A O 1
ATOM 3442 N N . SER A 1 434 ? -13.527 -9.723 5.317 1.00 66.06 434 SER A N 1
ATOM 3443 C CA . SER A 1 434 ? -12.494 -9.597 4.291 1.00 66.06 434 SER A CA 1
ATOM 3444 C C . SER A 1 434 ? -11.574 -10.817 4.338 1.00 66.06 434 SER A C 1
ATOM 3446 O O . SER A 1 434 ? -10.826 -11.002 5.301 1.00 66.06 434 SER A O 1
ATOM 3448 N N . GLN A 1 435 ? -11.614 -11.637 3.285 1.00 64.06 435 GLN A N 1
ATOM 3449 C CA . GLN A 1 435 ? -10.783 -12.840 3.148 1.00 64.06 435 GLN A CA 1
ATOM 3450 C C . GLN A 1 435 ? -9.277 -12.525 3.056 1.00 64.06 435 GLN A C 1
ATOM 3452 O O . GLN A 1 435 ? -8.450 -13.425 3.185 1.00 64.06 435 GLN A O 1
ATOM 3457 N N . PHE A 1 436 ? -8.912 -11.252 2.869 1.00 58.88 436 PHE A N 1
ATOM 3458 C CA . PHE A 1 436 ? -7.537 -10.813 2.615 1.00 58.88 436 PHE A CA 1
ATOM 3459 C C . PHE A 1 436 ? -6.845 -10.198 3.821 1.00 58.88 436 PHE A C 1
ATOM 3461 O O . PHE A 1 436 ? -5.625 -10.027 3.794 1.00 58.88 436 PHE A O 1
ATOM 3468 N N . LEU A 1 437 ? -7.580 -9.904 4.898 1.00 66.19 437 LEU A N 1
ATOM 3469 C CA . LEU A 1 437 ? -6.934 -9.577 6.162 1.00 66.19 437 LEU A CA 1
ATOM 3470 C C . LEU A 1 437 ? -6.132 -10.804 6.607 1.00 66.19 437 LEU A C 1
ATOM 3472 O O . LEU A 1 437 ? -6.688 -11.851 6.920 1.00 66.19 437 LEU A O 1
ATOM 3476 N N . LYS A 1 438 ? -4.804 -10.696 6.630 1.00 69.94 438 LYS A N 1
ATOM 3477 C CA . LYS A 1 438 ? -3.952 -11.753 7.198 1.00 69.94 438 LYS A CA 1
ATOM 3478 C C . LYS A 1 438 ? -3.879 -11.652 8.718 1.00 69.94 438 LYS A C 1
ATOM 3480 O O . LYS A 1 438 ? -3.735 -12.659 9.405 1.00 69.94 438 LYS A O 1
ATOM 3485 N N . THR A 1 439 ? -4.005 -10.436 9.239 1.00 77.25 439 THR A N 1
ATOM 3486 C CA . THR A 1 439 ? -3.897 -10.106 10.662 1.00 77.25 439 THR A CA 1
ATOM 3487 C C . THR A 1 439 ? -4.993 -9.125 11.069 1.00 77.25 439 THR A C 1
ATOM 3489 O O . THR A 1 439 ? -5.549 -8.444 10.202 1.00 77.25 439 THR A O 1
ATOM 3492 N N . PRO A 1 440 ? -5.312 -9.022 12.373 1.00 83.50 440 PRO A N 1
ATOM 3493 C CA . PRO A 1 440 ? -6.213 -7.986 12.853 1.00 83.50 440 PRO A CA 1
ATOM 3494 C C . PRO A 1 440 ? -5.726 -6.588 12.447 1.00 83.50 440 PRO A C 1
ATOM 3496 O O . PRO A 1 440 ? -4.527 -6.315 12.520 1.00 83.50 440 PRO A O 1
ATOM 3499 N N . SER A 1 441 ? -6.640 -5.719 12.014 1.00 87.12 441 SER A N 1
ATOM 3500 C CA . SER A 1 441 ? -6.315 -4.388 11.487 1.00 87.12 441 SER A CA 1
ATOM 3501 C C . SER A 1 441 ? -7.235 -3.302 12.045 1.00 87.12 441 SER A C 1
ATOM 3503 O O . SER A 1 441 ? -8.441 -3.501 12.197 1.00 87.12 441 SER A O 1
ATOM 3505 N N . PHE A 1 442 ? -6.659 -2.133 12.330 1.00 91.12 442 PHE A N 1
ATOM 3506 C CA . PHE A 1 442 ? -7.387 -0.930 12.742 1.00 91.12 442 PHE A CA 1
ATOM 3507 C C . PHE A 1 442 ? -7.684 0.021 11.574 1.00 91.12 442 PHE A C 1
ATOM 3509 O O . PHE A 1 442 ? -8.352 1.028 11.785 1.00 91.12 442 PHE A O 1
ATOM 3516 N N . GLU A 1 443 ? -7.236 -0.273 10.347 1.00 86.50 443 GLU A N 1
ATOM 3517 C CA . GLU A 1 443 ? -7.334 0.679 9.225 1.00 86.50 443 GLU A CA 1
ATOM 3518 C C . GLU A 1 443 ? -8.773 1.074 8.903 1.00 86.50 443 GLU A C 1
ATOM 3520 O O . GLU A 1 443 ? -9.087 2.254 8.732 1.00 86.50 443 GLU A O 1
ATOM 3525 N N . ARG A 1 444 ? -9.684 0.097 8.888 1.00 87.31 444 ARG A N 1
ATOM 3526 C CA . ARG A 1 444 ? -11.100 0.361 8.628 1.00 87.31 444 ARG A CA 1
ATOM 3527 C C . ARG A 1 444 ? -11.738 1.194 9.737 1.00 87.31 444 ARG A C 1
ATOM 3529 O O . ARG A 1 444 ? -12.501 2.112 9.441 1.00 87.31 444 ARG A O 1
ATOM 3536 N N . LEU A 1 445 ? -11.402 0.906 10.996 1.00 92.94 445 LEU A N 1
ATOM 3537 C CA . LEU A 1 445 ? -11.854 1.688 12.147 1.00 92.94 445 LEU A CA 1
ATOM 3538 C C . LEU A 1 445 ? -11.368 3.135 12.039 1.00 92.94 445 LEU A C 1
ATOM 3540 O O . LEU A 1 445 ? -12.168 4.063 12.086 1.00 92.94 445 LEU A O 1
ATOM 3544 N N . LYS A 1 446 ? -10.068 3.320 11.833 1.00 93.00 446 LYS A N 1
ATOM 3545 C CA . LYS A 1 446 ? -9.437 4.628 11.690 1.00 93.00 446 LYS A CA 1
ATOM 3546 C C . LYS A 1 446 ? -10.040 5.439 10.549 1.00 93.00 446 LYS A C 1
ATOM 3548 O O . LYS A 1 446 ? -10.426 6.581 10.762 1.00 93.00 446 LYS A O 1
ATOM 3553 N N . SER A 1 447 ? -10.194 4.841 9.367 1.00 88.38 447 SER A N 1
ATOM 3554 C CA . SER A 1 447 ? -10.824 5.496 8.215 1.00 88.38 447 SER A CA 1
ATOM 3555 C C . SER A 1 447 ? -12.250 5.966 8.533 1.00 88.38 447 SER A C 1
ATOM 3557 O O . SER A 1 447 ? -12.595 7.112 8.242 1.00 88.38 447 SER A O 1
ATOM 3559 N N . ARG A 1 448 ? -13.062 5.130 9.199 1.00 93.12 448 ARG A N 1
ATOM 3560 C CA . ARG A 1 448 ? -14.428 5.486 9.626 1.00 93.12 448 ARG A CA 1
ATOM 3561 C C . ARG A 1 448 ? -14.450 6.606 10.669 1.00 93.12 448 ARG A C 1
ATOM 3563 O O . ARG A 1 448 ? -15.293 7.495 10.576 1.00 93.12 448 ARG A O 1
ATOM 3570 N N . LEU A 1 449 ? -13.543 6.575 11.646 1.00 94.75 449 LEU A N 1
ATOM 3571 C CA . LEU A 1 449 ? -13.451 7.605 12.685 1.00 94.75 449 LEU A CA 1
ATOM 3572 C C . LEU A 1 449 ? -12.983 8.948 12.112 1.00 94.75 449 LEU A C 1
ATOM 3574 O O . LEU A 1 449 ? -13.571 9.975 12.437 1.00 94.75 449 LEU A O 1
ATOM 3578 N N . SER A 1 450 ? -11.998 8.954 11.211 1.00 92.31 450 SER A N 1
ATOM 3579 C CA . SER A 1 450 ? -11.562 10.177 10.526 1.00 92.31 450 SER A CA 1
ATOM 3580 C C . SER A 1 450 ? -12.673 10.774 9.660 1.00 92.31 450 SER A C 1
ATOM 3582 O O . SER A 1 450 ? -12.965 11.960 9.787 1.00 92.31 450 SER A O 1
ATOM 3584 N N . ALA A 1 451 ? -13.366 9.954 8.861 1.00 92.06 451 ALA A N 1
ATOM 3585 C CA . ALA A 1 451 ? -14.497 10.415 8.051 1.00 92.06 451 ALA A CA 1
ATOM 3586 C C . ALA A 1 451 ? -15.641 10.977 8.914 1.00 92.06 451 ALA A C 1
ATOM 3588 O O . ALA A 1 451 ? -16.267 11.976 8.560 1.00 92.06 451 ALA A O 1
ATOM 3589 N N . PHE A 1 452 ? -15.903 10.357 10.070 1.00 94.69 452 PHE A N 1
ATOM 3590 C CA . PHE A 1 452 ? -16.860 10.879 11.043 1.00 94.69 452 PHE A CA 1
ATOM 3591 C C . PHE A 1 452 ? -16.444 12.249 11.577 1.00 94.69 452 PHE A C 1
ATOM 3593 O O . PHE A 1 452 ? -17.275 13.153 11.608 1.00 94.69 452 PHE A O 1
ATOM 3600 N N . LEU A 1 453 ? -15.178 12.409 11.977 1.00 94.62 453 LEU A N 1
ATOM 3601 C CA . LEU A 1 453 ? -14.669 13.672 12.508 1.00 94.62 453 LEU A CA 1
ATOM 3602 C C . LEU A 1 453 ? -14.777 14.800 11.486 1.00 94.62 453 LEU A C 1
ATOM 3604 O O . LEU A 1 453 ? -15.298 15.863 11.814 1.00 94.62 453 LEU A O 1
ATOM 3608 N N . GLU A 1 454 ? -14.341 14.562 10.250 1.00 93.88 454 GLU A N 1
ATOM 3609 C CA . GLU A 1 454 ? -14.440 15.538 9.159 1.00 93.88 454 GLU A CA 1
ATOM 3610 C C . GLU A 1 454 ? -15.893 15.961 8.914 1.00 93.88 454 GLU A C 1
ATOM 3612 O O . GLU A 1 454 ? -16.204 17.152 8.844 1.00 93.88 454 GLU A O 1
ATOM 3617 N N . TYR A 1 455 ? -16.804 14.987 8.848 1.00 94.31 455 TYR A N 1
ATOM 3618 C CA . TYR A 1 455 ? -18.224 15.250 8.648 1.00 94.31 455 TYR A CA 1
ATOM 3619 C C . TYR A 1 455 ? -18.855 16.022 9.816 1.00 94.31 455 TYR A C 1
ATOM 3621 O O . TYR A 1 455 ? -19.619 16.966 9.595 1.00 94.31 455 TYR A O 1
ATOM 3629 N N . ALA A 1 456 ? -18.546 15.638 11.056 1.00 94.19 456 ALA A N 1
ATOM 3630 C CA . ALA A 1 456 ? -19.071 16.285 12.253 1.00 94.19 456 ALA A CA 1
ATOM 3631 C C . ALA A 1 456 ? -18.593 17.740 12.361 1.00 94.19 456 ALA A C 1
ATOM 3633 O O . ALA A 1 456 ? -19.422 18.627 12.561 1.00 94.19 456 ALA A O 1
ATOM 3634 N N . ILE A 1 457 ? -17.298 17.994 12.136 1.00 94.19 457 ILE A N 1
ATOM 3635 C CA . ILE A 1 457 ? -16.716 19.345 12.126 1.00 94.19 457 ILE A CA 1
ATOM 3636 C C . ILE A 1 457 ? -17.395 20.207 11.059 1.00 94.19 457 ILE A C 1
ATOM 3638 O O . ILE A 1 457 ? -17.903 21.280 11.377 1.00 94.19 457 ILE A O 1
ATOM 3642 N N . SER A 1 458 ? -17.505 19.706 9.824 1.00 94.38 458 SER A N 1
ATOM 3643 C CA . SER A 1 458 ? -18.160 20.439 8.733 1.00 94.38 458 SER A CA 1
ATOM 3644 C C . SER A 1 458 ? -19.617 20.802 9.057 1.00 94.38 458 SER A C 1
ATOM 3646 O O . SER A 1 458 ? -20.087 21.891 8.720 1.00 94.38 458 SER A O 1
ATOM 3648 N N . ARG A 1 459 ? -20.352 19.920 9.751 1.00 93.88 459 ARG A N 1
ATOM 3649 C CA . ARG A 1 459 ? -21.719 20.224 10.202 1.00 93.88 459 ARG A CA 1
ATOM 3650 C C . ARG A 1 459 ? -21.774 21.271 11.307 1.00 93.88 459 ARG A C 1
ATOM 3652 O O . ARG A 1 459 ? -22.683 22.097 11.276 1.00 93.88 459 ARG A O 1
ATOM 3659 N N . MET A 1 460 ? -20.845 21.234 12.258 1.00 92.44 460 MET A N 1
ATOM 3660 C CA . MET A 1 460 ? -20.763 22.228 13.331 1.00 92.44 460 MET A CA 1
ATOM 3661 C C . MET A 1 460 ? -20.436 23.617 12.772 1.00 92.44 460 MET A C 1
ATOM 3663 O O . MET A 1 460 ? -21.096 24.587 13.131 1.00 92.44 460 MET A O 1
ATOM 3667 N N . GLU A 1 461 ? -19.491 23.706 11.833 1.00 93.19 461 GLU A N 1
ATOM 3668 C CA . GLU A 1 461 ? -19.150 24.957 11.143 1.00 93.19 461 GLU A CA 1
ATOM 3669 C C . GLU A 1 461 ? -20.358 25.537 10.402 1.00 93.19 461 GLU A C 1
ATOM 3671 O O . GLU A 1 461 ? -20.658 26.721 10.535 1.00 93.19 461 GLU A O 1
ATOM 3676 N N . LYS A 1 462 ? -21.105 24.694 9.679 1.00 92.50 462 LYS A N 1
ATOM 3677 C CA . LYS A 1 462 ? -22.316 25.133 8.980 1.00 92.50 462 LYS A CA 1
ATOM 3678 C C . LYS A 1 462 ? -23.398 25.639 9.941 1.00 92.50 462 LYS A C 1
ATOM 3680 O O . LYS A 1 462 ? -24.008 26.666 9.669 1.00 92.50 462 LYS A O 1
ATOM 3685 N N . ALA A 1 463 ? -23.618 24.946 11.059 1.00 90.50 463 ALA A N 1
ATOM 3686 C CA . ALA A 1 463 ? -24.601 25.361 12.059 1.00 90.50 463 ALA A CA 1
ATOM 3687 C C . ALA A 1 463 ? -24.246 26.713 12.704 1.00 90.50 463 ALA A C 1
ATOM 3689 O O . ALA A 1 463 ? -25.140 27.509 12.972 1.00 90.50 463 ALA A O 1
ATOM 3690 N N . ASN A 1 464 ? -22.955 26.994 12.911 1.00 89.56 464 ASN A N 1
ATOM 3691 C CA . ASN A 1 464 ? -22.508 28.289 13.426 1.00 89.56 464 ASN A CA 1
ATOM 3692 C C . ASN A 1 464 ? -22.780 29.425 12.429 1.00 89.56 464 ASN A C 1
ATOM 3694 O O . ASN A 1 464 ? -23.310 30.456 12.827 1.00 89.56 464 ASN A O 1
ATOM 3698 N N . VAL A 1 465 ? -22.500 29.211 11.138 1.00 91.50 465 VAL A N 1
ATOM 3699 C CA . VAL A 1 465 ? -22.789 30.201 10.082 1.00 91.50 465 VAL A CA 1
ATOM 3700 C C . VAL A 1 465 ? -24.292 30.472 9.959 1.00 91.50 465 VAL A C 1
ATOM 3702 O O . VAL A 1 465 ? -24.702 31.624 9.837 1.00 91.50 465 VAL A O 1
ATOM 3705 N N . ASP A 1 466 ? -25.123 29.427 10.014 1.00 89.38 466 ASP A N 1
ATOM 3706 C CA . ASP A 1 466 ? -26.580 29.569 9.915 1.00 89.38 466 ASP A CA 1
ATOM 3707 C C . ASP A 1 466 ? -27.171 30.322 11.131 1.00 89.38 466 ASP A C 1
ATOM 3709 O O . ASP A 1 466 ? -28.137 31.068 10.974 1.00 89.38 466 ASP A O 1
ATOM 3713 N N . ASN A 1 467 ? -26.586 30.168 12.326 1.00 86.81 467 ASN A N 1
ATOM 3714 C CA . ASN A 1 467 ? -26.995 30.915 13.522 1.00 86.81 467 ASN A CA 1
ATOM 3715 C C . ASN A 1 467 ? -26.589 32.395 13.449 1.00 86.81 467 ASN A C 1
ATOM 3717 O O . ASN A 1 467 ? -27.393 33.255 13.793 1.00 86.81 467 ASN A O 1
ATOM 3721 N N . GLU A 1 468 ? -25.383 32.705 12.962 1.00 86.88 468 GLU A N 1
ATOM 3722 C CA . GLU A 1 468 ? -24.928 34.094 12.784 1.00 86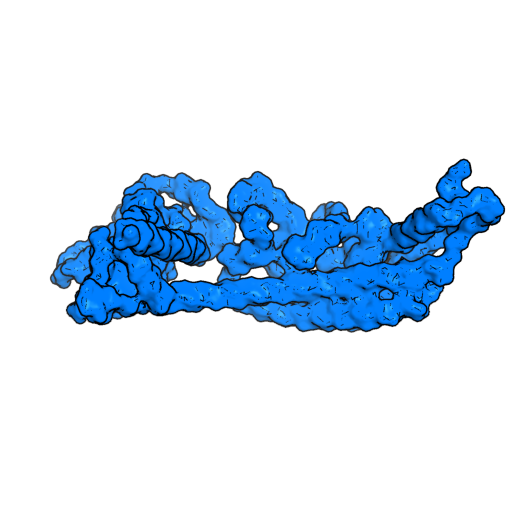.88 468 GLU A CA 1
ATOM 3723 C C . GLU A 1 468 ? -25.783 34.856 11.758 1.00 86.88 468 GLU A C 1
ATOM 3725 O O . GLU A 1 468 ? -26.086 36.028 11.959 1.00 86.88 468 GLU A O 1
ATOM 3730 N N . ALA A 1 469 ? -26.237 34.188 10.693 1.00 80.12 469 ALA A N 1
ATOM 3731 C CA . ALA A 1 469 ? -27.098 34.791 9.672 1.00 80.12 469 ALA A CA 1
ATOM 3732 C C . ALA A 1 469 ? -28.569 34.967 10.104 1.00 80.12 469 ALA A C 1
ATOM 3734 O O . ALA A 1 469 ? -29.326 35.647 9.414 1.00 80.12 469 ALA A O 1
ATOM 3735 N N . GLY A 1 470 ? -29.002 34.318 11.190 1.00 72.56 470 GLY A N 1
ATOM 3736 C CA . GLY A 1 470 ? -30.365 34.425 11.721 1.00 72.56 470 GLY A CA 1
ATOM 3737 C C . GLY A 1 470 ? -30.570 35.573 12.714 1.00 72.56 470 GLY A C 1
ATOM 3738 O O . GLY A 1 470 ? -31.718 35.920 12.993 1.00 72.56 470 GLY A O 1
ATOM 3739 N N . ASP A 1 471 ? -29.477 36.141 13.230 1.00 66.50 471 ASP A N 1
ATOM 3740 C CA . ASP A 1 471 ? -29.473 37.241 14.203 1.00 66.50 471 ASP A CA 1
ATOM 3741 C C . ASP A 1 471 ? -29.231 38.630 13.558 1.00 66.50 471 ASP A C 1
ATOM 3743 O O . ASP A 1 471 ? -29.318 39.648 14.254 1.00 66.50 471 ASP A O 1
ATOM 3747 N N . GLU A 1 472 ? -28.972 38.689 12.242 1.00 52.34 472 GLU A N 1
ATOM 3748 C CA . GLU A 1 472 ? -28.981 39.913 11.407 1.00 52.34 472 GLU A CA 1
ATOM 3749 C C . GLU A 1 472 ? -30.362 40.176 10.784 1.00 52.34 472 GLU A C 1
ATOM 3751 O O . GLU A 1 472 ? -30.782 41.363 10.768 1.00 52.34 472 GLU A O 1
#

Secondary structure (DSSP, 8-state):
--HHHHS---HHHHHHHHHHHIIIIITTTTHHHHHHHHHHHHHHHHHHHHHHHHGGGSTTTSS-HHHHIIIII-S-HHHHHHHHHHHHHHHHHHHHHHHHHHTTGGG--SHHHHHHHHHHHHHHTHHHHHHHHHHHHHHHHH-TTGGGGGG-HHHH-HHHHHHT--PPPSSPPPTT-TT-HHHHHHHHHHTTSEETTEEHHHHHHHHHHHHHHHT--TTS------HHHHHHHHHHHHHHHHHHHHHHHHHHHHHHHHHHHHHHHHHHHHTSHHHHHHHHHHHHH--SPP-TTEEEESS-HHHHSPTTS--HHHHHHHHHHHHHHHTTT-EEEEETB-TT--B--S-TTS-HHHHHHHHHHHHHHHBTT-S---EEEEEEEE-TTS-EEEEEEEEE-B-SSPP-EEETTEEEEEEEETTEEEEE-HHHHHHTS-TT-SS-B-HHHHHHHHHHHHHHHHHHHHHHHHHHTT--

pLDDT: mean 89.03, std 11.16, range [43.19, 98.69]

InterPro domains:
  IPR007421 Schlafen, AlbA_2 domain [PF04326] (294-403)
  IPR038461 Schlafen, AlbA_2 domain superfamily [G3DSA:3.30.950.30] (256-419)

Organism: NCBI:txid1263868